Protein AF-0000000069109346 (afdb_homodimer)

pLDDT: mean 82.51, std 17.47, range [27.25, 97.81]

Sequence (608 aa):
CFLVITAVVGWEGGDDSLRLAKEALHRLGIDPNRPVQRETQINSFVQHVFNQIQEKQKDLRVSPDRDPRVQFYNSMSENSNGRVDFDLEQGSIVGNVTKVEVAFIGHLHRNFTIEITSPSQLDTVVTTARTPHGKVADITTLVADKLSGSTLSLSISVKGAGNWIRHLRPVLAIFLDLDASVLNRRQKRFIAQTGNSSVSADLAESRNYCRLIPWTVSLRDLEWYPQFINSPESYQANLCSGECPRAILESYFNVTNHGIFKAMSEKKLCCTPIEYNDQSLLFRNTILRIQTVKGMSVARCGCRCFLVITAVVGWEGGDDSLRLAKEALHRLGIDPNRPVQRETQINSFVQHVFNQIQEKQKDLRVSPDRDPRVQFYNSMSENSNGRVDFDLEQGSIVGNVTKVEVAFIGHLHRNFTIEITSPSQLDTVVTTARTPHGKVADITTLVADKLSGSTLSLSISVKGAGNWIRHLRPVLAIFLDLDASVLNRRQKRFIAQTGNSSVSADLAESRNYCRLIPWTVSLRDLEWYPQFINSPESYQANLCSGECPRAILESYFNVTNHGIFKAMSEKKLCCTPIEYNDQSLLFRNTILRIQTVKGMSVARCGCR

Foldseek 3Di:
DPPLPQPPLPPPDPPVSVVVVVVVCVQVVHDPRFRFPPDDDDALVNVVVLVLCQVQVQAWADDPVDWKKKFKWWWPDKCPPQKTKTFLQLDDDDAAWDWKKKFQQPPLPDDKKKWKAAPVGRPDIWIFDRDNRGGMTTCCVRCVPPNVDRMGMMGMAIPDDPRDDIRSGMMMMTIHRTDVVSSPDDDDDPDDPPDPWPCPPVNCVVQFAWWKDWDKDALLPDSCCVRWFDDDRIDTAIDTTGAQDLPNDDPQQVADPVRVVCSVVVHGWDKAAPDAGWGWTFTRGSTTMIITRPRRHGDTIHID/DPPLPQPPLPPPDPPVSVVVVVVVCVQVVHDPRFRFPPDDPDALVNVVVLVLCQVLVQAWADDPVDWKKKFKWWWPDFCPPQKTKTFLQLDDDDAAWDWKKKFQQPPLPDDKKKWKAAPVGRPDIWIFDRDSRGGMTTCCVRCVPPNVDRMGMMGMAIGDDPRDDTDSGMMMMTIHRTDPVSSPDDDDDPDDPPPPKPCPPVNCVVQFAWWKDWDKDALLPDSCCVRWFDDDRIDTAIDTTGAQDLPNPIPQQVADPVRVVCSVVVHGWDKAAPDAGWGWTFTRGSTTMIITRPRRHGDTIHID

Solvent-accessible surface area (backbone atoms only — not comparable to full-atom values): 33782 Å² total; per-residue (Å²): 135,83,76,76,76,76,74,70,76,76,68,78,51,58,76,43,53,40,46,38,50,53,46,52,32,52,74,70,69,44,60,88,84,54,73,53,59,69,92,71,78,79,48,62,42,59,51,50,51,49,53,51,46,56,74,43,51,90,65,25,61,74,44,94,88,46,58,22,33,36,42,47,33,58,50,76,44,73,54,80,80,34,40,38,35,30,57,40,68,65,45,86,88,76,77,49,77,63,42,29,37,38,30,26,54,28,66,64,87,55,74,58,40,42,36,36,28,25,86,88,41,73,84,51,74,45,62,36,43,87,46,100,46,11,38,34,28,79,41,34,85,70,41,67,88,48,69,84,47,56,56,43,62,34,36,45,46,68,40,82,42,72,91,76,74,71,68,45,58,50,37,38,38,41,30,24,38,36,44,64,70,58,75,75,50,76,83,69,81,74,75,77,77,74,74,86,40,81,67,43,75,62,56,34,62,75,69,45,31,50,35,74,38,91,36,73,47,59,42,65,77,39,86,60,23,84,56,37,44,74,35,63,54,53,46,77,23,37,39,46,41,47,44,47,60,66,54,49,69,64,79,59,38,54,58,43,56,33,33,52,54,36,32,72,68,71,42,87,45,43,35,30,68,74,36,61,34,64,43,60,34,32,32,35,40,75,39,42,29,37,38,38,39,67,38,40,19,53,69,38,41,21,30,69,133,85,76,78,75,76,73,69,77,78,68,78,51,59,78,42,53,41,50,39,50,51,50,52,34,51,75,70,68,46,64,88,84,54,72,52,58,68,93,72,78,80,48,61,44,60,49,48,51,49,53,52,45,56,72,43,50,90,66,25,61,75,47,96,87,46,58,24,31,36,41,47,35,57,49,78,46,63,38,89,78,36,38,37,35,31,55,41,69,63,45,85,87,79,79,49,78,62,43,30,36,39,31,26,52,28,65,64,87,56,75,57,40,41,38,36,27,26,86,87,39,73,84,51,74,43,62,36,42,87,44,100,46,13,38,34,30,78,42,36,86,70,40,66,87,47,68,83,48,56,55,43,63,34,35,46,46,67,41,83,43,70,91,75,76,66,62,41,55,50,36,37,37,41,31,25,39,38,43,64,71,58,74,76,50,76,83,70,80,73,77,77,78,72,74,84,41,82,67,43,74,64,56,34,62,73,69,46,30,48,36,75,39,91,36,72,46,59,42,64,76,38,87,59,22,85,55,37,43,74,33,64,54,54,48,78,24,37,41,48,41,48,44,49,62,65,55,57,65,60,79,59,38,52,58,44,56,34,34,50,55,35,31,73,67,72,41,87,45,42,35,31,67,74,36,60,32,62,42,60,35,32,32,36,38,75,39,44,28,36,38,37,40,68,37,40,19,51,70,38,42,20,30,67

Structure (mmCIF, N/CA/C/O backbone):
data_AF-0000000069109346-model_v1
#
loop_
_entity.id
_entity.type
_entity.pdbx_description
1 polymer 'TGF-beta family profile domain-containing protein'
#
loop_
_atom_site.group_PDB
_atom_site.id
_atom_site.type_symbol
_atom_site.label_atom_id
_atom_site.label_alt_id
_atom_site.label_comp_id
_atom_site.label_asym_id
_atom_site.label_entity_id
_atom_site.label_seq_id
_atom_site.pdbx_PDB_ins_code
_atom_site.Cartn_x
_atom_site.Cartn_y
_atom_site.Cartn_z
_atom_site.occupancy
_atom_site.B_iso_or_equiv
_atom_site.auth_seq_id
_atom_site.auth_comp_id
_atom_site.auth_asym_id
_atom_site.auth_atom_id
_atom_site.pdbx_PDB_model_num
ATOM 1 N N . CYS A 1 1 ? -4.109 53.938 5.008 1 27.66 1 CYS A N 1
ATOM 2 C CA . CYS A 1 1 ? -3.436 53.469 3.803 1 27.66 1 CYS A CA 1
ATOM 3 C C . CYS A 1 1 ? -2.699 52.156 4.066 1 27.66 1 CYS A C 1
ATOM 5 O O . CYS A 1 1 ? -1.643 52.156 4.703 1 27.66 1 CYS A O 1
ATOM 7 N N . PHE A 1 2 ? -3.42 51.125 4.363 1 30.36 2 PHE A N 1
ATOM 8 C CA . PHE A 1 2 ? -2.959 49.781 4.688 1 30.36 2 PHE A CA 1
ATOM 9 C C . PHE A 1 2 ? -2.137 49.219 3.541 1 30.36 2 PHE A C 1
ATOM 11 O O . PHE A 1 2 ? -2.662 48.969 2.451 1 30.36 2 PHE A O 1
ATOM 18 N N . LEU A 1 3 ? -0.849 49.469 3.535 1 27.42 3 LEU A N 1
ATOM 19 C CA . LEU A 1 3 ? 0.107 48.969 2.559 1 27.42 3 LEU A CA 1
ATOM 20 C C . LEU A 1 3 ? 0.07 47.438 2.51 1 27.42 3 LEU A C 1
ATOM 22 O O . LEU A 1 3 ? 0.414 46.781 3.49 1 27.42 3 LEU A O 1
ATOM 26 N N . VAL A 1 4 ? -0.719 46.844 1.74 1 32.97 4 VAL A N 1
ATOM 27 C CA . VAL A 1 4 ? -0.624 45.469 1.323 1 32.97 4 VAL A CA 1
ATOM 28 C C . VAL A 1 4 ? 0.742 45.219 0.692 1 32.97 4 VAL A C 1
ATOM 30 O O . VAL A 1 4 ? 1.058 45.75 -0.367 1 32.97 4 VAL A O 1
ATOM 33 N N . ILE A 1 5 ? 1.771 45.062 1.474 1 31.53 5 ILE A N 1
ATOM 34 C CA . ILE A 1 5 ? 3.047 44.656 0.906 1 31.53 5 ILE A CA 1
ATOM 35 C C . ILE A 1 5 ? 2.887 43.312 0.206 1 31.53 5 ILE A C 1
ATOM 37 O O . ILE A 1 5 ? 2.58 42.281 0.848 1 31.53 5 ILE A O 1
ATOM 41 N N . THR A 1 6 ? 2.666 43.312 -1.012 1 34.72 6 THR A N 1
ATOM 42 C CA . THR A 1 6 ? 2.826 42.156 -1.905 1 34.72 6 THR A CA 1
ATOM 43 C C . THR A 1 6 ? 4.266 41.656 -1.881 1 34.72 6 THR A C 1
ATOM 45 O O . THR A 1 6 ? 5.145 42.25 -2.518 1 34.72 6 THR A O 1
ATOM 48 N N . ALA A 1 7 ? 4.738 41.219 -0.772 1 34.34 7 ALA A N 1
ATOM 49 C CA . ALA A 1 7 ? 6.062 40.625 -0.863 1 34.34 7 ALA A CA 1
ATOM 50 C C . ALA A 1 7 ? 6.094 39.531 -1.938 1 34.34 7 ALA A C 1
ATOM 52 O O . ALA A 1 7 ? 5.5 38.469 -1.769 1 34.34 7 ALA A O 1
ATOM 53 N N . VAL A 1 8 ? 6.262 39.969 -3.143 1 35.94 8 VAL A N 1
ATOM 54 C CA . VAL A 1 8 ? 6.719 39 -4.16 1 35.94 8 VAL A CA 1
ATOM 55 C C . VAL A 1 8 ? 7.941 38.25 -3.645 1 35.94 8 VAL A C 1
ATOM 57 O O . VAL A 1 8 ? 8.945 38.875 -3.27 1 35.94 8 VAL A O 1
ATOM 60 N N . VAL A 1 9 ? 7.828 37.188 -3.031 1 40.56 9 VAL A N 1
ATOM 61 C CA . VAL A 1 9 ? 8.945 36.281 -2.717 1 40.56 9 VAL A CA 1
ATOM 62 C C . VAL A 1 9 ? 9.867 36.188 -3.926 1 40.56 9 VAL A C 1
ATOM 64 O O . VAL A 1 9 ? 9.484 35.625 -4.961 1 40.56 9 VAL A O 1
ATOM 67 N N . GLY A 1 10 ? 10.648 37.188 -4.172 1 38.03 10 GLY A N 1
ATOM 68 C CA . GLY A 1 10 ? 11.742 37.031 -5.121 1 38.03 10 GLY A CA 1
ATOM 69 C C . GLY A 1 10 ? 12.531 35.75 -4.926 1 38.03 10 GLY A C 1
ATOM 70 O O . GLY A 1 10 ? 13.242 35.594 -3.932 1 38.03 10 GLY A O 1
ATOM 71 N N . TRP A 1 11 ? 12.008 34.594 -5.465 1 45.47 11 TRP A N 1
ATOM 72 C CA . TRP A 1 11 ? 12.719 33.312 -5.527 1 45.47 11 TRP A CA 1
ATOM 73 C C . TRP A 1 11 ? 14.055 33.469 -6.25 1 45.47 11 TRP A C 1
ATOM 75 O O . TRP A 1 11 ? 14.094 33.781 -7.445 1 45.47 11 TRP A O 1
ATOM 85 N N . GLU A 1 12 ? 15.047 34 -5.609 1 46.19 12 GLU A N 1
ATOM 86 C CA . GLU A 1 12 ? 16.359 34.156 -6.227 1 46.19 12 GLU A CA 1
ATOM 87 C C . GLU A 1 12 ? 16.938 32.844 -6.703 1 46.19 12 GLU A C 1
ATOM 89 O O . GLU A 1 12 ? 18.062 32.781 -7.184 1 46.19 12 GLU A O 1
ATOM 94 N N . GLY A 1 13 ? 16.359 31.719 -6.426 1 50.75 13 GLY A N 1
ATOM 95 C CA . GLY A 1 13 ? 17.109 30.547 -6.863 1 50.75 13 GLY A CA 1
ATOM 96 C C . GLY A 1 13 ? 17.062 30.328 -8.359 1 50.75 13 GLY A C 1
ATOM 97 O O . GLY A 1 13 ? 16.266 30.969 -9.055 1 50.75 13 GLY A O 1
ATOM 98 N N . GLY A 1 14 ? 18.062 29.625 -8.891 1 62.47 14 GLY A N 1
ATOM 99 C CA . GLY A 1 14 ? 18.016 29.219 -10.289 1 62.47 14 GLY A CA 1
ATOM 100 C C . GLY A 1 14 ? 16.688 28.609 -10.688 1 62.47 14 GLY A C 1
ATOM 101 O O . GLY A 1 14 ? 15.805 28.422 -9.844 1 62.47 14 GLY A O 1
ATOM 102 N N . ASP A 1 15 ? 16.344 28.547 -11.945 1 76.69 15 ASP A N 1
ATOM 103 C CA . ASP A 1 15 ? 15.086 28.141 -12.555 1 76.69 15 ASP A CA 1
ATOM 104 C C . ASP A 1 15 ? 14.586 26.828 -11.961 1 76.69 15 ASP A C 1
ATOM 106 O O . ASP A 1 15 ? 13.414 26.719 -11.594 1 76.69 15 ASP A O 1
ATOM 110 N N . ASP A 1 16 ? 15.523 26.016 -11.469 1 79.5 16 ASP A N 1
ATOM 111 C CA . ASP A 1 16 ? 15.133 24.703 -10.938 1 79.5 16 ASP A CA 1
ATOM 112 C C . ASP A 1 16 ? 14.664 24.812 -9.492 1 79.5 16 ASP A C 1
ATOM 114 O O . ASP A 1 16 ? 13.695 24.156 -9.094 1 79.5 16 ASP A O 1
ATOM 118 N N . SER A 1 17 ? 15.336 25.641 -8.82 1 81.56 17 SER A N 1
ATOM 119 C CA . SER A 1 17 ? 14.992 25.812 -7.414 1 81.56 17 SER A CA 1
ATOM 120 C C . SER A 1 17 ? 13.602 26.422 -7.258 1 81.56 17 SER A C 1
ATOM 122 O O . SER A 1 17 ? 12.836 26.031 -6.375 1 81.56 17 SER A O 1
ATOM 124 N N . LEU A 1 18 ? 13.359 27.297 -8.102 1 84 18 LEU A N 1
ATOM 125 C CA . LEU A 1 18 ? 12.055 27.953 -8.055 1 84 18 LEU A CA 1
ATOM 126 C C . LEU A 1 18 ? 10.938 26.984 -8.406 1 84 18 LEU A C 1
ATOM 128 O O . LEU A 1 18 ? 9.875 26.984 -7.777 1 84 18 LEU A O 1
ATOM 132 N N . ARG A 1 19 ? 11.234 26.219 -9.328 1 84.38 19 ARG A N 1
ATOM 133 C CA . ARG A 1 19 ? 10.234 25.234 -9.75 1 84.38 19 ARG A CA 1
ATOM 134 C C . ARG A 1 19 ? 9.953 24.219 -8.641 1 84.38 19 ARG A C 1
ATOM 136 O O . ARG A 1 19 ? 8.805 23.859 -8.398 1 84.38 19 ARG A O 1
ATOM 143 N N . LEU A 1 20 ? 10.984 23.812 -7.953 1 86.56 20 LEU A N 1
ATOM 144 C CA . LEU A 1 20 ? 10.836 22.844 -6.859 1 86.56 20 LEU A CA 1
ATOM 145 C C . LEU A 1 20 ? 10.062 23.469 -5.699 1 86.56 20 LEU A C 1
ATOM 147 O O . LEU A 1 20 ? 9.227 22.797 -5.086 1 86.56 20 LEU A O 1
ATOM 151 N N . ALA A 1 21 ? 10.344 24.672 -5.512 1 86.69 21 ALA A N 1
ATOM 152 C CA . ALA A 1 21 ? 9.633 25.375 -4.441 1 86.69 21 ALA A CA 1
ATOM 153 C C . ALA A 1 21 ? 8.141 25.484 -4.754 1 86.69 21 ALA A C 1
ATOM 155 O O . ALA A 1 21 ? 7.305 25.234 -3.883 1 86.69 21 ALA A O 1
ATOM 156 N N . LYS A 1 22 ? 7.879 25.797 -5.977 1 85.44 22 LYS A N 1
ATOM 157 C CA . LYS A 1 22 ? 6.484 25.906 -6.395 1 85.44 22 LYS A CA 1
ATOM 158 C C . LYS A 1 22 ? 5.773 24.562 -6.27 1 85.44 22 LYS A C 1
ATOM 160 O O . LYS A 1 22 ? 4.621 24.5 -5.832 1 85.44 22 LYS A O 1
ATOM 165 N N . GLU A 1 23 ? 6.469 23.516 -6.629 1 86.75 23 GLU A N 1
ATOM 166 C CA . GLU A 1 23 ? 5.902 22.188 -6.516 1 86.75 23 GLU A CA 1
ATOM 167 C C . GLU A 1 23 ? 5.641 21.812 -5.059 1 86.75 23 GLU A C 1
ATOM 169 O O . GLU A 1 23 ? 4.59 21.25 -4.73 1 86.75 23 GLU A O 1
ATOM 174 N N . ALA A 1 24 ? 6.574 22.109 -4.234 1 88.75 24 ALA A N 1
ATOM 175 C CA . ALA A 1 24 ? 6.414 21.828 -2.809 1 88.75 24 ALA A CA 1
ATOM 176 C C . ALA A 1 24 ? 5.199 22.547 -2.24 1 88.75 24 ALA A C 1
ATOM 178 O O . ALA A 1 24 ? 4.383 21.953 -1.538 1 88.75 24 ALA A O 1
ATOM 179 N N . LEU A 1 25 ? 5.082 23.766 -2.613 1 88.75 25 LEU A N 1
ATOM 180 C CA . LEU A 1 25 ? 3.965 24.562 -2.121 1 88.75 25 LEU A CA 1
ATOM 181 C C . LEU A 1 25 ? 2.637 24.016 -2.641 1 88.75 25 LEU A C 1
ATOM 183 O O . LEU A 1 25 ? 1.658 23.938 -1.894 1 88.75 25 LEU A O 1
ATOM 187 N N . HIS A 1 26 ? 2.648 23.703 -3.832 1 87.06 26 HIS A N 1
ATOM 188 C CA . HIS A 1 26 ? 1.445 23.141 -4.43 1 87.06 26 HIS A CA 1
ATOM 189 C C . HIS A 1 26 ? 1.021 21.859 -3.713 1 87.06 26 HIS A C 1
ATOM 191 O O . HIS A 1 26 ? -0.158 21.688 -3.396 1 87.06 26 HIS A O 1
ATOM 197 N N . ARG A 1 27 ? 1.913 21.031 -3.387 1 87.56 27 ARG A N 1
ATOM 198 C CA . ARG A 1 27 ? 1.624 19.766 -2.74 1 87.56 27 ARG A CA 1
ATOM 199 C C . ARG A 1 27 ? 1.147 19.969 -1.307 1 87.56 27 ARG A C 1
ATOM 201 O O . ARG A 1 27 ? 0.349 19.188 -0.791 1 87.56 27 ARG A O 1
ATOM 208 N N . LEU A 1 28 ? 1.641 20.969 -0.774 1 87.31 28 LEU A N 1
ATOM 209 C CA . LEU A 1 28 ? 1.251 21.281 0.598 1 87.31 28 LEU A CA 1
ATOM 210 C C . LEU A 1 28 ? -0.063 22.047 0.63 1 87.31 28 LEU A C 1
ATOM 212 O O . LEU A 1 28 ? -0.583 22.359 1.707 1 87.31 28 LEU A O 1
ATOM 216 N N . GLY A 1 29 ? -0.562 22.375 -0.577 1 83.56 29 GLY A N 1
ATOM 217 C CA . GLY A 1 29 ? -1.823 23.094 -0.663 1 83.56 29 GLY A CA 1
ATOM 218 C C . GLY A 1 29 ? -1.689 24.562 -0.35 1 83.56 29 GLY A C 1
ATOM 219 O O . GLY A 1 29 ? -2.617 25.188 0.18 1 83.56 29 GLY A O 1
ATOM 220 N N . ILE A 1 30 ? -0.527 25.016 -0.56 1 84 30 ILE A N 1
ATOM 221 C CA . ILE A 1 30 ? -0.271 26.406 -0.253 1 84 30 ILE A CA 1
ATOM 222 C C . ILE A 1 30 ? -0.331 27.234 -1.536 1 84 30 ILE A C 1
ATOM 224 O O . ILE A 1 30 ? 0.295 26.891 -2.539 1 84 30 ILE A O 1
ATOM 228 N N . ASP A 1 31 ? -1.129 28.188 -1.48 1 78.12 31 ASP A N 1
ATOM 229 C CA . ASP A 1 31 ? -1.16 29.172 -2.562 1 78.12 31 ASP A CA 1
ATOM 230 C C . ASP A 1 31 ? -0.19 30.312 -2.293 1 78.12 31 ASP A C 1
ATOM 232 O O . ASP A 1 31 ? -0.41 31.125 -1.387 1 78.12 31 ASP A O 1
ATOM 236 N N . PRO A 1 32 ? 0.807 30.344 -3.141 1 77.81 32 PRO A N 1
ATOM 237 C CA . PRO A 1 32 ? 1.828 31.359 -2.879 1 77.81 32 PRO A CA 1
ATOM 238 C C . PRO A 1 32 ? 1.312 32.781 -3.086 1 77.81 32 PRO A C 1
ATOM 240 O O . PRO A 1 32 ? 1.924 33.75 -2.605 1 77.81 32 PRO A O 1
ATOM 243 N N . ASN A 1 33 ? 0.273 32.906 -3.754 1 76.38 33 ASN A N 1
ATOM 244 C CA . ASN A 1 33 ? -0.222 34.25 -4.082 1 76.38 33 ASN A CA 1
ATOM 245 C C . ASN A 1 33 ? -1.21 34.75 -3.031 1 76.38 33 ASN A C 1
ATOM 247 O O . ASN A 1 33 ? -1.665 35.906 -3.102 1 76.38 33 ASN A O 1
ATOM 251 N N . ARG A 1 34 ? -1.48 33.969 -2.148 1 71.06 34 ARG A N 1
ATOM 252 C CA . ARG A 1 34 ? -2.461 34.375 -1.152 1 71.06 34 ARG A CA 1
ATOM 253 C C . ARG A 1 34 ? -1.8 35.188 -0.046 1 71.06 34 ARG A C 1
ATOM 255 O O . ARG A 1 34 ? -0.71 34.844 0.42 1 71.06 34 ARG A O 1
ATOM 262 N N . PRO A 1 35 ? -2.492 36.344 0.208 1 62.12 35 PRO A N 1
ATOM 263 C CA . PRO A 1 35 ? -1.945 37.188 1.271 1 62.12 35 PRO A CA 1
ATOM 264 C C . PRO A 1 35 ? -1.869 36.469 2.615 1 62.12 35 PRO A C 1
ATOM 266 O O . PRO A 1 35 ? -2.74 35.656 2.938 1 62.12 35 PRO A O 1
ATOM 269 N N . VAL A 1 36 ? -0.642 36.375 3.152 1 62.91 36 VAL A N 1
ATOM 270 C CA . VAL A 1 36 ? -0.447 35.781 4.461 1 62.91 36 VAL A CA 1
ATOM 271 C C . VAL A 1 36 ? -0.892 36.75 5.559 1 62.91 36 VAL A C 1
ATOM 273 O O . VAL A 1 36 ? -0.649 37.938 5.469 1 62.91 36 VAL A O 1
ATOM 276 N N . GLN A 1 37 ? -1.952 36.281 6.258 1 56.94 37 GLN A N 1
ATOM 277 C CA . GLN A 1 37 ? -2.318 37.094 7.406 1 56.94 37 GLN A CA 1
ATOM 278 C C . GLN A 1 37 ? -1.117 37.344 8.32 1 56.94 37 GLN A C 1
ATOM 280 O O . GLN A 1 37 ? -0.209 36.5 8.391 1 56.94 37 GLN A O 1
ATOM 285 N N . ARG A 1 38 ? -0.961 38.531 8.703 1 55.78 38 ARG A N 1
ATOM 286 C CA . ARG A 1 38 ? 0.048 39.031 9.633 1 55.78 38 ARG A CA 1
ATOM 287 C C . ARG A 1 38 ? 0.346 38 10.719 1 55.78 38 ARG A C 1
ATOM 289 O O . ARG A 1 38 ? -0.413 37.062 10.898 1 55.78 38 ARG A O 1
ATOM 296 N N . GLU A 1 39 ? 1.454 38.219 11.5 1 56.06 39 GLU A N 1
ATOM 297 C CA . GLU A 1 39 ? 2.07 37.562 12.633 1 56.06 39 GLU A CA 1
ATOM 298 C C . GLU A 1 39 ? 1.019 37.094 13.633 1 56.06 39 GLU A C 1
ATOM 300 O O . GLU A 1 39 ? 0.469 37.875 14.383 1 56.06 39 GLU A O 1
ATOM 305 N N . THR A 1 40 ? 0.249 35.969 13.141 1 61.12 40 THR A N 1
ATOM 306 C CA . THR A 1 40 ? -0.653 35.469 14.18 1 61.12 40 THR A CA 1
ATOM 307 C C . THR A 1 40 ? 0.115 34.688 15.25 1 61.12 40 THR A C 1
ATOM 309 O O . THR A 1 40 ? 0.899 33.812 14.93 1 61.12 40 THR A O 1
ATOM 312 N N . GLN A 1 41 ? 0.23 35.312 16.438 1 72.31 41 GLN A N 1
ATOM 313 C CA . GLN A 1 41 ? 0.783 34.594 17.578 1 72.31 41 GLN A CA 1
ATOM 314 C C . GLN A 1 41 ? 0.017 33.312 17.859 1 72.31 41 GLN A C 1
ATOM 316 O O . GLN A 1 41 ? -1.214 33.281 17.781 1 72.31 41 GLN A O 1
ATOM 321 N N . ILE A 1 42 ? 0.725 32.188 17.859 1 89.06 42 ILE A N 1
ATOM 322 C CA . ILE A 1 42 ? 0.132 30.906 18.203 1 89.06 42 ILE A CA 1
ATOM 323 C C . ILE A 1 42 ? -0.224 30.859 19.688 1 89.06 42 ILE A C 1
ATOM 325 O O . ILE A 1 42 ? 0.649 31 20.547 1 89.06 42 ILE A O 1
ATOM 329 N N . ASN A 1 43 ? -1.473 30.781 19.922 1 90.5 43 ASN A N 1
ATOM 330 C CA . ASN A 1 43 ? -1.896 30.703 21.312 1 90.5 43 ASN A CA 1
ATOM 331 C C . ASN A 1 43 ? -1.684 29.312 21.891 1 90.5 43 ASN A C 1
ATOM 333 O O . ASN A 1 43 ? -1.303 28.391 21.172 1 90.5 43 ASN A O 1
ATOM 337 N N . SER A 1 44 ? -1.854 29.188 23.188 1 91.12 44 SER A N 1
ATOM 338 C CA . SER A 1 44 ? -1.535 27.969 23.922 1 91.12 44 SER A CA 1
ATOM 339 C C . SER A 1 44 ? -2.416 26.812 23.469 1 91.12 44 SER A C 1
ATOM 341 O O . SER A 1 44 ? -1.969 25.656 23.422 1 91.12 44 SER A O 1
ATOM 343 N N . PHE A 1 45 ? -3.592 27.109 23.125 1 95.25 45 PHE A N 1
ATOM 344 C CA . PHE A 1 45 ? -4.512 26.062 22.703 1 95.25 45 PHE A CA 1
ATOM 345 C C . PHE A 1 45 ? -4.066 25.453 21.375 1 95.25 45 PHE A C 1
ATOM 347 O O . PHE A 1 45 ? -3.998 24.234 21.234 1 95.25 45 PHE A O 1
ATOM 354 N N . VAL A 1 46 ? -3.781 26.281 20.422 1 95.5 46 VAL A N 1
ATOM 355 C CA . VAL A 1 46 ? -3.328 25.812 19.109 1 95.5 46 VAL A CA 1
ATOM 356 C C . VAL A 1 46 ? -2.045 25 19.266 1 95.5 46 VAL A C 1
ATOM 358 O O . VAL A 1 46 ? -1.914 23.922 18.688 1 95.5 46 VAL A O 1
ATOM 361 N N . GLN A 1 47 ? -1.172 25.484 20.109 1 94.81 47 GLN A N 1
ATOM 362 C CA . GLN A 1 47 ? 0.081 24.781 20.359 1 94.81 47 GLN A CA 1
ATOM 363 C C . GLN A 1 47 ? -0.174 23.406 20.969 1 94.81 47 GLN A C 1
ATOM 365 O O . GLN A 1 47 ? 0.472 22.422 20.594 1 94.81 47 GLN A O 1
ATOM 370 N N . HIS A 1 48 ? -1.09 23.438 21.875 1 94.75 48 HIS A N 1
ATOM 371 C CA . HIS A 1 48 ? -1.432 22.172 22.516 1 94.75 48 HIS A CA 1
ATOM 372 C C . HIS A 1 48 ? -1.991 21.172 21.516 1 94.75 48 HIS A C 1
ATOM 374 O O . HIS A 1 48 ? -1.588 20 21.5 1 94.75 48 HIS A O 1
ATOM 380 N N . VAL A 1 49 ? -2.881 21.641 20.688 1 96.06 49 VAL A N 1
ATOM 381 C CA . VAL A 1 49 ? -3.475 20.766 19.672 1 96.06 49 VAL A CA 1
ATOM 382 C C . VAL A 1 49 ? -2.391 20.266 18.719 1 96.06 49 VAL A C 1
ATOM 384 O O . VAL A 1 49 ? -2.354 19.078 18.391 1 96.06 49 VAL A O 1
ATOM 387 N N . PHE A 1 50 ? -1.512 21.078 18.344 1 96.94 50 PHE A N 1
ATOM 388 C CA . PHE A 1 50 ? -0.424 20.703 17.453 1 96.94 50 PHE A CA 1
ATOM 389 C C . PHE A 1 50 ? 0.441 19.625 18.078 1 96.94 50 PHE A C 1
ATOM 391 O O . PHE A 1 50 ? 0.782 18.625 17.438 1 96.94 50 PHE A O 1
ATOM 398 N N . ASN A 1 51 ? 0.771 19.828 19.344 1 95.12 51 ASN A N 1
ATOM 399 C CA . ASN A 1 51 ? 1.582 18.844 20.047 1 95.12 51 ASN A CA 1
ATOM 400 C C . ASN A 1 51 ? 0.885 17.484 20.109 1 95.12 51 ASN A C 1
ATOM 402 O O . ASN A 1 51 ? 1.521 16.453 19.922 1 95.12 51 ASN A O 1
ATOM 406 N N . GLN A 1 52 ? -0.381 17.531 20.312 1 94.38 52 GLN A N 1
ATOM 407 C CA . GLN A 1 52 ? -1.154 16.297 20.359 1 94.38 52 GLN A CA 1
ATOM 408 C C . GLN A 1 52 ? -1.147 15.594 19 1 94.38 52 GLN A C 1
ATOM 410 O O . GLN A 1 52 ? -0.944 14.383 18.938 1 94.38 52 GLN A O 1
ATOM 415 N N . ILE A 1 53 ? -1.325 16.375 17.984 1 96.31 53 ILE A N 1
ATOM 416 C CA . ILE A 1 53 ? -1.38 15.836 16.625 1 96.31 53 ILE A CA 1
ATOM 417 C C . ILE A 1 53 ? -0.022 15.25 16.25 1 96.31 53 ILE A C 1
ATOM 419 O O . ILE A 1 53 ? 0.053 14.156 15.672 1 96.31 53 ILE A O 1
ATOM 423 N N . GLN A 1 54 ? 0.985 15.961 16.609 1 94.69 54 GLN A N 1
ATOM 424 C CA . GLN A 1 54 ? 2.34 15.508 16.297 1 94.69 54 GLN A CA 1
ATOM 425 C C . GLN A 1 54 ? 2.648 14.188 17 1 94.69 54 GLN A C 1
ATOM 427 O O . GLN A 1 54 ? 3.26 13.297 16.406 1 94.69 54 GLN A O 1
ATOM 432 N N . GLU A 1 55 ? 2.207 14.086 18.156 1 92.75 55 GLU A N 1
ATOM 433 C CA . GLU A 1 55 ? 2.471 12.891 18.953 1 92.75 55 GLU A CA 1
ATOM 434 C C . GLU A 1 55 ? 1.734 11.68 18.375 1 92.75 55 GLU A C 1
ATOM 436 O O . GLU A 1 55 ? 2.252 10.562 18.406 1 92.75 55 GLU A O 1
ATOM 441 N N . LYS A 1 56 ? 0.568 11.891 17.828 1 94.06 56 LYS A N 1
ATOM 442 C CA . LYS A 1 56 ? -0.289 10.789 17.406 1 94.06 56 LYS A CA 1
ATOM 443 C C . LYS A 1 56 ? -0.38 10.703 15.883 1 94.06 56 LYS A C 1
ATOM 445 O O . LYS A 1 56 ? -1.28 10.055 15.344 1 94.06 56 LYS A O 1
ATOM 450 N N . GLN A 1 57 ? 0.474 11.328 15.203 1 92.75 57 GLN A N 1
ATOM 451 C CA . GLN A 1 57 ? 0.336 11.516 13.758 1 92.75 57 GLN A CA 1
ATOM 452 C C . GLN A 1 57 ? 0.372 10.18 13.023 1 92.75 57 GLN A C 1
ATOM 454 O O . GLN A 1 57 ? -0.183 10.062 11.93 1 92.75 57 GLN A O 1
ATOM 459 N N . LYS A 1 58 ? 0.896 9.102 13.602 1 89.94 58 LYS A N 1
ATOM 460 C CA . LYS A 1 58 ? 0.985 7.801 12.945 1 89.94 58 LYS A CA 1
ATOM 461 C C . LYS A 1 58 ? -0.376 7.113 12.906 1 89.94 58 LYS A C 1
ATOM 463 O O . LYS A 1 58 ? -0.628 6.281 12.031 1 89.94 58 LYS A O 1
ATOM 468 N N . ASP A 1 59 ? -1.246 7.539 13.719 1 91.12 59 ASP A N 1
ATOM 469 C CA . ASP A 1 59 ? -2.504 6.816 13.891 1 91.12 59 ASP A CA 1
ATOM 470 C C . ASP A 1 59 ? -3.691 7.676 13.461 1 91.12 59 ASP A C 1
ATOM 472 O O . ASP A 1 59 ? -4.84 7.23 13.523 1 91.12 59 ASP A O 1
ATOM 476 N N . LEU A 1 60 ? -3.416 8.844 12.961 1 93.31 60 LEU A N 1
ATOM 477 C CA . LEU A 1 60 ? -4.5 9.797 12.75 1 93.31 60 LEU A CA 1
ATOM 478 C C . LEU A 1 60 ? -5.188 9.539 11.406 1 93.31 60 LEU A C 1
ATOM 480 O O . LEU A 1 60 ? -6.383 9.805 11.258 1 93.31 60 LEU A O 1
ATOM 484 N N . ARG A 1 61 ? -4.48 9.102 10.469 1 93.38 61 ARG A N 1
ATOM 485 C CA . ARG A 1 61 ? -4.98 9.031 9.102 1 93.38 61 ARG A CA 1
ATOM 486 C C . ARG A 1 61 ? -6.008 7.918 8.953 1 93.38 61 ARG A C 1
ATOM 488 O O . ARG A 1 61 ? -5.746 6.77 9.312 1 93.38 61 ARG A O 1
ATOM 495 N N . VAL A 1 62 ? -7.148 8.367 8.367 1 91.06 62 VAL A N 1
ATOM 496 C CA . VAL A 1 62 ? -8.242 7.418 8.18 1 91.06 62 VAL A CA 1
ATOM 497 C C . VAL A 1 62 ? -8.344 7.023 6.707 1 91.06 62 VAL A C 1
ATOM 499 O O . VAL A 1 62 ? -8.82 5.934 6.379 1 91.06 62 VAL A O 1
ATOM 502 N N . SER A 1 63 ? -7.898 7.898 5.84 1 90.19 63 SER A N 1
ATOM 503 C CA . SER A 1 63 ? -7.918 7.68 4.398 1 90.19 63 SER A CA 1
ATOM 504 C C . SER A 1 63 ? -6.582 8.047 3.764 1 90.19 63 SER A C 1
ATOM 506 O O . SER A 1 63 ? -5.973 9.055 4.129 1 90.19 63 SER A O 1
ATOM 508 N N . PRO A 1 64 ? -6.199 7.227 2.801 1 87.81 64 PRO A N 1
ATOM 509 C CA . PRO A 1 64 ? -4.926 7.535 2.15 1 87.81 64 PRO A CA 1
ATOM 510 C C . PRO A 1 64 ? -5 8.773 1.261 1 87.81 64 PRO A C 1
ATOM 512 O O . PRO A 1 64 ? -3.98 9.414 1.003 1 87.81 64 PRO A O 1
ATOM 515 N N . ASP A 1 65 ? -6.137 9.18 0.911 1 87.44 65 ASP A N 1
ATOM 516 C CA . ASP A 1 65 ? -6.273 10.219 -0.112 1 87.44 65 ASP A CA 1
ATOM 517 C C . ASP A 1 65 ? -6.496 11.586 0.521 1 87.44 65 ASP A C 1
ATOM 519 O O . ASP A 1 65 ? -6.477 12.609 -0.172 1 87.44 65 ASP A O 1
ATOM 523 N N . ARG A 1 66 ? -6.715 11.594 1.778 1 91.94 66 ARG A N 1
ATOM 524 C CA . ARG A 1 66 ? -6.977 12.867 2.443 1 91.94 66 ARG A CA 1
ATOM 525 C C . ARG A 1 66 ? -6.047 13.062 3.639 1 91.94 66 ARG A C 1
ATOM 527 O O . ARG A 1 66 ? -5.863 12.148 4.441 1 91.94 66 ARG A O 1
ATOM 534 N N . ASP A 1 67 ? -5.59 14.203 3.748 1 93.56 67 ASP A N 1
ATOM 535 C CA . ASP A 1 67 ? -4.723 14.516 4.879 1 93.56 67 ASP A CA 1
ATOM 536 C C . ASP A 1 67 ? -5.539 14.945 6.098 1 93.56 67 ASP A C 1
ATOM 538 O O . ASP A 1 67 ? -6.445 15.773 5.984 1 93.56 67 ASP A O 1
ATOM 542 N N . PRO A 1 68 ? -5.219 14.305 7.223 1 95.19 68 PRO A N 1
ATOM 543 C CA . PRO A 1 68 ? -5.797 14.859 8.453 1 95.19 68 PRO A CA 1
ATOM 544 C C . PRO A 1 68 ? -5.488 16.344 8.625 1 95.19 68 PRO A C 1
ATOM 546 O O . PRO A 1 68 ? -4.363 16.781 8.375 1 95.19 68 PRO A O 1
ATOM 549 N N . ARG A 1 69 ? -6.523 17.047 9.125 1 95 69 ARG A N 1
ATOM 550 C CA . ARG A 1 69 ? -6.348 18.5 9.25 1 95 69 ARG A CA 1
ATOM 551 C C . ARG A 1 69 ? -7.133 19.031 10.445 1 95 69 ARG A C 1
ATOM 553 O O . ARG A 1 69 ? -8.164 18.484 10.812 1 95 69 ARG A O 1
ATOM 560 N N . VAL A 1 70 ? -6.574 20.062 10.992 1 96.38 70 VAL A N 1
ATOM 561 C CA . VAL A 1 70 ? -7.277 20.859 11.977 1 96.38 70 VAL A CA 1
ATOM 562 C C . VAL A 1 70 ? -7.246 22.328 11.57 1 96.38 70 VAL A C 1
ATOM 564 O O . VAL A 1 70 ? -6.172 22.891 11.328 1 96.38 70 VAL A O 1
ATOM 567 N N . GLN A 1 71 ? -8.375 22.891 11.453 1 94.56 71 GLN A N 1
ATOM 568 C CA . GLN A 1 71 ? -8.477 24.312 11.094 1 94.56 71 GLN A CA 1
ATOM 569 C C . GLN A 1 71 ? -8.922 25.141 12.289 1 94.56 71 GLN A C 1
ATOM 571 O O . GLN A 1 71 ? -9.805 24.75 13.047 1 94.56 71 GLN A O 1
ATOM 576 N N . PHE A 1 72 ? -8.273 26.281 12.398 1 94.5 72 PHE A N 1
ATOM 577 C CA . PHE A 1 72 ? -8.578 27.156 13.531 1 94.5 72 PHE A CA 1
ATOM 578 C C . PHE A 1 72 ? -9.203 28.453 13.047 1 94.5 72 PHE A C 1
ATOM 580 O O . PHE A 1 72 ? -8.773 29.031 12.047 1 94.5 72 PHE A O 1
ATOM 587 N N . TYR A 1 73 ? -10.203 28.859 13.852 1 91.69 73 TYR A N 1
ATOM 588 C CA . TYR A 1 73 ? -10.922 30.094 13.531 1 91.69 73 TYR A CA 1
ATOM 589 C C . TYR A 1 73 ? -10.977 31.031 14.734 1 91.69 73 TYR A C 1
ATOM 591 O O . TYR A 1 73 ? -11.32 30.609 15.836 1 91.69 73 TYR A O 1
ATOM 599 N N . ASN A 1 74 ? -10.578 32.156 14.422 1 85.19 74 ASN A N 1
ATOM 600 C CA . ASN A 1 74 ? -10.727 33.156 15.469 1 85.19 74 ASN A CA 1
ATOM 601 C C . ASN A 1 74 ? -12.125 33.781 15.469 1 85.19 74 ASN A C 1
ATOM 603 O O . ASN A 1 74 ? -12.82 33.75 14.453 1 85.19 74 ASN A O 1
ATOM 607 N N . SER A 1 75 ? -12.453 34.281 16.594 1 88.19 75 SER A N 1
ATOM 608 C CA . SER A 1 75 ? -13.758 34.906 16.734 1 88.19 75 SER A CA 1
ATOM 609 C C . SER A 1 75 ? -13.781 36.312 16.094 1 88.19 75 SER A C 1
ATOM 611 O O . SER A 1 75 ? -12.766 37 16.109 1 88.19 75 SER A O 1
ATOM 613 N N . MET A 1 76 ? -14.914 36.656 15.469 1 82 76 MET A N 1
ATOM 614 C CA . MET A 1 76 ? -15.148 37.969 14.914 1 82 76 MET A CA 1
ATOM 615 C C . MET A 1 76 ? -15.633 38.938 15.992 1 82 76 MET A C 1
ATOM 617 O O . MET A 1 76 ? -15.562 40.156 15.812 1 82 76 MET A O 1
ATOM 621 N N . SER A 1 77 ? -16.203 38.469 16.969 1 74.62 77 SER A N 1
ATOM 622 C CA . SER A 1 77 ? -16.75 39.281 18.047 1 74.62 77 SER A CA 1
ATOM 623 C C . SER A 1 77 ? -16.375 38.75 19.422 1 74.62 77 SER A C 1
ATOM 625 O O . SER A 1 77 ? -16.016 37.562 19.547 1 74.62 77 SER A O 1
ATOM 627 N N . GLU A 1 78 ? -16.031 39.906 20.266 1 64.12 78 GLU A N 1
ATOM 628 C CA . GLU A 1 78 ? -15.836 39.531 21.672 1 64.12 78 GLU A CA 1
ATOM 629 C C . GLU A 1 78 ? -17.156 39.531 22.438 1 64.12 78 GLU A C 1
ATOM 631 O O . GLU A 1 78 ? -18.078 40.281 22.094 1 64.12 78 GLU A O 1
ATOM 636 N N . ASN A 1 79 ? -17.531 38.375 23.281 1 63.06 79 ASN A N 1
ATOM 637 C CA . ASN A 1 79 ? -18.656 37.969 24.125 1 63.06 79 ASN A CA 1
ATOM 638 C C . ASN A 1 79 ? -19.453 39.156 24.625 1 63.06 79 ASN A C 1
ATOM 640 O O . ASN A 1 79 ? -20.078 39.094 25.688 1 63.06 79 ASN A O 1
ATOM 644 N N . SER A 1 80 ? -19.531 40.312 24 1 60.47 80 SER A N 1
ATOM 645 C CA . SER A 1 80 ? -20.203 41.375 24.719 1 60.47 80 SER A CA 1
ATOM 646 C C . SER A 1 80 ? -21.672 41.031 25 1 60.47 80 SER A C 1
ATOM 648 O O . SER A 1 80 ? -22.203 41.375 26.047 1 60.47 80 SER A O 1
ATOM 650 N N . ASN A 1 81 ? -22.328 40.281 24.234 1 67.94 81 ASN A N 1
ATOM 651 C CA . ASN A 1 81 ? -23.75 40 24.375 1 67.94 81 ASN A CA 1
ATOM 652 C C . ASN A 1 81 ? -24.016 38.5 24.516 1 67.94 81 ASN A C 1
ATOM 654 O O . ASN A 1 81 ? -25.109 38.031 24.234 1 67.94 81 ASN A O 1
ATOM 658 N N . GLY A 1 82 ? -23.047 37.812 25.016 1 80 82 GLY A N 1
ATOM 659 C CA . GLY A 1 82 ? -23.219 36.375 25.203 1 80 82 GLY A CA 1
ATOM 660 C C . GLY A 1 82 ? -23.156 35.594 23.906 1 80 82 GLY A C 1
ATOM 661 O O . GLY A 1 82 ? -23.656 34.469 23.828 1 80 82 GLY A O 1
ATOM 662 N N . ARG A 1 83 ? -22.781 36.312 22.906 1 87.56 83 ARG A N 1
ATOM 663 C CA . ARG A 1 83 ? -22.719 35.656 21.609 1 87.56 83 ARG A CA 1
ATOM 664 C C . ARG A 1 83 ? -21.297 35.688 21.062 1 87.56 83 ARG A C 1
ATOM 666 O O . ARG A 1 83 ? -20.562 36.656 21.219 1 87.56 83 ARG A O 1
ATOM 673 N N . VAL A 1 84 ? -20.906 34.531 20.484 1 90.81 84 VAL A N 1
ATOM 674 C CA . VAL A 1 84 ? -19.609 34.438 19.812 1 90.81 84 VAL A CA 1
ATOM 675 C C . VAL A 1 84 ? -19.797 34 18.375 1 90.81 84 VAL A C 1
ATOM 677 O O . VAL A 1 84 ? -20.438 32.969 18.109 1 90.81 84 VAL A O 1
ATOM 680 N N . ASP A 1 85 ? -19.234 34.812 17.469 1 91.06 85 ASP A N 1
ATOM 681 C CA . ASP A 1 85 ? -19.344 34.5 16.047 1 91.06 85 ASP A CA 1
ATOM 682 C C . ASP A 1 85 ? -17.984 34.125 15.453 1 91.06 85 ASP A C 1
ATOM 684 O O . ASP A 1 85 ? -16.984 34.781 15.734 1 91.06 85 ASP A O 1
ATOM 688 N N . PHE A 1 86 ? -18 33.062 14.711 1 91.81 86 PHE A N 1
ATOM 689 C CA . PHE A 1 86 ? -16.812 32.656 13.977 1 91.81 86 PHE A CA 1
ATOM 690 C C . PHE A 1 86 ? -17.031 32.781 12.469 1 91.81 86 PHE A C 1
ATOM 692 O O . PHE A 1 86 ? -18.078 32.375 11.961 1 91.81 86 PHE A O 1
ATOM 699 N N . ASP A 1 87 ? -16.047 33.344 11.812 1 89 87 ASP A N 1
ATOM 700 C CA . ASP A 1 87 ? -16.094 33.438 10.352 1 89 87 ASP A CA 1
ATOM 701 C C . ASP A 1 87 ? -15.555 32.188 9.688 1 89 87 ASP A C 1
ATOM 703 O O . ASP A 1 87 ? -14.336 32 9.594 1 89 87 ASP A O 1
ATOM 707 N N . LEU A 1 88 ? -16.469 31.422 9.117 1 90.31 88 LEU A N 1
ATOM 708 C CA . LEU A 1 88 ? -16.062 30.156 8.516 1 90.31 88 LEU A CA 1
ATOM 709 C C . LEU A 1 88 ? -15.664 30.359 7.055 1 90.31 88 LEU A C 1
ATOM 711 O O . LEU A 1 88 ? -15.148 29.438 6.418 1 90.31 88 LEU A O 1
ATOM 715 N N . GLU A 1 89 ? -15.781 31.5 6.535 1 83.56 89 GLU A N 1
ATOM 716 C CA . GLU A 1 89 ? -15.461 31.766 5.137 1 83.56 89 GLU A CA 1
ATOM 717 C C . GLU A 1 89 ? -13.953 31.875 4.922 1 83.56 89 GLU A C 1
ATOM 719 O O . GLU A 1 89 ? -13.477 31.781 3.793 1 83.56 89 GLU A O 1
ATOM 724 N N . GLN A 1 90 ? -13.273 32.094 6.055 1 78 90 GLN A N 1
ATOM 725 C CA . GLN A 1 90 ? -11.828 32.25 5.973 1 78 90 GLN A CA 1
ATOM 726 C C . GLN A 1 90 ? -11.172 30.953 5.48 1 78 90 GLN A C 1
ATOM 728 O O . GLN A 1 90 ? -10.117 30.984 4.852 1 78 90 GLN A O 1
ATOM 733 N N . GLY A 1 91 ? -11.797 29.875 5.746 1 79.94 91 GLY A N 1
ATOM 734 C CA . GLY A 1 91 ? -11.258 28.578 5.344 1 79.94 91 GLY A CA 1
ATOM 735 C C . GLY A 1 91 ? -12.32 27.609 4.859 1 79.94 91 GLY A C 1
ATOM 736 O O . GLY A 1 91 ? -13.375 27.484 5.48 1 79.94 91 GLY A O 1
ATOM 737 N N . SER A 1 92 ? -12.102 27.125 3.656 1 80.62 92 SER A N 1
ATOM 738 C CA . SER A 1 92 ? -13.047 26.156 3.129 1 80.62 92 SER A CA 1
ATOM 739 C C . SER A 1 92 ? -13.023 24.859 3.943 1 80.62 92 SER A C 1
ATOM 741 O O . SER A 1 92 ? -11.953 24.344 4.25 1 80.62 92 SER A O 1
ATOM 743 N N . ILE A 1 93 ? -14.227 24.547 4.492 1 88 93 ILE A N 1
ATOM 744 C CA . ILE A 1 93 ? -14.367 23.297 5.227 1 88 93 ILE A CA 1
ATOM 745 C C . ILE A 1 93 ? -14.695 22.172 4.258 1 88 93 ILE A C 1
ATOM 747 O O . ILE A 1 93 ? -15.867 21.938 3.934 1 88 93 ILE A O 1
ATOM 751 N N . VAL A 1 94 ? -13.672 21.578 3.758 1 86.31 94 VAL A N 1
ATOM 752 C CA . VAL A 1 94 ? -13.844 20.469 2.824 1 86.31 94 VAL A CA 1
ATOM 753 C C . VAL A 1 94 ? -13.367 19.172 3.471 1 86.31 94 VAL A C 1
ATOM 755 O O . VAL A 1 94 ? -12.273 19.109 4.039 1 86.31 94 VAL A O 1
ATOM 758 N N . GLY A 1 95 ? -14.242 18.109 3.398 1 90.62 95 GLY A N 1
ATOM 759 C CA . GLY A 1 95 ? -13.891 16.828 3.984 1 90.62 95 GLY A CA 1
ATOM 760 C C . GLY A 1 95 ? -14.852 16.391 5.074 1 90.62 95 GLY A C 1
ATOM 761 O O . GLY A 1 95 ? -15.938 16.969 5.223 1 90.62 95 GLY A O 1
ATOM 762 N N . ASN A 1 96 ? -14.43 15.375 5.781 1 92.5 96 ASN A N 1
ATOM 763 C CA . ASN A 1 96 ? -15.258 14.82 6.852 1 92.5 96 ASN A CA 1
ATOM 764 C C . ASN A 1 96 ? -14.938 15.469 8.195 1 92.5 96 ASN A C 1
ATOM 766 O O . ASN A 1 96 ? -13.82 15.328 8.703 1 92.5 96 ASN A O 1
ATOM 770 N N . VAL A 1 97 ? -15.93 16.141 8.781 1 94.06 97 VAL A N 1
ATOM 771 C CA . VAL A 1 97 ? -15.758 16.734 10.102 1 94.06 97 VAL A CA 1
ATOM 772 C C . VAL A 1 97 ? -15.883 15.648 11.172 1 94.06 97 VAL A C 1
ATOM 774 O O . VAL A 1 97 ? -16.922 14.984 11.273 1 94.06 97 VAL A O 1
ATOM 777 N N . THR A 1 98 ? -14.836 15.484 11.953 1 94.56 98 THR A N 1
ATOM 778 C CA . THR A 1 98 ? -14.844 14.422 12.953 1 94.56 98 THR A CA 1
ATOM 779 C C . THR A 1 98 ? -15.031 15 14.352 1 94.56 98 THR A C 1
ATOM 781 O O . THR A 1 98 ? -15.516 14.312 15.25 1 94.56 98 THR A O 1
ATOM 784 N N . LYS A 1 99 ? -14.602 16.156 14.539 1 95.31 99 LYS A N 1
ATOM 785 C CA . LYS A 1 99 ? -14.68 16.797 15.852 1 95.31 99 LYS A CA 1
ATOM 786 C C . LYS A 1 99 ? -14.641 18.312 15.719 1 95.31 99 LYS A C 1
ATOM 788 O O . LYS A 1 99 ? -14.016 18.859 14.805 1 95.31 99 LYS A O 1
ATOM 793 N N . VAL A 1 100 ? -15.414 19 16.562 1 96.25 100 VAL A N 1
ATOM 794 C CA . VAL A 1 100 ? -15.375 20.453 16.672 1 96.25 100 VAL A CA 1
ATOM 795 C C . VAL A 1 100 ? -15.195 20.859 18.141 1 96.25 100 VAL A C 1
ATOM 797 O O . VAL A 1 100 ? -15.93 20.391 19 1 96.25 100 VAL A O 1
ATOM 800 N N . GLU A 1 101 ? -14.18 21.688 18.328 1 96.5 101 GLU A N 1
ATOM 801 C CA . GLU A 1 101 ? -13.891 22.156 19.688 1 96.5 101 GLU A CA 1
ATOM 802 C C . GLU A 1 101 ? -13.797 23.672 19.75 1 96.5 101 GLU A C 1
ATOM 804 O O . GLU A 1 101 ? -13.344 24.312 18.797 1 96.5 101 GLU A O 1
ATOM 809 N N . VAL A 1 102 ? -14.281 24.172 20.859 1 95.62 102 VAL A N 1
ATOM 810 C CA . VAL A 1 102 ? -14.094 25.594 21.141 1 95.62 102 VAL A CA 1
ATOM 811 C C . VAL A 1 102 ? -13.289 25.766 22.422 1 95.62 102 VAL A C 1
ATOM 813 O O . VAL A 1 102 ? -13.492 25.047 23.391 1 95.62 102 VAL A O 1
ATOM 816 N N . ALA A 1 103 ? -12.344 26.672 22.328 1 95.81 103 ALA A N 1
ATOM 817 C CA . ALA A 1 103 ? -11.516 26.984 23.484 1 95.81 103 ALA A CA 1
ATOM 818 C C . ALA A 1 103 ? -11.562 28.469 23.828 1 95.81 103 ALA A C 1
ATOM 820 O O . ALA A 1 103 ? -11.547 29.312 22.922 1 95.81 103 ALA A O 1
ATOM 821 N N . PHE A 1 104 ? -11.734 28.734 25.062 1 93.12 104 PHE A N 1
ATOM 822 C CA . PHE A 1 104 ? -11.617 30.094 25.578 1 93.12 104 PHE A CA 1
ATOM 823 C C . PHE A 1 104 ? -10.297 30.266 26.312 1 93.12 104 PHE A C 1
ATOM 825 O O . PHE A 1 104 ? -10.133 29.766 27.438 1 93.12 104 PHE A O 1
ATOM 832 N N . ILE A 1 105 ? -9.422 31.031 25.719 1 93 105 ILE A N 1
ATOM 833 C CA . ILE A 1 105 ? -8.039 31.031 26.188 1 93 105 ILE A CA 1
ATOM 834 C C . ILE A 1 105 ? -7.797 32.281 27.047 1 93 105 ILE A C 1
ATOM 836 O O . ILE A 1 105 ? -6.676 32.5 27.516 1 93 105 ILE A O 1
ATOM 840 N N . GLY A 1 106 ? -8.828 33 27.219 1 89.31 106 GLY A N 1
ATOM 841 C CA . GLY A 1 106 ? -8.734 34.125 28.141 1 89.31 106 GLY A CA 1
ATOM 842 C C . GLY A 1 106 ? -8.914 33.719 29.594 1 89.31 106 GLY A C 1
ATOM 843 O O . GLY A 1 106 ? -9.547 32.688 29.875 1 89.31 106 GLY A O 1
ATOM 844 N N . HIS A 1 107 ? -8.312 34.406 30.438 1 88.06 107 HIS A N 1
ATOM 845 C CA . HIS A 1 107 ? -8.484 34.25 31.891 1 88.06 107 HIS A CA 1
ATOM 846 C C . HIS A 1 107 ? -8.219 32.812 32.312 1 88.06 107 HIS A C 1
ATOM 848 O O . HIS A 1 107 ? -9.039 32.219 33 1 88.06 107 HIS A O 1
ATOM 854 N N . LEU A 1 108 ? -7.137 32.344 31.938 1 86.94 108 LEU A N 1
ATOM 855 C CA . LEU A 1 108 ? -6.773 30.969 32.156 1 86.94 108 LEU A CA 1
ATOM 856 C C . LEU A 1 108 ? -6.738 30.656 33.656 1 86.94 108 LEU A C 1
ATOM 858 O O . LEU A 1 108 ? -7.027 29.516 34.062 1 86.94 108 LEU A O 1
ATOM 862 N N . HIS A 1 109 ? -6.5 31.625 34.5 1 85.75 109 HIS A N 1
ATOM 863 C CA . HIS A 1 109 ? -6.273 31.391 35.938 1 85.75 109 HIS A CA 1
ATOM 864 C C . HIS A 1 109 ? -7.555 31.594 36.719 1 85.75 109 HIS A C 1
ATOM 866 O O . HIS A 1 109 ? -7.598 31.297 37.938 1 85.75 109 HIS A O 1
ATOM 872 N N . ARG A 1 110 ? -8.562 32 36.062 1 86.69 110 ARG A N 1
ATOM 873 C CA . ARG A 1 110 ? -9.805 32.25 36.781 1 86.69 110 ARG A CA 1
ATOM 874 C C . ARG A 1 110 ? -10.703 31.031 36.781 1 86.69 110 ARG A C 1
ATOM 876 O O . ARG A 1 110 ? -10.727 30.266 35.812 1 86.69 110 ARG A O 1
ATOM 883 N N . ASN A 1 111 ? -11.406 30.969 37.844 1 84.69 111 ASN A N 1
ATOM 884 C CA . ASN A 1 111 ? -12.273 29.797 38.031 1 84.69 111 ASN A CA 1
ATOM 885 C C . ASN A 1 111 ? -13.711 30.109 37.594 1 84.69 111 ASN A C 1
ATOM 887 O O . ASN A 1 111 ? -14.461 30.734 38.344 1 84.69 111 ASN A O 1
ATOM 891 N N . PHE A 1 112 ? -14.07 29.828 36.406 1 87.25 112 PHE A N 1
ATOM 892 C CA . PHE A 1 112 ? -15.438 29.891 35.906 1 87.25 112 PHE A CA 1
ATOM 893 C C . PHE A 1 112 ? -15.656 28.875 34.781 1 87.25 112 PHE A C 1
ATOM 895 O O . PHE A 1 112 ? -14.695 28.281 34.281 1 87.25 112 PHE A O 1
ATOM 902 N N . THR A 1 113 ? -16.875 28.594 34.562 1 89.62 113 THR A N 1
ATOM 903 C CA . THR A 1 113 ? -17.234 27.703 33.469 1 89.62 113 THR A CA 1
ATOM 904 C C . THR A 1 113 ? -18.094 28.453 32.438 1 89.62 113 THR A C 1
ATOM 906 O O . THR A 1 113 ? -18.719 29.469 32.75 1 89.62 113 THR A O 1
ATOM 909 N N . ILE A 1 114 ? -18 28 31.266 1 91.06 114 ILE A N 1
ATOM 910 C CA . ILE A 1 114 ? -18.781 28.594 30.203 1 91.06 114 ILE A CA 1
ATOM 911 C C . ILE A 1 114 ? -19.766 27.578 29.641 1 91.06 114 ILE A C 1
ATOM 913 O O . ILE A 1 114 ? -19.375 26.453 29.281 1 91.06 114 ILE A O 1
ATOM 917 N N . GLU A 1 115 ? -20.984 27.969 29.656 1 92.31 115 GLU A N 1
ATOM 918 C CA . GLU A 1 115 ? -22.016 27.156 29.016 1 92.31 115 GLU A CA 1
ATOM 919 C C . GLU A 1 115 ? -22.281 27.625 27.578 1 92.31 115 GLU A C 1
ATOM 921 O O . GLU A 1 115 ? -22.422 28.828 27.344 1 92.31 115 GLU A O 1
ATOM 926 N N . ILE A 1 116 ? -22.281 26.641 26.672 1 92.94 116 ILE A N 1
ATOM 927 C CA . ILE A 1 116 ? -22.406 26.938 25.25 1 92.94 116 ILE A CA 1
ATOM 928 C C . ILE A 1 116 ? -23.688 26.328 24.688 1 92.94 116 ILE A C 1
ATOM 930 O O . ILE A 1 116 ? -23.984 25.156 24.953 1 92.94 116 ILE A O 1
ATOM 934 N N . THR A 1 117 ? -24.406 27.125 24.016 1 91.69 117 THR A N 1
ATOM 935 C CA . THR A 1 117 ? -25.594 26.656 23.297 1 91.69 117 THR A CA 1
ATOM 936 C C . THR A 1 117 ? -25.594 27.141 21.859 1 91.69 117 THR A C 1
ATOM 938 O O . THR A 1 117 ? -24.812 28.031 21.5 1 91.69 117 THR A O 1
ATOM 941 N N . SER A 1 118 ? -26.281 26.391 21.078 1 87.62 118 SER A N 1
ATOM 942 C CA . SER A 1 118 ? -26.484 26.828 19.688 1 87.62 118 SER A CA 1
ATOM 943 C C . SER A 1 118 ? -27.859 27.469 19.516 1 87.62 118 SER A C 1
ATOM 945 O O . SER A 1 118 ? -28.844 27.016 20.109 1 87.62 118 SER A O 1
ATOM 947 N N . PRO A 1 119 ? -27.891 28.547 18.75 1 79.19 119 PRO A N 1
ATOM 948 C CA . PRO A 1 119 ? -29.172 29.203 18.531 1 79.19 119 PRO A CA 1
ATOM 949 C C . PRO A 1 119 ? -30.234 28.25 17.984 1 79.19 119 PRO A C 1
ATOM 951 O O . PRO A 1 119 ? -31.438 28.469 18.188 1 79.19 119 PRO A O 1
ATOM 954 N N . SER A 1 120 ? -29.75 27.219 17.328 1 76.75 120 SER A N 1
ATOM 955 C CA . SER A 1 120 ? -30.703 26.297 16.719 1 76.75 120 SER A CA 1
ATOM 956 C C . SER A 1 120 ? -31.047 25.156 17.672 1 76.75 120 SER A C 1
ATOM 958 O O . SER A 1 120 ? -32.031 24.438 17.469 1 76.75 120 SER A O 1
ATOM 960 N N . GLN A 1 121 ? -30.25 24.891 18.609 1 75.88 121 GLN A N 1
ATOM 961 C CA . GLN A 1 121 ? -30.469 23.828 19.594 1 75.88 121 GLN A CA 1
ATOM 962 C C . GLN A 1 121 ? -30.375 24.375 21.016 1 75.88 121 GLN A C 1
ATOM 964 O O . GLN A 1 121 ? -29.453 24.016 21.766 1 75.88 121 GLN A O 1
ATOM 969 N N . LEU A 1 122 ? -31.391 25 21.375 1 72.75 122 LEU A N 1
ATOM 970 C CA . LEU A 1 122 ? -31.328 25.734 22.625 1 72.75 122 LEU A CA 1
ATOM 971 C C . LEU A 1 122 ? -31.438 24.781 23.812 1 72.75 122 LEU A C 1
ATOM 973 O O . LEU A 1 122 ? -31.016 25.109 24.922 1 72.75 122 LEU A O 1
ATOM 977 N N . ASP A 1 123 ? -31.812 23.609 23.469 1 79.69 123 ASP A N 1
ATOM 978 C CA . ASP A 1 123 ? -32.031 22.688 24.562 1 79.69 123 ASP A CA 1
ATOM 979 C C . ASP A 1 123 ? -30.75 21.938 24.922 1 79.69 123 ASP A C 1
ATOM 981 O O . ASP A 1 123 ? -30.656 21.344 26 1 79.69 123 ASP A O 1
ATOM 985 N N . THR A 1 124 ? -29.797 21.984 24.078 1 86.75 124 THR A N 1
ATOM 986 C CA . THR A 1 124 ? -28.562 21.281 24.344 1 86.75 124 THR A CA 1
ATOM 987 C C . THR A 1 124 ? -27.469 22.234 24.828 1 86.75 124 THR A C 1
ATOM 989 O O . THR A 1 124 ? -27.172 23.219 24.156 1 86.75 124 THR A O 1
ATOM 992 N N . VAL A 1 125 ? -27.062 22.047 26.062 1 91.69 125 VAL A N 1
ATOM 993 C CA . VAL A 1 125 ? -26.031 22.891 26.656 1 91.69 125 VAL A CA 1
ATOM 994 C C . VAL A 1 125 ? -24.75 22.094 26.859 1 91.69 125 VAL A C 1
ATOM 996 O O . VAL A 1 125 ? -24.781 20.953 27.344 1 91.69 125 VAL A O 1
ATOM 999 N N . VAL A 1 126 ? -23.641 22.641 26.375 1 94.94 126 VAL A N 1
ATOM 1000 C CA . VAL A 1 126 ? -22.328 22.047 26.578 1 94.94 126 VAL A CA 1
ATOM 1001 C C . VAL A 1 126 ? -21.5 22.922 27.5 1 94.94 126 VAL A C 1
ATOM 1003 O O . VAL A 1 126 ? -21.438 24.141 27.328 1 94.94 126 VAL A O 1
ATOM 1006 N N . THR A 1 127 ? -20.891 22.328 28.5 1 94.38 127 THR A N 1
ATOM 1007 C CA . THR A 1 127 ? -20.062 23.062 29.438 1 94.38 127 THR A CA 1
ATOM 1008 C C . THR A 1 127 ? -18.578 22.844 29.156 1 94.38 127 THR A C 1
ATOM 1010 O O . THR A 1 127 ? -18.172 21.75 28.812 1 94.38 127 THR A O 1
ATOM 1013 N N . THR A 1 128 ? -17.891 23.891 29.328 1 95.12 128 THR A N 1
ATOM 1014 C CA . THR A 1 128 ? -16.453 23.797 29.078 1 95.12 128 THR A CA 1
ATOM 1015 C C . THR A 1 128 ? -15.75 23.078 30.234 1 95.12 128 THR A C 1
ATOM 1017 O O . THR A 1 128 ? -16.219 23.109 31.375 1 95.12 128 THR A O 1
ATOM 1020 N N . ALA A 1 129 ? -14.664 22.453 29.875 1 94.25 129 ALA A N 1
ATOM 1021 C CA . ALA A 1 129 ? -13.742 21.891 30.859 1 94.25 129 ALA A CA 1
ATOM 1022 C C . ALA A 1 129 ? -12.508 22.781 31.016 1 94.25 129 ALA A C 1
ATOM 1024 O O . ALA A 1 129 ? -11.992 23.328 30.031 1 94.25 129 ALA A O 1
ATOM 1025 N N . ARG A 1 130 ? -12.102 22.891 32.219 1 91.44 130 ARG A N 1
ATOM 1026 C CA . ARG A 1 130 ? -10.898 23.672 32.469 1 91.44 130 ARG A CA 1
ATOM 1027 C C . ARG A 1 130 ? -9.641 22.875 32.156 1 91.44 130 ARG A C 1
ATOM 1029 O O . ARG A 1 130 ? -9.453 21.766 32.656 1 91.44 130 ARG A O 1
ATOM 1036 N N . THR A 1 131 ? -8.805 23.438 31.266 1 91.56 131 THR A N 1
ATOM 1037 C CA . THR A 1 131 ? -7.512 22.859 30.906 1 91.56 131 THR A CA 1
ATOM 1038 C C . THR A 1 131 ? -6.406 23.906 31.016 1 91.56 131 THR A C 1
ATOM 1040 O O . THR A 1 131 ? -6.688 25.109 31.125 1 91.56 131 THR A O 1
ATOM 1043 N N . PRO A 1 132 ? -5.16 23.453 31.031 1 91.69 132 PRO A N 1
ATOM 1044 C CA . PRO A 1 132 ? -4.051 24.406 31.078 1 91.69 132 PRO A CA 1
ATOM 1045 C C . PRO A 1 132 ? -4.012 25.328 29.859 1 91.69 132 PRO A C 1
ATOM 1047 O O . PRO A 1 132 ? -3.34 26.359 29.891 1 91.69 132 PRO A O 1
ATOM 1050 N N . HIS A 1 133 ? -4.73 25 28.891 1 93 133 HIS A N 1
ATOM 1051 C CA . HIS A 1 133 ? -4.645 25.781 27.656 1 93 133 HIS A CA 1
ATOM 1052 C C . HIS A 1 133 ? -5.953 26.516 27.375 1 93 133 HIS A C 1
ATOM 1054 O O . HIS A 1 133 ? -6.141 27.062 26.297 1 93 133 HIS A O 1
ATOM 1060 N N . GLY A 1 134 ? -6.844 26.438 28.375 1 93 134 GLY A N 1
ATOM 1061 C CA . GLY A 1 134 ? -8.102 27.156 28.234 1 93 134 GLY A CA 1
ATOM 1062 C C . GLY A 1 134 ? -9.305 26.344 28.688 1 93 134 GLY A C 1
ATOM 1063 O O . GLY A 1 134 ? -9.156 25.219 29.156 1 93 134 GLY A O 1
ATOM 1064 N N . LYS A 1 135 ? -10.406 27.047 28.688 1 94.56 135 LYS A N 1
ATOM 1065 C CA . LYS A 1 135 ? -11.68 26.375 28.875 1 94.56 135 LYS A CA 1
ATOM 1066 C C . LYS A 1 13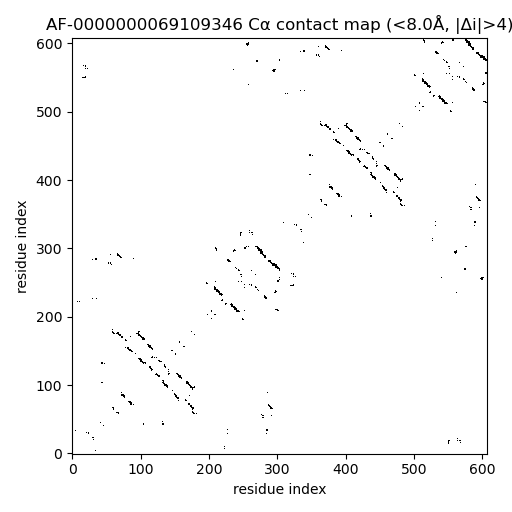5 ? -12.203 25.797 27.562 1 94.56 135 LYS A C 1
ATOM 1068 O O . LYS A 1 135 ? -12.633 26.547 26.688 1 94.56 135 LYS A O 1
ATOM 1073 N N . VAL A 1 136 ? -12.18 24.484 27.484 1 96.25 136 VAL A N 1
ATOM 1074 C CA . VAL A 1 136 ? -12.391 23.828 26.203 1 96.25 136 VAL A CA 1
ATOM 1075 C C . VAL A 1 136 ? -13.672 23 26.25 1 96.25 136 VAL A C 1
ATOM 1077 O O . VAL A 1 136 ? -14.008 22.422 27.281 1 96.25 136 VAL A O 1
ATOM 1080 N N . ALA A 1 137 ? -14.422 22.984 25.188 1 96.19 137 ALA A N 1
ATOM 1081 C CA . ALA A 1 137 ? -15.625 22.156 25.062 1 96.19 137 ALA A CA 1
ATOM 1082 C C . ALA A 1 137 ? -15.711 21.516 23.688 1 96.19 137 ALA A C 1
ATOM 1084 O O . ALA A 1 137 ? -15.391 22.141 22.672 1 96.19 137 ALA A O 1
ATOM 1085 N N . ASP A 1 138 ? -16.016 20.219 23.719 1 95.5 138 ASP A N 1
ATOM 1086 C CA . ASP A 1 138 ? -16.391 19.547 22.484 1 95.5 138 ASP A CA 1
ATOM 1087 C C . ASP A 1 138 ? -17.812 19.875 22.078 1 95.5 138 ASP A C 1
ATOM 1089 O O . ASP A 1 138 ? -18.766 19.469 22.734 1 95.5 138 ASP A O 1
ATOM 1093 N N . ILE A 1 139 ? -17.969 20.625 20.969 1 95.38 139 ILE A N 1
ATOM 1094 C CA . ILE A 1 139 ? -19.297 21.078 20.594 1 95.38 139 ILE A CA 1
ATOM 1095 C C . ILE A 1 139 ? -19.734 20.406 19.281 1 95.38 139 ILE A C 1
ATOM 1097 O O . ILE A 1 139 ? -20.531 20.953 18.531 1 95.38 139 ILE A O 1
ATOM 1101 N N . THR A 1 140 ? -19.156 19.281 18.953 1 93.62 140 THR A N 1
ATOM 1102 C CA . THR A 1 140 ? -19.406 18.562 17.703 1 93.62 140 THR A CA 1
ATOM 1103 C C . THR A 1 140 ? -20.906 18.344 17.516 1 93.62 140 THR A C 1
ATOM 1105 O O . THR A 1 140 ? -21.453 18.656 16.453 1 93.62 140 THR A O 1
ATOM 1108 N N . THR A 1 141 ? -21.562 17.859 18.453 1 90.06 141 THR A N 1
ATOM 1109 C CA . THR A 1 141 ? -22.969 17.531 18.344 1 90.06 141 THR A CA 1
ATOM 1110 C C . THR A 1 141 ? -23.828 18.797 18.266 1 90.06 141 THR A C 1
ATOM 1112 O O . THR A 1 141 ? -24.906 18.797 17.672 1 90.06 141 THR A O 1
ATOM 1115 N N . LEU A 1 142 ? -23.297 19.859 18.844 1 91.75 142 LEU A N 1
ATOM 1116 C CA . LEU A 1 142 ? -24.047 21.109 18.891 1 91.75 142 LEU A CA 1
ATOM 1117 C C . LEU A 1 142 ? -24.062 21.781 17.531 1 91.75 142 LEU A C 1
ATOM 1119 O O . LEU A 1 142 ? -25.016 22.484 17.188 1 91.75 142 LEU A O 1
ATOM 1123 N N . VAL A 1 143 ? -22.969 21.531 16.734 1 91.5 143 VAL A N 1
ATOM 1124 C CA . VAL A 1 143 ? -22.812 22.375 15.562 1 91.5 143 VAL A CA 1
ATOM 1125 C C . VAL A 1 143 ? -22.734 21.516 14.305 1 91.5 143 VAL A C 1
ATOM 1127 O O . VAL A 1 143 ? -22.5 22.031 13.203 1 91.5 143 VAL A O 1
ATOM 1130 N N . ALA A 1 144 ? -22.828 20.312 14.32 1 77.19 144 ALA A N 1
ATOM 1131 C CA . ALA A 1 144 ? -22.594 19.391 13.203 1 77.19 144 ALA A CA 1
ATOM 1132 C C . ALA A 1 144 ? -23.359 19.844 11.961 1 77.19 144 ALA A C 1
ATOM 1134 O O . ALA A 1 144 ? -22.844 19.766 10.844 1 77.19 144 ALA A O 1
ATOM 1135 N N . ASP A 1 145 ? -24.469 20.375 12.062 1 78.75 145 ASP A N 1
ATOM 1136 C CA . ASP A 1 145 ? -25.312 20.734 10.922 1 78.75 145 ASP A CA 1
ATOM 1137 C C . ASP A 1 145 ? -25.156 22.203 10.555 1 78.75 145 ASP A C 1
ATOM 1139 O O . ASP A 1 145 ? -25.766 22.688 9.602 1 78.75 145 ASP A O 1
ATOM 1143 N N . LYS A 1 146 ? -24.25 22.891 11.18 1 83 146 LYS A N 1
ATOM 1144 C CA . LYS A 1 146 ? -24.188 24.344 10.992 1 83 146 LYS A CA 1
ATOM 1145 C C . LYS A 1 146 ? -22.859 24.75 10.367 1 83 146 LYS A C 1
ATOM 1147 O O . LYS A 1 146 ? -22.578 25.938 10.234 1 83 146 LYS A O 1
ATOM 1152 N N . LEU A 1 147 ? -22.094 23.797 9.977 1 88.69 147 LEU A N 1
ATOM 1153 C CA . LEU A 1 147 ? -20.75 24.125 9.523 1 88.69 147 LEU A CA 1
ATOM 1154 C C . LEU A 1 147 ? -20.734 24.453 8.031 1 88.69 147 LEU A C 1
ATOM 1156 O O . LEU A 1 147 ? -19.703 24.859 7.488 1 88.69 147 LEU A O 1
ATOM 1160 N N . SER A 1 148 ? -21.766 24.375 7.434 1 81.25 148 SER A N 1
ATOM 1161 C CA . SER A 1 148 ? -21.859 24.656 6.008 1 81.25 148 SER A CA 1
ATOM 1162 C C . SER A 1 148 ? -22.062 26.141 5.754 1 81.25 148 SER A C 1
ATOM 1164 O O . SER A 1 148 ? -21.875 26.625 4.637 1 81.25 148 SER A O 1
ATOM 1166 N N . GLY A 1 149 ? -22.344 26.891 6.766 1 78.44 149 GLY A N 1
ATOM 1167 C CA . GLY A 1 149 ? -22.594 28.312 6.598 1 78.44 149 GLY A CA 1
ATOM 1168 C C . GLY A 1 149 ? -21.328 29.156 6.641 1 78.44 149 GLY A C 1
ATOM 1169 O O . GLY A 1 149 ? -20.219 28.609 6.793 1 78.44 149 GLY A O 1
ATOM 1170 N N . SER A 1 150 ? -21.609 30.438 6.457 1 84.38 150 SER A N 1
ATOM 1171 C CA . SER A 1 150 ? -20.484 31.391 6.434 1 84.38 150 SER A CA 1
ATOM 1172 C C . SER A 1 150 ? -20.078 31.781 7.844 1 84.38 150 SER A C 1
ATOM 1174 O O . SER A 1 150 ? -18.938 32.188 8.07 1 84.38 150 SER A O 1
ATOM 1176 N N . THR A 1 151 ? -21.078 31.672 8.711 1 89.19 151 THR A N 1
ATOM 1177 C CA . THR A 1 151 ? -20.812 32.094 10.078 1 89.19 151 THR A CA 1
ATOM 1178 C C . THR A 1 151 ? -21.375 31.078 11.078 1 89.19 151 THR A C 1
ATOM 1180 O O . THR A 1 151 ? -22.453 30.531 10.875 1 89.19 151 THR A O 1
ATOM 1183 N N . LEU A 1 152 ? -20.562 30.766 12.023 1 92 152 LEU A N 1
ATOM 1184 C CA . LEU A 1 152 ? -21.016 29.953 13.148 1 92 152 LEU A CA 1
ATOM 1185 C C . LEU A 1 152 ? -21.234 30.812 14.391 1 92 152 LEU A C 1
ATOM 1187 O O . LEU A 1 152 ? -20.312 31.484 14.852 1 92 152 LEU A O 1
ATOM 1191 N N . SER A 1 153 ? -22.453 30.781 14.852 1 90.56 153 SER A N 1
ATOM 1192 C CA . SER A 1 153 ? -22.781 31.578 16.031 1 90.56 153 SER A CA 1
ATOM 1193 C C . SER A 1 153 ? -23.062 30.688 17.234 1 90.56 153 SER A C 1
ATOM 1195 O O . SER A 1 153 ? -23.828 29.719 17.125 1 90.56 153 SER A O 1
ATOM 1197 N N . LEU A 1 154 ? -22.469 31.031 18.281 1 91.25 154 LEU A N 1
ATOM 1198 C CA . LEU A 1 154 ? -22.688 30.328 19.547 1 91.25 154 LEU A CA 1
ATOM 1199 C C . LEU A 1 154 ? -23.172 31.281 20.625 1 91.25 154 LEU A C 1
ATOM 1201 O O . LEU A 1 154 ? -22.781 32.438 20.656 1 91.25 154 LEU A O 1
ATOM 1205 N N . SER A 1 155 ? -24.078 30.781 21.438 1 90.56 155 SER A N 1
ATOM 1206 C CA . SER A 1 155 ? -24.469 31.5 22.641 1 90.56 155 SER A CA 1
ATOM 1207 C C . SER A 1 155 ? -23.719 30.984 23.859 1 90.56 155 SER A C 1
ATOM 1209 O O . SER A 1 155 ? -23.625 29.781 24.078 1 90.56 155 SER A O 1
ATOM 1211 N N . ILE A 1 156 ? -23.156 31.969 24.641 1 90.31 156 ILE A N 1
ATOM 1212 C CA . ILE A 1 156 ? -22.359 31.547 25.781 1 90.31 156 ILE A CA 1
ATOM 1213 C C . ILE A 1 156 ? -22.875 32.188 27.047 1 90.31 156 ILE A C 1
ATOM 1215 O O . ILE A 1 156 ? -23.406 33.312 27.016 1 90.31 156 ILE A O 1
ATOM 1219 N N . SER A 1 157 ? -22.781 31.5 28.141 1 87.88 157 SER A N 1
ATOM 1220 C CA . SER A 1 157 ? -23.078 32 29.484 1 87.88 157 SER A CA 1
ATOM 1221 C C . SER A 1 157 ? -21.984 31.625 30.469 1 87.88 157 SER A C 1
ATOM 1223 O O . SER A 1 157 ? -21.609 30.453 30.578 1 87.88 157 SER A O 1
ATOM 1225 N N . VAL A 1 158 ? -21.438 32.656 31.156 1 89.12 158 VAL A N 1
ATOM 1226 C CA . VAL A 1 158 ? -20.359 32.406 32.125 1 89.12 158 VAL A CA 1
ATOM 1227 C C . VAL A 1 158 ? -20.953 32.156 33.5 1 89.12 158 VAL A C 1
ATOM 1229 O O . VAL A 1 158 ? -21.797 32.938 33.969 1 89.12 158 VAL A O 1
ATOM 1232 N N . LYS A 1 159 ? -20.531 31.078 34.031 1 85.31 159 LYS A N 1
ATOM 1233 C CA . LYS A 1 159 ? -20.984 30.75 35.375 1 85.31 159 LYS A CA 1
ATOM 1234 C C . LYS A 1 159 ? -19.844 30.812 36.375 1 85.31 159 LYS A C 1
ATOM 1236 O O . LYS A 1 159 ? -18.766 30.266 36.125 1 85.31 159 LYS A O 1
ATOM 1241 N N . GLY A 1 160 ? -20.078 31.375 37.562 1 75.62 160 GLY A N 1
ATOM 1242 C CA . GLY A 1 160 ? -19.125 31.375 38.656 1 75.62 160 GLY A CA 1
ATOM 1243 C C . GLY A 1 160 ? -18.312 32.656 38.781 1 75.62 160 GLY A C 1
ATOM 1244 O O . GLY A 1 160 ? -17.641 32.906 39.781 1 75.62 160 GLY A O 1
ATOM 1245 N N . ALA A 1 161 ? -17.969 33.188 37.625 1 63.41 161 ALA A N 1
ATOM 1246 C CA . ALA A 1 161 ? -17.203 34.406 37.75 1 63.41 161 ALA A CA 1
ATOM 1247 C C . ALA A 1 161 ? -18.031 35.625 37.344 1 63.41 161 ALA A C 1
ATOM 1249 O O . ALA A 1 161 ? -18.953 35.5 36.531 1 63.41 161 ALA A O 1
ATOM 1250 N N . GLY A 1 162 ? -18.531 36.469 38.156 1 59.03 162 GLY A N 1
ATOM 1251 C CA . GLY A 1 162 ? -19.312 37.656 37.875 1 59.03 162 GLY A CA 1
ATOM 1252 C C . GLY A 1 162 ? -19.578 37.844 36.375 1 59.03 162 GLY A C 1
ATOM 1253 O O . GLY A 1 162 ? -18.906 37.25 35.531 1 59.03 162 GLY A O 1
ATOM 1254 N N . ASN A 1 163 ? -20.797 38.312 35.875 1 58.5 163 ASN A N 1
ATOM 1255 C CA . ASN A 1 163 ? -21.453 38.469 34.594 1 58.5 163 ASN A CA 1
ATOM 1256 C C . ASN A 1 163 ? -20.578 39.219 33.594 1 58.5 163 ASN A C 1
ATOM 1258 O O . ASN A 1 163 ? -20.859 39.281 32.406 1 58.5 163 ASN A O 1
ATOM 1262 N N . TRP A 1 164 ? -19.406 39.781 34.062 1 61.69 164 TRP A N 1
ATOM 1263 C CA . TRP A 1 164 ? -18.812 40.812 33.219 1 61.69 164 TRP A CA 1
ATOM 1264 C C . TRP A 1 164 ? -17.469 40.344 32.625 1 61.69 164 TRP A C 1
ATOM 1266 O O . TRP A 1 164 ? -16.562 41.125 32.406 1 61.69 164 TRP A O 1
ATOM 1276 N N . ILE A 1 165 ? -17.438 38.969 32.375 1 67.88 165 ILE A N 1
ATOM 1277 C CA . ILE A 1 165 ? -16.094 38.594 31.906 1 67.88 165 ILE A CA 1
ATOM 1278 C C . ILE A 1 165 ? -15.961 38.938 30.422 1 67.88 165 ILE A C 1
ATOM 1280 O O . ILE A 1 165 ? -16.719 38.438 29.594 1 67.88 165 ILE A O 1
ATOM 1284 N N . ARG A 1 166 ? -15.031 39.938 30.203 1 77 166 ARG A N 1
ATOM 1285 C CA . ARG A 1 166 ? -14.656 40.344 28.844 1 77 166 ARG A CA 1
ATOM 1286 C C . ARG A 1 166 ? -13.336 39.688 28.438 1 77 166 ARG A C 1
ATOM 1288 O O . ARG A 1 166 ? -12.68 39.031 29.25 1 77 166 ARG A O 1
ATOM 1295 N N . HIS A 1 167 ? -13.086 39.625 27.141 1 84.75 167 HIS A N 1
ATOM 1296 C CA . HIS A 1 167 ? -11.812 39.156 26.578 1 84.75 167 HIS A CA 1
ATOM 1297 C C . HIS A 1 167 ? -11.617 37.656 26.797 1 84.75 167 HIS A C 1
ATOM 1299 O O . HIS A 1 167 ? -10.562 37.219 27.266 1 84.75 167 HIS A O 1
ATOM 1305 N N . LEU A 1 168 ? -12.688 36.844 26.516 1 89.62 168 LEU A N 1
ATOM 1306 C CA . LEU A 1 168 ? -12.609 35.375 26.641 1 89.62 168 LEU A CA 1
ATOM 1307 C C . LEU A 1 168 ? -11.742 34.812 25.531 1 89.62 168 LEU A C 1
ATOM 1309 O O . LEU A 1 168 ? -11.297 33.656 25.625 1 89.62 168 LEU A O 1
ATOM 1313 N N . ARG A 1 169 ? -11.492 35.5 24.484 1 90.19 169 ARG A N 1
ATOM 1314 C CA . ARG A 1 169 ? -10.625 35.125 23.375 1 90.19 169 ARG A CA 1
ATOM 1315 C C . ARG A 1 169 ? -10.969 33.719 22.859 1 90.19 169 ARG A C 1
ATOM 1317 O O . ARG A 1 169 ? -10.133 32.844 22.891 1 90.19 169 ARG A O 1
ATOM 1324 N N . PRO A 1 170 ? -12.141 33.531 22.297 1 93.38 170 PRO A N 1
ATOM 1325 C CA . PRO A 1 170 ? -12.57 32.219 21.781 1 93.38 170 PRO A CA 1
ATOM 1326 C C . PRO A 1 170 ? -11.82 31.812 20.516 1 93.38 170 PRO A C 1
ATOM 1328 O O . PRO A 1 170 ? -11.523 32.656 19.672 1 93.38 170 PRO A O 1
ATOM 1331 N N . VAL A 1 171 ? -11.477 30.516 20.453 1 93.75 171 VAL A N 1
ATOM 1332 C CA . VAL A 1 171 ? -10.859 29.906 19.281 1 93.75 171 VAL A CA 1
ATOM 1333 C C . VAL A 1 171 ? -11.633 28.641 18.891 1 93.75 171 VAL A C 1
ATOM 1335 O O . VAL A 1 171 ? -11.93 27.812 19.75 1 93.75 171 VAL A O 1
ATOM 1338 N N . LEU A 1 172 ? -12.008 28.594 17.656 1 95.06 172 LEU A N 1
ATOM 1339 C CA . LEU A 1 172 ? -12.719 27.422 17.141 1 95.06 172 LEU A CA 1
ATOM 1340 C C . LEU A 1 172 ? -11.766 26.5 16.391 1 95.06 172 LEU A C 1
ATOM 1342 O O . LEU A 1 172 ? -10.969 26.953 15.562 1 95.06 172 LEU A O 1
ATOM 1346 N N . ALA A 1 173 ? -11.812 25.203 16.734 1 96.31 173 ALA A N 1
ATOM 1347 C CA . ALA A 1 173 ? -11.023 24.188 16.047 1 96.31 173 ALA A CA 1
ATOM 1348 C C . ALA A 1 173 ? -11.922 23.172 15.359 1 96.31 173 ALA A C 1
ATOM 1350 O O . ALA A 1 173 ? -12.789 22.562 16 1 96.31 173 ALA A O 1
ATOM 1351 N N . ILE A 1 174 ? -11.734 22.984 14.109 1 96.31 174 ILE A N 1
ATOM 1352 C CA . ILE A 1 174 ? -12.484 21.984 13.352 1 96.31 174 ILE A CA 1
ATOM 1353 C C . ILE A 1 174 ? -11.531 20.891 12.875 1 96.31 174 ILE A C 1
ATOM 1355 O O . ILE A 1 174 ? -10.578 21.156 12.141 1 96.31 174 ILE A O 1
ATOM 1359 N N . PHE A 1 175 ? -11.805 19.672 13.336 1 96.44 175 PHE A N 1
ATOM 1360 C CA . PHE A 1 175 ? -11.008 18.516 12.984 1 96.44 175 PHE A CA 1
ATOM 1361 C C . PHE A 1 175 ? -11.594 17.797 11.766 1 96.44 175 PHE A C 1
ATOM 1363 O O . PHE A 1 175 ? -12.766 17.438 11.758 1 96.44 175 PHE A O 1
ATOM 1370 N N . LEU A 1 176 ? -10.727 17.641 10.758 1 95.56 176 LEU A N 1
ATOM 1371 C CA . LEU A 1 176 ? -11.203 17.109 9.477 1 95.56 176 LEU A CA 1
ATOM 1372 C C . LEU A 1 176 ? -10.383 15.898 9.055 1 95.56 176 LEU A C 1
ATOM 1374 O O . LEU A 1 176 ? -9.156 15.922 9.094 1 95.56 176 LEU A O 1
ATOM 1378 N N . ASP A 1 177 ? -11.031 14.82 8.695 1 96.06 177 ASP A N 1
ATOM 1379 C CA . ASP A 1 177 ? -10.461 13.648 8.039 1 96.06 177 ASP A CA 1
ATOM 1380 C C . ASP A 1 177 ? -9.438 12.961 8.938 1 96.06 177 ASP A C 1
ATOM 1382 O O . ASP A 1 177 ? -8.383 12.523 8.469 1 96.06 177 ASP A O 1
ATOM 1386 N N . LEU A 1 178 ? -9.633 12.969 10.219 1 94.75 178 LEU A N 1
ATOM 1387 C CA . LEU A 1 178 ? -8.75 12.273 11.148 1 94.75 178 LEU A CA 1
ATOM 1388 C C . LEU A 1 178 ? -9.555 11.438 12.141 1 94.75 178 LEU A C 1
ATOM 1390 O O . LEU A 1 178 ? -10.758 11.648 12.305 1 94.75 178 LEU A O 1
ATOM 1394 N N . ASP A 1 179 ? -8.906 10.492 12.688 1 93.69 179 ASP A N 1
ATOM 1395 C CA . ASP A 1 179 ? -9.492 9.711 13.773 1 93.69 179 ASP A CA 1
ATOM 1396 C C . ASP A 1 179 ? -9.352 10.445 15.109 1 93.69 179 ASP A C 1
ATOM 1398 O O . ASP A 1 179 ? -8.336 10.312 15.789 1 93.69 179 ASP A O 1
ATOM 1402 N N . ALA A 1 180 ? -10.352 11.086 15.461 1 90.19 180 ALA A N 1
ATOM 1403 C CA . ALA A 1 180 ? -10.312 11.922 16.656 1 90.19 180 ALA A CA 1
ATOM 1404 C C . ALA A 1 180 ? -10.234 11.055 17.922 1 90.19 180 ALA A C 1
ATOM 1406 O O . ALA A 1 180 ? -9.844 11.539 18.984 1 90.19 180 ALA A O 1
ATOM 1407 N N . SER A 1 181 ? -10.57 9.82 17.781 1 88.5 181 SER A N 1
ATOM 1408 C CA . SER A 1 181 ? -10.555 8.938 18.938 1 88.5 181 SER A CA 1
ATOM 1409 C C . SER A 1 181 ? -9.133 8.695 19.438 1 88.5 181 SER A C 1
ATOM 1411 O O . SER A 1 181 ? -8.922 8.383 20.609 1 88.5 181 SER A O 1
ATOM 1413 N N . VAL A 1 182 ? -8.211 8.789 18.547 1 88.62 182 VAL A N 1
ATOM 1414 C CA . VAL A 1 182 ? -6.816 8.508 18.875 1 88.62 182 VAL A CA 1
ATOM 1415 C C . VAL A 1 182 ? -6.254 9.625 19.75 1 88.62 182 VAL A C 1
ATOM 1417 O O . VAL A 1 182 ? -5.312 9.406 20.516 1 88.62 182 VAL A O 1
ATOM 1420 N N . LEU A 1 183 ? -6.805 10.812 19.656 1 85.38 183 LEU A N 1
ATOM 1421 C CA . LEU A 1 183 ? -6.262 11.969 20.344 1 85.38 183 LEU A CA 1
ATOM 1422 C C . LEU A 1 183 ? -6.465 11.852 21.859 1 85.38 183 LEU A C 1
ATOM 1424 O O . LEU A 1 183 ? -5.691 12.406 22.641 1 85.38 183 LEU A O 1
ATOM 1428 N N . ASN A 1 184 ? -7.418 11.156 22.25 1 75.31 184 ASN A N 1
ATOM 1429 C CA . ASN A 1 184 ? -7.715 11 23.672 1 75.31 184 ASN A CA 1
ATOM 1430 C C . ASN A 1 184 ? -7.07 9.742 24.25 1 75.31 184 ASN A C 1
ATOM 1432 O O . ASN A 1 184 ? -7.102 9.523 25.453 1 75.31 184 ASN A O 1
ATOM 1436 N N . ARG A 1 185 ? -6.531 8.945 23.328 1 64.69 185 ARG A N 1
ATOM 1437 C CA . ARG A 1 185 ? -5.941 7.703 23.797 1 64.69 185 ARG A CA 1
ATOM 1438 C C . ARG A 1 185 ? -4.551 7.941 24.391 1 64.69 185 ARG A C 1
ATOM 1440 O O . ARG A 1 185 ? -3.791 8.766 23.875 1 64.69 185 ARG A O 1
ATOM 1447 N N . ARG A 1 186 ? -4.297 7.418 25.719 1 52.34 186 ARG A N 1
ATOM 1448 C CA . ARG A 1 186 ? -2.963 7.43 26.312 1 52.34 186 ARG A CA 1
ATOM 1449 C C . ARG A 1 186 ? -1.983 6.617 25.469 1 52.34 186 ARG A C 1
ATOM 1451 O O . ARG A 1 186 ? -2.361 5.609 24.875 1 52.34 186 ARG A O 1
ATOM 1458 N N . GLN A 1 187 ? -0.845 7.176 25.109 1 51.12 187 GLN A N 1
ATOM 1459 C CA . GLN A 1 187 ? 0.166 6.594 24.234 1 51.12 187 GLN A CA 1
ATOM 1460 C C . GLN A 1 187 ? 0.523 5.176 24.672 1 51.12 187 GLN A C 1
ATOM 1462 O O . GLN A 1 187 ? 0.916 4.953 25.812 1 51.12 187 GLN A O 1
ATOM 1467 N N . LYS A 1 188 ? -0.229 4.262 24.281 1 40.72 188 LYS A N 1
ATOM 1468 C CA . LYS A 1 188 ? 0.438 2.986 24.531 1 40.72 188 LYS A CA 1
ATOM 1469 C C . LYS A 1 188 ? 1.735 2.877 23.734 1 40.72 188 LYS A C 1
ATOM 1471 O O . LYS A 1 188 ? 1.78 3.248 22.547 1 40.72 188 LYS A O 1
ATOM 1476 N N . ARG A 1 189 ? 2.809 2.668 24.281 1 35.94 189 ARG A N 1
ATOM 1477 C CA . ARG A 1 189 ? 4.168 2.463 23.797 1 35.94 189 ARG A CA 1
ATOM 1478 C C . ARG A 1 189 ? 4.23 1.29 22.828 1 35.94 189 ARG A C 1
ATOM 1480 O O . ARG A 1 189 ? 3.955 0.149 23.203 1 35.94 189 ARG A O 1
ATOM 1487 N N . PHE A 1 190 ? 3.898 1.42 21.703 1 31.33 190 PHE A N 1
ATOM 1488 C CA . PHE A 1 190 ? 4.051 0.333 20.75 1 31.33 190 PHE A CA 1
ATOM 1489 C C . PHE A 1 190 ? 5.512 -0.081 20.625 1 31.33 190 PHE A C 1
ATOM 1491 O O . PHE A 1 190 ? 6.395 0.771 20.5 1 31.33 190 PHE A O 1
ATOM 1498 N N . ILE A 1 191 ? 5.711 -1.206 21.141 1 29.97 191 ILE A N 1
ATOM 1499 C CA . ILE A 1 191 ? 6.992 -1.885 20.969 1 29.97 191 ILE A CA 1
ATOM 1500 C C . ILE A 1 191 ? 7.211 -2.217 19.5 1 29.97 191 ILE A C 1
ATOM 1502 O O . ILE A 1 191 ? 6.406 -2.922 18.875 1 29.97 191 ILE A O 1
ATOM 1506 N N . ALA A 1 192 ? 7.922 -1.37 18.875 1 33.19 192 ALA A N 1
ATOM 1507 C CA . ALA A 1 192 ? 8.406 -1.634 17.531 1 33.19 192 ALA A CA 1
ATOM 1508 C C . ALA A 1 192 ? 8.914 -3.068 17.391 1 33.19 192 ALA A C 1
ATOM 1510 O O . ALA A 1 192 ? 9.781 -3.498 18.156 1 33.19 192 ALA A O 1
ATOM 1511 N N . GLN A 1 193 ? 8.273 -3.965 16.875 1 32.81 193 GLN A N 1
ATOM 1512 C CA . GLN A 1 193 ? 8.742 -5.316 16.609 1 32.81 193 GLN A CA 1
ATOM 1513 C C . GLN A 1 193 ? 9.914 -5.305 15.625 1 32.81 193 GLN A C 1
ATOM 1515 O O . GLN A 1 193 ? 9.773 -4.84 14.492 1 32.81 193 GLN A O 1
ATOM 1520 N N . THR A 1 194 ? 11.078 -5.242 16.062 1 32.81 194 THR A N 1
ATOM 1521 C CA . THR A 1 194 ? 12.328 -5.387 15.328 1 32.81 194 THR A CA 1
ATOM 1522 C C . THR A 1 194 ? 12.391 -6.742 14.633 1 32.81 194 THR A C 1
ATOM 1524 O O . THR A 1 194 ? 12.32 -7.785 15.281 1 32.81 194 THR A O 1
ATOM 1527 N N . GLY A 1 195 ? 11.984 -6.793 13.555 1 34.56 195 GLY A N 1
ATOM 1528 C CA . GLY A 1 195 ? 12.219 -8.039 12.836 1 34.56 195 GLY A CA 1
ATOM 1529 C C . GLY A 1 195 ? 13.68 -8.453 12.828 1 34.56 195 GLY A C 1
ATOM 1530 O O . GLY A 1 195 ? 14.57 -7.621 13.008 1 34.56 195 GLY A O 1
ATOM 1531 N N . ASN A 1 196 ? 13.984 -9.719 13.148 1 34.81 196 ASN A N 1
ATOM 1532 C CA . ASN A 1 196 ? 15.242 -10.445 13.32 1 34.81 196 ASN A CA 1
ATOM 1533 C C . ASN A 1 196 ? 16.078 -10.445 12.039 1 34.81 196 ASN A C 1
ATOM 1535 O O . ASN A 1 196 ? 15.82 -11.234 11.133 1 34.81 196 ASN A O 1
ATOM 1539 N N . SER A 1 197 ? 16.359 -9.438 11.406 1 43.12 197 SER A N 1
ATOM 1540 C CA . SER A 1 197 ? 17.266 -9.539 10.266 1 43.12 197 SER A CA 1
ATOM 1541 C C . SER A 1 197 ? 18.641 -10 10.703 1 43.12 197 SER A C 1
ATOM 1543 O O . SER A 1 197 ? 19.109 -9.641 11.789 1 43.12 197 SER A O 1
ATOM 1545 N N . SER A 1 198 ? 19.109 -10.977 10.164 1 47.5 198 SER A N 1
ATOM 1546 C CA . SER A 1 198 ? 20.438 -11.508 10.43 1 47.5 198 SER A CA 1
ATOM 1547 C C . SER A 1 198 ? 21.5 -10.43 10.297 1 47.5 198 SER A C 1
ATOM 1549 O O . SER A 1 198 ? 22.562 -10.516 10.906 1 47.5 198 SER A O 1
ATOM 1551 N N . VAL A 1 199 ? 21.469 -9.719 9.273 1 48.69 199 VAL A N 1
ATOM 1552 C CA . VAL A 1 199 ? 22.516 -8.719 9.242 1 48.69 199 VAL A CA 1
ATOM 1553 C C . VAL A 1 199 ? 22.188 -7.59 10.219 1 48.69 199 VAL A C 1
ATOM 1555 O O . VAL A 1 199 ? 21.156 -6.938 10.094 1 48.69 199 VAL A O 1
ATOM 1558 N N . SER A 1 200 ? 22.797 -7.531 11.242 1 52.94 200 SER A N 1
ATOM 1559 C CA . SER A 1 200 ? 22.609 -6.52 12.281 1 52.94 200 SER A CA 1
ATOM 1560 C C . SER A 1 200 ? 22.812 -5.113 11.727 1 52.94 200 SER A C 1
ATOM 1562 O O . SER A 1 200 ? 23.562 -4.922 10.773 1 52.94 200 SER A O 1
ATOM 1564 N N . ALA A 1 201 ? 22.078 -4.184 12.008 1 59.69 201 ALA A N 1
ATOM 1565 C CA . ALA A 1 201 ? 22.203 -2.768 11.664 1 59.69 201 ALA A CA 1
ATOM 1566 C C . ALA A 1 201 ? 23.656 -2.32 11.711 1 59.69 201 ALA A C 1
ATOM 1568 O O . ALA A 1 201 ? 24.094 -1.521 10.883 1 59.69 201 ALA A O 1
ATOM 1569 N N . ASP A 1 202 ? 24.359 -2.994 12.5 1 57.38 202 ASP A N 1
ATOM 1570 C CA . ASP A 1 202 ? 25.766 -2.646 12.68 1 57.38 202 ASP A CA 1
ATOM 1571 C C . ASP A 1 202 ? 26.609 -3.129 11.5 1 57.38 202 ASP A C 1
ATOM 1573 O O . ASP A 1 202 ? 27.484 -2.408 11.023 1 57.38 202 ASP A O 1
ATOM 1577 N N . LEU A 1 203 ? 26.406 -4.316 11.117 1 57.12 203 LEU A N 1
ATOM 1578 C CA . LEU A 1 203 ? 27.156 -4.863 9.992 1 57.12 203 LEU A CA 1
ATOM 1579 C C . LEU A 1 203 ? 26.844 -4.102 8.711 1 57.12 203 LEU A C 1
ATOM 1581 O O . LEU A 1 203 ? 27.75 -3.844 7.906 1 57.12 203 LEU A O 1
ATOM 1585 N N . ALA A 1 204 ? 25.688 -3.744 8.555 1 60.91 204 ALA A N 1
ATOM 1586 C CA . ALA A 1 204 ? 25.312 -2.977 7.363 1 60.91 204 ALA A CA 1
ATOM 1587 C C . ALA A 1 204 ? 26.062 -1.643 7.32 1 60.91 204 ALA A C 1
ATOM 1589 O O . ALA A 1 204 ? 26.469 -1.189 6.254 1 60.91 204 ALA A O 1
ATOM 1590 N N . GLU A 1 205 ? 26.125 -1.053 8.461 1 65.62 205 GLU A N 1
ATOM 1591 C CA . GLU A 1 205 ? 26.828 0.224 8.547 1 65.62 205 GLU A CA 1
ATOM 1592 C C . GLU A 1 205 ? 28.297 0.07 8.18 1 65.62 205 GLU A C 1
ATOM 1594 O O . GLU A 1 205 ? 28.844 0.91 7.469 1 65.62 205 GLU A O 1
ATOM 1599 N N . SER A 1 206 ? 28.844 -1.005 8.562 1 69.44 206 SER A N 1
ATOM 1600 C CA . SER A 1 206 ? 30.266 -1.193 8.328 1 69.44 206 SER A CA 1
ATOM 1601 C C . SER A 1 206 ? 30.547 -1.463 6.852 1 69.44 206 SER A C 1
ATOM 1603 O O . SER A 1 206 ? 31.562 -1.011 6.316 1 69.44 206 SER A O 1
ATOM 1605 N N . ARG A 1 207 ? 29.656 -2.039 6.152 1 76.69 207 ARG A N 1
ATOM 1606 C CA . ARG A 1 207 ? 29.891 -2.402 4.762 1 76.69 207 ARG A CA 1
ATOM 1607 C C . ARG A 1 207 ? 29.203 -1.43 3.814 1 76.69 207 ARG A C 1
ATOM 1609 O O . ARG A 1 207 ? 29.188 -1.639 2.6 1 76.69 207 ARG A O 1
ATOM 1616 N N . ASN A 1 208 ? 28.625 -0.357 4.195 1 86.81 208 ASN A N 1
ATOM 1617 C CA . ASN A 1 208 ? 27.906 0.673 3.455 1 86.81 208 ASN A CA 1
ATOM 1618 C C . ASN A 1 208 ? 26.781 0.078 2.619 1 86.81 208 ASN A C 1
ATOM 1620 O O . ASN A 1 208 ? 26.625 0.419 1.446 1 86.81 208 ASN A O 1
ATOM 1624 N N . TYR A 1 209 ? 26.094 -0.838 3.25 1 88.81 209 TYR A N 1
ATOM 1625 C CA . TYR A 1 209 ? 24.938 -1.423 2.592 1 88.81 209 TYR A CA 1
ATOM 1626 C C . TYR A 1 209 ? 23.703 -0.544 2.777 1 88.81 209 TYR A C 1
ATOM 1628 O O . TYR A 1 209 ? 23.688 0.327 3.65 1 88.81 209 TYR A O 1
ATOM 1636 N N . CYS A 1 210 ? 22.781 -0.782 1.892 1 92 210 CYS A N 1
ATOM 1637 C CA . CYS A 1 210 ? 21.516 -0.062 1.909 1 92 210 CYS A CA 1
ATOM 1638 C C . CYS A 1 210 ? 20.906 -0.048 3.311 1 92 210 CYS A C 1
ATOM 1640 O O . CYS A 1 210 ? 20.703 -1.103 3.908 1 92 210 CYS A O 1
ATOM 1642 N N . ARG A 1 211 ? 20.688 1.131 3.83 1 92.31 211 ARG A N 1
ATOM 1643 C CA . ARG A 1 211 ? 20.125 1.288 5.168 1 92.31 211 ARG A CA 1
ATOM 1644 C C . ARG A 1 211 ? 19.484 2.664 5.332 1 92.31 211 ARG A C 1
ATOM 1646 O O . ARG A 1 211 ? 19.703 3.557 4.512 1 92.31 211 ARG A O 1
ATOM 1653 N N . LEU A 1 212 ? 18.703 2.73 6.414 1 94.94 212 LEU A N 1
ATOM 1654 C CA . LEU A 1 212 ? 18.125 4.008 6.812 1 94.94 212 LEU A CA 1
ATOM 1655 C C . LEU A 1 212 ? 19.156 4.863 7.551 1 94.94 212 LEU A C 1
ATOM 1657 O O . LEU A 1 212 ? 19.797 4.398 8.492 1 94.94 212 LEU A O 1
ATOM 1661 N N . ILE A 1 213 ? 19.375 6.102 7.102 1 95.56 213 ILE A N 1
ATOM 1662 C CA . ILE A 1 213 ? 20.281 6.996 7.797 1 95.56 213 ILE A CA 1
ATOM 1663 C C . ILE A 1 213 ? 19.547 8.266 8.211 1 95.56 213 ILE A C 1
ATOM 1665 O O . ILE A 1 213 ? 18.609 8.695 7.531 1 95.56 213 ILE A O 1
ATOM 1669 N N . PRO A 1 214 ? 19.969 8.844 9.297 1 96.44 214 PRO A N 1
ATOM 1670 C CA . PRO A 1 214 ? 19.328 10.078 9.727 1 96.44 214 PRO A CA 1
ATOM 1671 C C . PRO A 1 214 ? 19.594 11.25 8.781 1 96.44 214 PRO A C 1
ATOM 1673 O O . PRO A 1 214 ? 20.703 11.383 8.258 1 96.44 214 PRO A O 1
ATOM 1676 N N . TRP A 1 215 ? 18.594 11.969 8.492 1 97.19 215 TRP A N 1
ATOM 1677 C CA . TRP A 1 215 ? 18.625 13.211 7.723 1 97.19 215 TRP A CA 1
ATOM 1678 C C . TRP A 1 215 ? 17.562 14.188 8.211 1 97.19 215 TRP A C 1
ATOM 1680 O O . TRP A 1 215 ? 16.375 13.867 8.211 1 97.19 215 TRP A O 1
ATOM 1690 N N . THR A 1 216 ? 18 15.312 8.648 1 97.69 216 THR A N 1
ATOM 1691 C CA . THR A 1 216 ? 17.078 16.344 9.148 1 97.69 216 THR A CA 1
ATOM 1692 C C . THR A 1 216 ? 16.859 17.422 8.102 1 97.69 216 THR A C 1
ATOM 1694 O O . THR A 1 216 ? 17.828 17.984 7.559 1 97.69 216 THR A O 1
ATOM 1697 N N . VAL A 1 217 ? 15.633 17.672 7.797 1 96.38 217 VAL A N 1
ATOM 1698 C CA . VAL A 1 217 ? 15.266 18.781 6.914 1 96.38 217 VAL A CA 1
ATOM 1699 C C . VAL A 1 217 ? 14.969 20.031 7.742 1 96.38 217 VAL A C 1
ATOM 1701 O O . VAL A 1 217 ? 14.125 20 8.641 1 96.38 217 VAL A O 1
ATOM 1704 N N . SER A 1 218 ? 15.656 21.062 7.422 1 95.5 218 SER A N 1
ATOM 1705 C CA . SER A 1 218 ? 15.398 22.344 8.07 1 95.5 218 SER A CA 1
ATOM 1706 C C . SER A 1 218 ? 14.359 23.156 7.305 1 95.5 218 SER A C 1
ATOM 1708 O O . SER A 1 218 ? 14.672 23.766 6.281 1 95.5 218 SER A O 1
ATOM 1710 N N . LEU A 1 219 ? 13.219 23.203 7.84 1 94.12 219 LEU A N 1
ATOM 1711 C CA . LEU A 1 219 ? 12.172 24 7.203 1 94.12 219 LEU A CA 1
ATOM 1712 C C . LEU A 1 219 ? 12.438 25.484 7.355 1 94.12 219 LEU A C 1
ATOM 1714 O O . LEU A 1 219 ? 12.094 26.281 6.477 1 94.12 219 LEU A O 1
ATOM 1718 N N . ARG A 1 220 ? 13.086 25.844 8.406 1 92.94 220 ARG A N 1
ATOM 1719 C CA . ARG A 1 220 ? 13.352 27.25 8.711 1 92.94 220 ARG A CA 1
ATOM 1720 C C . ARG A 1 220 ? 14.258 27.875 7.656 1 92.94 220 ARG A C 1
ATOM 1722 O O . ARG A 1 220 ? 14.227 29.094 7.457 1 92.94 220 ARG A O 1
ATOM 1729 N N . ASP A 1 221 ? 14.977 27.016 6.992 1 91.06 221 ASP A N 1
ATOM 1730 C CA . ASP A 1 221 ? 15.93 27.516 6.004 1 91.06 221 ASP A CA 1
ATOM 1731 C C . ASP A 1 221 ? 15.25 27.766 4.66 1 91.06 221 ASP A C 1
ATOM 1733 O O . ASP A 1 221 ? 15.859 28.312 3.74 1 91.06 221 ASP A O 1
ATOM 1737 N N . LEU A 1 222 ? 14.016 27.344 4.578 1 89.06 222 LEU A N 1
ATOM 1738 C CA . LEU A 1 222 ? 13.258 27.594 3.357 1 89.06 222 LEU A CA 1
ATOM 1739 C C . LEU A 1 222 ? 12.797 29.047 3.291 1 89.06 222 LEU A C 1
ATOM 1741 O O . LEU A 1 222 ? 12.359 29.609 4.297 1 89.06 222 LEU A O 1
ATOM 1745 N N . GLU A 1 223 ? 12.859 29.609 2.172 1 84.81 223 GLU A N 1
ATOM 1746 C CA . GLU A 1 223 ? 12.516 31.016 1.988 1 84.81 223 GLU A CA 1
ATOM 1747 C C . GLU A 1 223 ? 11.047 31.281 2.312 1 84.81 223 GLU A C 1
ATOM 1749 O O . GLU A 1 223 ? 10.695 32.344 2.826 1 84.81 223 GLU A O 1
ATOM 1754 N N . TRP A 1 224 ? 10.289 30.328 2.031 1 85.19 224 TRP A N 1
ATOM 1755 C CA . TRP A 1 224 ? 8.852 30.531 2.191 1 85.19 224 TRP A CA 1
ATOM 1756 C C . TRP A 1 224 ? 8.398 30.094 3.578 1 85.19 224 TRP A C 1
ATOM 1758 O O . TRP A 1 224 ? 7.215 30.219 3.916 1 85.19 224 TRP A O 1
ATOM 1768 N N . TYR A 1 225 ? 9.211 29.625 4.406 1 85.5 225 TYR A N 1
ATOM 1769 C CA . TYR A 1 225 ? 8.891 29.125 5.734 1 85.5 225 TYR A CA 1
ATOM 1770 C C . TYR A 1 225 ? 8.234 30.203 6.586 1 85.5 225 TYR A C 1
ATOM 1772 O O . TYR A 1 225 ? 7.129 30.016 7.098 1 85.5 225 TYR A O 1
ATOM 1780 N N . PRO A 1 226 ? 8.836 31.375 6.688 1 83.94 226 PRO A N 1
ATOM 1781 C CA . PRO A 1 226 ? 8.242 32.375 7.59 1 83.94 226 PRO A CA 1
ATOM 1782 C C . PRO A 1 226 ? 6.855 32.812 7.137 1 83.94 226 PRO A C 1
ATOM 1784 O O . PRO A 1 226 ? 6.062 33.281 7.953 1 83.94 226 PRO A O 1
ATOM 1787 N N . GLN A 1 227 ? 6.66 32.531 5.926 1 84.44 227 GLN A N 1
ATOM 1788 C CA . GLN A 1 227 ? 5.395 33.031 5.379 1 84.44 227 GLN A CA 1
ATOM 1789 C C . GLN A 1 227 ? 4.281 32 5.598 1 84.44 227 GLN A C 1
ATOM 1791 O O . GLN A 1 227 ? 3.135 32.375 5.852 1 84.44 227 GLN A O 1
ATOM 1796 N N . PHE A 1 228 ? 4.688 30.781 5.555 1 89.25 228 PHE A N 1
ATOM 1797 C CA . PHE A 1 228 ? 3.592 29.828 5.414 1 89.25 228 PHE A CA 1
ATOM 1798 C C . PHE A 1 228 ? 3.607 28.812 6.551 1 89.25 228 PHE A C 1
ATOM 1800 O O . PHE A 1 228 ? 2.594 28.156 6.828 1 89.25 228 PHE A O 1
ATOM 1807 N N . ILE A 1 229 ? 4.711 28.531 7.168 1 90.5 229 ILE A N 1
ATOM 1808 C CA . ILE A 1 229 ? 4.816 27.484 8.164 1 90.5 229 ILE A CA 1
ATOM 1809 C C . ILE A 1 229 ? 5.207 28.078 9.516 1 90.5 229 ILE A C 1
ATOM 1811 O O . ILE A 1 229 ? 6.09 28.938 9.586 1 90.5 229 ILE A O 1
ATOM 1815 N N . ASN A 1 230 ? 4.504 27.734 10.516 1 91.44 230 ASN A N 1
ATOM 1816 C CA . ASN A 1 230 ? 4.832 28.156 11.875 1 91.44 230 ASN A CA 1
ATOM 1817 C C . ASN A 1 230 ? 5.684 27.125 12.602 1 91.44 230 ASN A C 1
ATOM 1819 O O . ASN A 1 230 ? 6.637 27.469 13.297 1 91.44 230 ASN A O 1
ATOM 1823 N N . SER A 1 231 ? 5.215 25.891 12.477 1 93.06 231 SER A N 1
ATOM 1824 C CA . SER A 1 231 ? 5.887 24.781 13.156 1 93.06 231 SER A CA 1
ATOM 1825 C C . SER A 1 231 ? 5.758 23.484 12.367 1 93.06 231 SER A C 1
ATOM 1827 O O . SER A 1 231 ? 4.789 23.297 11.625 1 93.06 231 SER A O 1
ATOM 1829 N N . PRO A 1 232 ? 6.77 22.547 12.477 1 95.44 232 PRO A N 1
ATOM 1830 C CA . PRO A 1 232 ? 8.031 22.688 13.203 1 95.44 232 PRO A CA 1
ATOM 1831 C C . PRO A 1 232 ? 9.109 23.406 12.398 1 95.44 232 PRO A C 1
ATOM 1833 O O . PRO A 1 232 ? 8.898 23.719 11.219 1 95.44 232 PRO A O 1
ATOM 1836 N N . GLU A 1 233 ? 10.227 23.719 13.078 1 95.44 233 GLU A N 1
ATOM 1837 C CA . GLU A 1 233 ? 11.352 24.359 12.398 1 95.44 233 GLU A CA 1
ATOM 1838 C C . GLU A 1 233 ? 12.148 23.344 11.578 1 95.44 233 GLU A C 1
ATOM 1840 O O . GLU A 1 233 ? 12.828 23.719 10.617 1 95.44 233 GLU A O 1
ATOM 1845 N N . SER A 1 234 ? 12.148 22.156 12.078 1 97 234 SER A N 1
ATOM 1846 C CA . SER A 1 234 ? 12.828 21.062 11.398 1 97 234 SER A CA 1
ATOM 1847 C C . SER A 1 234 ? 12.164 19.719 11.719 1 97 234 SER A C 1
ATOM 1849 O O . SER A 1 234 ? 11.359 19.625 12.641 1 97 234 SER A O 1
ATOM 1851 N N . TYR A 1 235 ? 12.391 18.797 10.906 1 96.31 235 TYR A N 1
ATOM 1852 C CA . TYR A 1 235 ? 11.898 17.453 11.188 1 96.31 235 TYR A CA 1
ATOM 1853 C C . TYR A 1 235 ? 12.859 16.406 10.641 1 96.31 235 TYR A C 1
ATOM 1855 O O . TYR A 1 235 ? 13.695 16.703 9.789 1 96.31 235 TYR A O 1
ATOM 1863 N N . GLN A 1 236 ? 12.758 15.219 11.234 1 97.31 236 GLN A N 1
ATOM 1864 C CA . GLN A 1 236 ? 13.609 14.109 10.812 1 97.31 236 GLN A CA 1
ATOM 1865 C C . GLN A 1 236 ? 13.031 13.406 9.586 1 97.31 236 GLN A C 1
ATOM 1867 O O . GLN A 1 236 ? 12.141 12.562 9.703 1 97.31 236 GLN A O 1
ATOM 1872 N N . ALA A 1 237 ? 13.594 13.656 8.438 1 97.81 237 ALA A N 1
ATOM 1873 C CA . ALA A 1 237 ? 13.102 13.117 7.176 1 97.81 237 ALA A CA 1
ATOM 1874 C C . ALA A 1 237 ? 13.719 11.75 6.887 1 97.81 237 ALA A C 1
ATOM 1876 O O . ALA A 1 237 ? 13.117 10.922 6.191 1 97.81 237 ALA A O 1
ATOM 1877 N N . ASN A 1 238 ? 14.883 11.453 7.379 1 97.81 238 ASN A N 1
ATOM 1878 C CA . ASN A 1 238 ? 15.641 10.227 7.141 1 97.81 238 ASN A CA 1
ATOM 1879 C C . ASN A 1 238 ? 15.93 10.031 5.652 1 97.81 238 ASN A C 1
ATOM 1881 O O . ASN A 1 238 ? 15.445 10.789 4.816 1 97.81 238 ASN A O 1
ATOM 1885 N N . LEU A 1 239 ? 16.812 9.133 5.406 1 96.19 239 LEU A N 1
ATOM 1886 C CA . LEU A 1 239 ? 17.281 8.875 4.047 1 96.19 239 LEU A CA 1
ATOM 1887 C C . LEU A 1 239 ? 17.703 7.426 3.877 1 96.19 239 LEU A C 1
ATOM 1889 O O . LEU A 1 239 ? 18.188 6.801 4.824 1 96.19 239 LEU A O 1
ATOM 1893 N N . CYS A 1 240 ? 17.375 6.852 2.713 1 95.25 240 CYS A N 1
ATOM 1894 C CA . CYS A 1 240 ? 17.938 5.551 2.354 1 95.25 240 CYS A CA 1
ATOM 1895 C C . CYS A 1 240 ? 19.25 5.715 1.59 1 95.25 240 CYS A C 1
ATOM 1897 O O . CYS A 1 240 ? 19.312 6.461 0.611 1 95.25 240 CYS A O 1
ATOM 1899 N N . SER A 1 241 ? 20.25 5.043 2.072 1 93.06 241 SER A N 1
ATOM 1900 C CA . SER A 1 241 ? 21.562 5.164 1.44 1 93.06 241 SER A CA 1
ATOM 1901 C C . SER A 1 241 ? 22.344 3.863 1.552 1 93.06 241 SER A C 1
ATOM 1903 O O . SER A 1 241 ? 22.094 3.053 2.445 1 93.06 241 SER A O 1
ATOM 1905 N N . GLY A 1 242 ? 23.328 3.729 0.617 1 91.62 242 GLY A N 1
ATOM 1906 C CA . GLY A 1 242 ? 24.188 2.553 0.627 1 91.62 242 GLY A CA 1
ATOM 1907 C C . GLY A 1 242 ? 24 1.67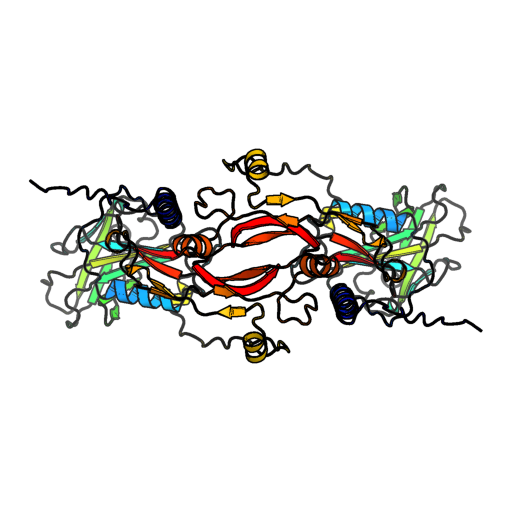4 -0.596 1 91.62 242 GLY A C 1
ATOM 1908 O O . GLY A 1 242 ? 23.125 1.92 -1.421 1 91.62 242 GLY A O 1
ATOM 1909 N N . GLU A 1 243 ? 24.812 0.634 -0.681 1 89.56 243 GLU A N 1
ATOM 1910 C CA . GLU A 1 243 ? 24.812 -0.26 -1.836 1 89.56 243 GLU A CA 1
ATOM 1911 C C . GLU A 1 243 ? 23.906 -1.466 -1.604 1 89.56 243 GLU A C 1
ATOM 1913 O O . GLU A 1 243 ? 23.719 -1.892 -0.463 1 89.56 243 GLU A O 1
ATOM 1918 N N . CYS A 1 244 ? 23.375 -1.914 -2.672 1 88.94 244 CYS A N 1
ATOM 1919 C CA . CYS A 1 244 ? 22.641 -3.176 -2.678 1 88.94 244 CYS A CA 1
ATOM 1920 C C . CYS A 1 244 ? 23.484 -4.297 -3.258 1 88.94 244 CYS A C 1
ATOM 1922 O O . CYS A 1 244 ? 23.609 -4.43 -4.477 1 88.94 244 CYS A O 1
ATOM 1924 N N . PRO A 1 245 ? 24.016 -5.012 -2.373 1 82.56 245 PRO A N 1
ATOM 1925 C CA . PRO A 1 245 ? 24.906 -6.051 -2.883 1 82.56 245 PRO A CA 1
ATOM 1926 C C . PRO A 1 245 ? 24.172 -7.129 -3.678 1 82.56 245 PRO A C 1
ATOM 1928 O O . PRO A 1 245 ? 23 -7.402 -3.41 1 82.56 245 PRO A O 1
ATOM 1931 N N . ARG A 1 246 ? 24.859 -7.656 -4.719 1 75.25 246 ARG A N 1
ATOM 1932 C CA . ARG A 1 246 ? 24.266 -8.703 -5.555 1 75.25 246 ARG A CA 1
ATOM 1933 C C . ARG A 1 246 ? 23.906 -9.93 -4.727 1 75.25 246 ARG A C 1
ATOM 1935 O O . ARG A 1 246 ? 22.891 -10.578 -4.984 1 75.25 246 ARG A O 1
ATOM 1942 N N . ALA A 1 247 ? 24.969 -10.336 -3.947 1 62.62 247 ALA A N 1
ATOM 1943 C CA . ALA A 1 247 ? 24.672 -11.516 -3.143 1 62.62 247 ALA A CA 1
ATOM 1944 C C . ALA A 1 247 ? 23.656 -11.203 -2.057 1 62.62 247 ALA A C 1
ATOM 1946 O O . ALA A 1 247 ? 23.422 -12.016 -1.156 1 62.62 247 ALA A O 1
ATOM 1947 N N . ILE A 1 248 ? 22.703 -10.438 -2.621 1 58.09 248 ILE A N 1
ATOM 1948 C CA . ILE A 1 248 ? 21.672 -9.914 -1.723 1 58.09 248 ILE A CA 1
ATOM 1949 C C . ILE A 1 248 ? 21.141 -11.031 -0.832 1 58.09 248 ILE A C 1
ATOM 1951 O O . ILE A 1 248 ? 20.641 -12.039 -1.328 1 58.09 248 ILE A O 1
ATOM 1955 N N . LEU A 1 249 ? 21.828 -11.242 0.209 1 52.94 249 LEU A N 1
ATOM 1956 C CA . LEU A 1 249 ? 21.312 -12.273 1.095 1 52.94 249 LEU A CA 1
ATOM 1957 C C . LEU A 1 249 ? 19.844 -12 1.447 1 52.94 249 LEU A C 1
ATOM 1959 O O . LEU A 1 249 ? 19.297 -10.969 1.05 1 52.94 249 LEU A O 1
ATOM 1963 N N . GLU A 1 250 ? 19.672 -11.969 2.807 1 55.81 250 GLU A N 1
ATOM 1964 C CA . GLU A 1 250 ? 18.562 -12.203 3.744 1 55.81 250 GLU A CA 1
ATOM 1965 C C . GLU A 1 250 ? 17.516 -11.102 3.643 1 55.81 250 GLU A C 1
ATOM 1967 O O . GLU A 1 250 ? 17.719 -10.102 2.953 1 55.81 250 GLU A O 1
ATOM 1972 N N . SER A 1 251 ? 16.516 -11.352 4.27 1 59.56 251 SER A N 1
ATOM 1973 C CA . SER A 1 251 ? 15.344 -10.602 4.707 1 59.56 251 SER A CA 1
ATOM 1974 C C . SER A 1 251 ? 15.695 -9.156 5.027 1 59.56 251 SER A C 1
ATOM 1976 O O . SER A 1 251 ? 14.836 -8.273 4.98 1 59.56 251 SER A O 1
ATOM 1978 N N . TYR A 1 252 ? 17.078 -8.836 4.902 1 62.66 252 TYR A N 1
ATOM 1979 C CA . TYR A 1 252 ? 17.453 -7.52 5.41 1 62.66 252 TYR A CA 1
ATOM 1980 C C . TYR A 1 252 ? 17.188 -6.434 4.379 1 62.66 252 TYR A C 1
ATOM 1982 O O . TYR A 1 252 ? 16.859 -5.297 4.73 1 62.66 252 TYR A O 1
ATOM 1990 N N . PHE A 1 253 ? 17.25 -6.715 3.139 1 82.19 253 PHE A N 1
ATOM 1991 C CA . PHE A 1 253 ? 17.188 -5.645 2.148 1 82.19 253 PHE A CA 1
ATOM 1992 C C . PHE A 1 253 ? 15.789 -5.508 1.575 1 82.19 253 PHE A C 1
ATOM 1994 O O . PHE A 1 253 ? 15.555 -4.688 0.683 1 82.19 253 PHE A O 1
ATOM 2001 N N . ASN A 1 254 ? 14.922 -6.16 2.131 1 87.06 254 ASN A N 1
ATOM 2002 C CA . ASN A 1 254 ? 13.531 -6.078 1.705 1 87.06 254 ASN A CA 1
ATOM 2003 C C . ASN A 1 254 ? 13.406 -6.141 0.185 1 87.06 254 ASN A C 1
ATOM 2005 O O . ASN A 1 254 ? 12.688 -5.34 -0.416 1 87.06 254 ASN A O 1
ATOM 2009 N N . VAL A 1 255 ? 14.164 -7.039 -0.365 1 90.69 255 VAL A N 1
ATOM 2010 C CA . VAL A 1 255 ? 14.172 -7.141 -1.82 1 90.69 255 VAL A CA 1
ATOM 2011 C C . VAL A 1 255 ? 12.891 -7.828 -2.295 1 90.69 255 VAL A C 1
ATOM 2013 O O . VAL A 1 255 ? 12.406 -8.758 -1.65 1 90.69 255 VAL A O 1
ATOM 2016 N N . THR A 1 256 ? 12.32 -7.332 -3.41 1 92.06 256 THR A N 1
ATOM 2017 C CA . THR A 1 256 ? 11.141 -7.941 -4.012 1 92.06 256 THR A CA 1
ATOM 2018 C C . THR A 1 256 ? 11.531 -9.133 -4.879 1 92.06 256 THR A C 1
ATOM 2020 O O . THR A 1 256 ? 12.711 -9.352 -5.148 1 92.06 256 THR A O 1
ATOM 2023 N N . ASN A 1 257 ? 10.508 -9.922 -5.281 1 92.94 257 ASN A N 1
ATOM 2024 C CA . ASN A 1 257 ? 10.773 -10.992 -6.238 1 92.94 257 ASN A CA 1
ATOM 2025 C C . ASN A 1 257 ? 11.375 -10.445 -7.531 1 92.94 257 ASN A C 1
ATOM 2027 O O . ASN A 1 257 ? 12.328 -11.016 -8.07 1 92.94 257 ASN A O 1
ATOM 2031 N N . HIS A 1 258 ? 10.844 -9.352 -7.98 1 95.25 258 HIS A N 1
ATOM 2032 C CA . HIS A 1 258 ? 11.422 -8.68 -9.141 1 95.25 258 HIS A CA 1
ATOM 2033 C C . HIS A 1 258 ? 12.891 -8.352 -8.914 1 95.25 258 HIS A C 1
ATOM 2035 O O . HIS A 1 258 ? 13.727 -8.555 -9.797 1 95.25 258 HIS A O 1
ATOM 2041 N N . GLY A 1 259 ? 13.148 -7.875 -7.695 1 93.31 259 GLY A N 1
ATOM 2042 C CA . GLY A 1 259 ? 14.508 -7.516 -7.348 1 93.31 259 GLY A CA 1
ATOM 2043 C C . GLY A 1 259 ? 15.461 -8.695 -7.371 1 93.31 259 GLY A C 1
ATOM 2044 O O . GLY A 1 259 ? 16.625 -8.555 -7.754 1 93.31 259 GLY A O 1
ATOM 2045 N N . ILE A 1 260 ? 15.047 -9.805 -6.957 1 91.56 260 ILE A N 1
ATOM 2046 C CA . ILE A 1 260 ? 15.867 -11.016 -6.961 1 91.56 260 ILE A CA 1
ATOM 2047 C C . ILE A 1 260 ? 16.25 -11.367 -8.398 1 91.56 260 ILE A C 1
ATOM 2049 O O . ILE A 1 260 ? 17.422 -11.656 -8.68 1 91.56 260 ILE A O 1
ATOM 2053 N N . PHE A 1 261 ? 15.305 -11.312 -9.281 1 92.19 261 PHE A N 1
ATOM 2054 C CA . PHE A 1 261 ? 15.578 -11.641 -10.672 1 92.19 261 PHE A CA 1
ATOM 2055 C C . PHE A 1 261 ? 16.469 -10.578 -11.312 1 92.19 261 PHE A C 1
ATOM 2057 O O . PHE A 1 261 ? 17.297 -10.898 -12.164 1 92.19 261 PHE A O 1
ATOM 2064 N N . LYS A 1 262 ? 16.266 -9.352 -10.938 1 92.38 262 LYS A N 1
ATOM 2065 C CA . LYS A 1 262 ? 17.172 -8.289 -11.375 1 92.38 262 LYS A CA 1
ATOM 2066 C C . LYS A 1 262 ? 18.609 -8.578 -10.953 1 92.38 262 LYS A C 1
ATOM 2068 O O . LYS A 1 262 ? 19.531 -8.484 -11.766 1 92.38 262 LYS A O 1
ATOM 2073 N N . ALA A 1 263 ? 18.734 -8.938 -9.719 1 90.38 263 ALA A N 1
ATOM 2074 C CA . ALA A 1 263 ? 20.062 -9.242 -9.188 1 90.38 263 ALA A CA 1
ATOM 2075 C C . ALA A 1 263 ? 20.672 -10.438 -9.914 1 90.38 263 ALA A C 1
ATOM 2077 O O . ALA A 1 263 ? 21.859 -10.43 -10.234 1 90.38 263 ALA A O 1
ATOM 2078 N N . MET A 1 264 ? 19.922 -11.422 -10.133 1 89.12 264 MET A N 1
ATOM 2079 C CA . MET A 1 264 ? 20.391 -12.617 -10.828 1 89.12 264 MET A CA 1
ATOM 2080 C C . MET A 1 264 ? 20.844 -12.281 -12.242 1 89.12 264 MET A C 1
ATOM 2082 O O . MET A 1 264 ? 21.719 -12.945 -12.797 1 89.12 264 MET A O 1
ATOM 2086 N N . SER A 1 265 ? 20.266 -11.289 -12.812 1 89.62 265 SER A N 1
ATOM 2087 C CA . SER A 1 265 ? 20.609 -10.859 -14.156 1 89.62 265 SER A CA 1
ATOM 2088 C C . SER A 1 265 ? 21.703 -9.797 -14.133 1 89.62 265 SER A C 1
ATOM 2090 O O . SER A 1 265 ? 21.953 -9.125 -15.133 1 89.62 265 SER A O 1
ATOM 2092 N N . GLU A 1 266 ? 22.234 -9.516 -12.938 1 88.44 266 GLU A N 1
ATOM 2093 C CA . GLU A 1 266 ? 23.359 -8.609 -12.727 1 88.44 266 GLU A CA 1
ATOM 2094 C C . GLU A 1 266 ? 22.969 -7.172 -13.047 1 88.44 266 GLU A C 1
ATOM 2096 O O . GLU A 1 266 ? 23.781 -6.41 -13.578 1 88.44 266 GLU A O 1
ATOM 2101 N N . LYS A 1 267 ? 21.781 -6.945 -12.859 1 90.12 267 LYS A N 1
ATOM 2102 C CA . LYS A 1 267 ? 21.312 -5.562 -12.961 1 90.12 267 LYS A CA 1
ATOM 2103 C C . LYS A 1 267 ? 21.391 -4.863 -11.602 1 90.12 267 LYS A C 1
ATOM 2105 O O . LYS A 1 267 ? 21.141 -5.484 -10.562 1 90.12 267 LYS A O 1
ATOM 2110 N N . LYS A 1 268 ? 21.656 -3.68 -11.625 1 88.25 268 LYS A N 1
ATOM 2111 C CA . LYS A 1 268 ? 21.891 -2.926 -10.398 1 88.25 268 LYS A CA 1
ATOM 2112 C C . LYS A 1 268 ? 20.578 -2.621 -9.68 1 88.25 268 LYS A C 1
ATOM 2114 O O . LYS A 1 268 ? 19.578 -2.289 -10.312 1 88.25 268 LYS A O 1
ATOM 2119 N N . LEU A 1 269 ? 20.641 -2.744 -8.383 1 91.94 269 LEU A N 1
ATOM 2120 C CA . LEU A 1 269 ? 19.531 -2.365 -7.508 1 91.94 269 LEU A CA 1
ATOM 2121 C C . LEU A 1 269 ? 19.812 -1.03 -6.824 1 91.94 269 LEU A C 1
ATOM 2123 O O . LEU A 1 269 ? 20.969 -0.669 -6.609 1 91.94 269 LEU A O 1
ATOM 2127 N N . CYS A 1 270 ? 18.781 -0.313 -6.559 1 92.12 270 CYS A N 1
ATOM 2128 C CA . CYS A 1 270 ? 18.906 0.966 -5.867 1 92.12 270 CYS A CA 1
ATOM 2129 C C . CYS A 1 270 ? 18.359 0.873 -4.449 1 92.12 270 CYS A C 1
ATOM 2131 O O . CYS A 1 270 ? 17.328 0.242 -4.219 1 92.12 270 CYS A O 1
ATOM 2133 N N . CYS A 1 271 ? 19.094 1.439 -3.557 1 94 271 CYS A N 1
ATOM 2134 C CA . CYS A 1 271 ? 18.578 1.602 -2.203 1 94 271 CYS A CA 1
ATOM 2135 C C . CYS A 1 271 ? 17.516 2.689 -2.154 1 94 271 CYS A C 1
ATOM 2137 O O . CYS A 1 271 ? 17.797 3.859 -2.41 1 94 271 CYS A O 1
ATOM 2139 N N . THR A 1 272 ? 16.266 2.293 -1.814 1 95.44 272 THR A N 1
ATOM 2140 C CA . THR A 1 272 ? 15.164 3.244 -1.938 1 95.44 272 THR A CA 1
ATOM 2141 C C . THR A 1 272 ? 14.195 3.105 -0.769 1 95.44 272 THR A C 1
ATOM 2143 O O . THR A 1 272 ? 14.133 2.055 -0.125 1 95.44 272 THR A O 1
ATOM 2146 N N . PRO A 1 273 ? 13.461 4.219 -0.483 1 96.44 273 PRO A N 1
ATOM 2147 C CA . PRO A 1 273 ? 12.414 4.102 0.533 1 96.44 273 PRO A CA 1
ATOM 2148 C C . PRO A 1 273 ? 11.305 3.129 0.13 1 96.44 273 PRO A C 1
ATOM 2150 O O . PRO A 1 273 ? 10.875 3.125 -1.025 1 96.44 273 PRO A O 1
ATOM 2153 N N . ILE A 1 274 ? 10.867 2.307 1.101 1 94.88 274 ILE A N 1
ATOM 2154 C CA . ILE A 1 274 ? 9.773 1.392 0.795 1 94.88 274 ILE A CA 1
ATOM 2155 C C . ILE A 1 274 ? 8.586 1.685 1.709 1 94.88 274 ILE A C 1
ATOM 2157 O O . ILE A 1 274 ? 7.48 1.188 1.479 1 94.88 274 ILE A O 1
ATOM 2161 N N . GLU A 1 275 ? 8.82 2.443 2.721 1 95.5 275 GLU A N 1
ATOM 2162 C CA . GLU A 1 275 ? 7.789 2.895 3.646 1 95.5 275 GLU A CA 1
ATOM 2163 C C . GLU A 1 275 ? 8.055 4.32 4.121 1 95.5 275 GLU A C 1
ATOM 2165 O O . GLU A 1 275 ? 9.203 4.699 4.348 1 95.5 275 GLU A O 1
ATOM 2170 N N . TYR A 1 276 ? 6.938 5.035 4.289 1 96.44 276 TYR A N 1
ATOM 2171 C CA . TYR A 1 276 ? 7.066 6.43 4.691 1 96.44 276 TYR A CA 1
ATOM 2172 C C . TYR A 1 276 ? 6.246 6.715 5.945 1 96.44 276 TYR A C 1
ATOM 2174 O O . TYR A 1 276 ? 5.344 5.949 6.293 1 96.44 276 TYR A O 1
ATOM 2182 N N . ASN A 1 277 ? 6.656 7.719 6.59 1 96.44 277 ASN A N 1
ATOM 2183 C CA . ASN A 1 277 ? 5.859 8.312 7.656 1 96.44 277 ASN A CA 1
ATOM 2184 C C . ASN A 1 277 ? 5.328 9.688 7.266 1 96.44 277 ASN A C 1
ATOM 2186 O O . ASN A 1 277 ? 5.906 10.359 6.406 1 96.44 277 ASN A O 1
ATOM 2190 N N . ASP A 1 278 ? 4.258 10.023 7.902 1 96.5 278 ASP A N 1
ATOM 2191 C CA . ASP A 1 278 ? 3.678 11.352 7.711 1 96.5 278 ASP A CA 1
ATOM 2192 C C . ASP A 1 278 ? 4.328 12.375 8.641 1 96.5 278 ASP A C 1
ATOM 2194 O O . ASP A 1 278 ? 5.074 12.008 9.555 1 96.5 278 ASP A O 1
ATOM 2198 N N . GLN A 1 279 ? 4.121 13.609 8.344 1 96.75 279 GLN A N 1
ATOM 2199 C CA . GLN A 1 279 ? 4.586 14.719 9.18 1 96.75 279 GLN A CA 1
ATOM 2200 C C . GLN A 1 279 ? 3.523 15.805 9.289 1 96.75 279 GLN A C 1
ATOM 2202 O O . GLN A 1 279 ? 2.975 16.25 8.281 1 96.75 279 GLN A O 1
ATOM 2207 N N . SER A 1 280 ? 3.25 16.203 10.516 1 96.88 280 SER A N 1
ATOM 2208 C CA . SER A 1 280 ? 2.297 17.281 10.727 1 96.88 280 SER A CA 1
ATOM 2209 C C . SER A 1 280 ? 2.99 18.641 10.703 1 96.88 280 SER A C 1
ATOM 2211 O O . SER A 1 280 ? 4.074 18.797 11.266 1 96.88 280 SER A O 1
ATOM 2213 N N . LEU A 1 281 ? 2.303 19.562 10.016 1 96.06 281 LEU A N 1
ATOM 2214 C CA . LEU A 1 281 ? 2.783 20.938 9.922 1 96.06 281 LEU A CA 1
ATOM 2215 C C . LEU A 1 281 ? 1.705 21.922 10.359 1 96.06 281 LEU A C 1
ATOM 2217 O O . LEU A 1 281 ? 0.516 21.688 10.133 1 96.06 281 LEU A O 1
ATOM 2221 N N . LEU A 1 282 ? 2.154 22.938 11.039 1 95.56 282 LEU A N 1
ATOM 2222 C CA . LEU A 1 282 ? 1.282 24.062 11.391 1 95.56 282 LEU A CA 1
ATOM 2223 C C . LEU A 1 282 ? 1.449 25.203 10.406 1 95.56 282 LEU A C 1
ATOM 2225 O O . LEU A 1 282 ? 2.5 25.859 10.367 1 95.56 282 LEU A O 1
ATOM 2229 N N . PHE A 1 283 ? 0.416 25.469 9.688 1 91.62 283 PHE A N 1
ATOM 2230 C CA . PHE A 1 283 ? 0.458 26.469 8.633 1 91.62 283 PHE A CA 1
ATOM 2231 C C . PHE A 1 283 ? -0.179 27.766 9.094 1 91.62 283 PHE A C 1
ATOM 2233 O O . PHE A 1 283 ? -1.095 27.766 9.914 1 91.62 283 PHE A O 1
ATOM 2240 N N . ARG A 1 284 ? 0.395 28.938 8.555 1 84.62 284 ARG A N 1
ATOM 2241 C CA . ARG A 1 284 ? -0.205 30.25 8.797 1 84.62 284 ARG A CA 1
ATOM 2242 C C . ARG A 1 284 ? -0.676 30.891 7.496 1 84.62 284 ARG A C 1
ATOM 2244 O O . ARG A 1 284 ? 0.03 31.719 6.91 1 84.62 284 ARG A O 1
ATOM 2251 N N . ASN A 1 285 ? -1.336 30.188 6.715 1 72.62 285 ASN A N 1
ATOM 2252 C CA . ASN A 1 285 ? -1.839 30.719 5.453 1 72.62 285 ASN A CA 1
ATOM 2253 C C . ASN A 1 285 ? -3.074 31.594 5.66 1 72.62 285 ASN A C 1
ATOM 2255 O O . ASN A 1 285 ? -3.088 32.469 6.539 1 72.62 285 ASN A O 1
ATOM 2259 N N . THR A 1 286 ? -4.09 31.453 4.887 1 70.06 286 THR A N 1
ATOM 2260 C CA . THR A 1 286 ? -5.336 32.188 5.062 1 70.06 286 THR A CA 1
ATOM 2261 C C . THR A 1 286 ? -5.934 31.922 6.438 1 70.06 286 THR A C 1
ATOM 2263 O O . THR A 1 286 ? -6.391 32.844 7.113 1 70.06 286 THR A O 1
ATOM 2266 N N . ILE A 1 287 ? -5.758 30.703 6.84 1 82.06 287 ILE A N 1
ATOM 2267 C CA . ILE A 1 287 ? -6.191 30.312 8.18 1 82.06 287 ILE A CA 1
ATOM 2268 C C . ILE A 1 287 ? -5.125 29.453 8.836 1 82.06 287 ILE A C 1
ATOM 2270 O O . ILE A 1 287 ? -4.355 28.766 8.156 1 82.06 287 ILE A O 1
ATOM 2274 N N . LEU A 1 288 ? -5.09 29.609 10.133 1 90.44 288 LEU A N 1
ATOM 2275 C CA . LEU A 1 288 ? -4.219 28.719 10.883 1 90.44 288 LEU A CA 1
ATOM 2276 C C . LEU A 1 288 ? -4.699 27.266 10.781 1 90.44 288 LEU A C 1
ATOM 2278 O O . LEU A 1 288 ? -5.871 26.984 11.031 1 90.44 288 LEU A O 1
ATOM 2282 N N . ARG A 1 289 ? -3.805 26.391 10.359 1 93.62 289 ARG A N 1
ATOM 2283 C CA . ARG A 1 289 ? -4.242 25 10.211 1 93.62 289 ARG A CA 1
ATOM 2284 C C . ARG A 1 289 ? -3.086 24.031 10.43 1 93.62 289 ARG A C 1
ATOM 2286 O O . ARG A 1 289 ? -1.939 24.344 10.102 1 93.62 289 ARG A O 1
ATOM 2293 N N . ILE A 1 290 ? -3.438 22.938 11 1 95.94 290 ILE A N 1
ATOM 2294 C CA . ILE A 1 290 ? -2.535 21.797 11.094 1 95.94 290 ILE A CA 1
ATOM 2295 C C . ILE A 1 290 ? -2.859 20.797 9.992 1 95.94 290 ILE A C 1
ATOM 2297 O O . ILE A 1 290 ? -4.027 20.484 9.758 1 95.94 290 ILE A O 1
ATOM 2301 N N . GLN A 1 291 ? -1.836 20.391 9.328 1 95.38 291 GLN A N 1
ATOM 2302 C CA . GLN A 1 291 ? -2.021 19.391 8.289 1 95.38 291 GLN A CA 1
ATOM 2303 C C . GLN A 1 291 ? -0.966 18.297 8.391 1 95.38 291 GLN A C 1
ATOM 2305 O O . GLN A 1 291 ? 0.222 18.578 8.547 1 95.38 291 GLN A O 1
ATOM 2310 N N . THR A 1 292 ? -1.472 17.062 8.391 1 96.38 292 THR A N 1
ATOM 2311 C CA . THR A 1 292 ? -0.551 15.922 8.391 1 96.38 292 THR A CA 1
ATOM 2312 C C . THR A 1 292 ? -0.28 15.445 6.965 1 96.38 292 THR A C 1
ATOM 2314 O O . THR A 1 292 ? -1.104 14.75 6.371 1 96.38 292 THR A O 1
ATOM 2317 N N . VAL A 1 293 ? 0.89 15.742 6.551 1 96.06 293 VAL A N 1
ATOM 2318 C CA . VAL A 1 293 ? 1.256 15.531 5.152 1 96.06 293 VAL A CA 1
ATOM 2319 C C . VAL A 1 293 ? 1.849 14.133 4.98 1 96.06 293 VAL A C 1
ATOM 2321 O O . VAL A 1 293 ? 2.699 13.711 5.766 1 96.06 293 VAL A O 1
ATOM 2324 N N . LYS A 1 294 ? 1.397 13.492 3.959 1 95.19 294 LYS A N 1
ATOM 2325 C CA . LYS A 1 294 ? 1.791 12.109 3.713 1 95.19 294 LYS A CA 1
ATOM 2326 C C . LYS A 1 294 ? 3.205 12.031 3.145 1 95.19 294 LYS A C 1
ATOM 2328 O O . LYS A 1 294 ? 3.596 12.867 2.324 1 95.19 294 LYS A O 1
ATOM 2333 N N . GLY A 1 295 ? 3.947 10.984 3.584 1 95.25 295 GLY A N 1
ATOM 2334 C CA . GLY A 1 295 ? 5.191 10.609 2.932 1 95.25 295 GLY A CA 1
ATOM 2335 C C . GLY A 1 295 ? 6.293 11.641 3.107 1 95.25 295 GLY A C 1
ATOM 2336 O O . GLY A 1 295 ? 7.023 11.938 2.162 1 95.25 295 GLY A O 1
ATOM 2337 N N . MET A 1 296 ? 6.41 12.195 4.273 1 96.31 296 MET A N 1
ATOM 2338 C CA . MET A 1 296 ? 7.363 13.273 4.52 1 96.31 296 MET A CA 1
ATOM 2339 C C . MET A 1 296 ? 8.695 12.719 5.008 1 96.31 296 MET A C 1
ATOM 2341 O O . MET A 1 296 ? 9.734 13.383 4.883 1 96.31 296 MET A O 1
ATOM 2345 N N . SER A 1 297 ? 8.695 11.531 5.551 1 97.38 297 SER A N 1
ATOM 2346 C CA . SER A 1 297 ? 9.922 10.922 6.055 1 97.38 297 SER A CA 1
ATOM 2347 C C . SER A 1 297 ? 9.977 9.43 5.727 1 97.38 297 SER A C 1
ATOM 2349 O O . SER A 1 297 ? 8.938 8.805 5.508 1 97.38 297 SER A O 1
ATOM 2351 N N . VAL A 1 298 ? 11.211 8.953 5.695 1 97.62 298 VAL A N 1
ATOM 2352 C CA . VAL A 1 298 ? 11.391 7.547 5.355 1 97.62 298 VAL A CA 1
ATOM 2353 C C . VAL A 1 298 ? 11.359 6.699 6.629 1 97.62 298 VAL A C 1
ATOM 2355 O O . VAL A 1 298 ? 12.016 7.035 7.621 1 97.62 298 VAL A O 1
ATOM 2358 N N . ALA A 1 299 ? 10.57 5.613 6.535 1 96.56 299 ALA A N 1
ATOM 2359 C CA . ALA A 1 299 ? 10.484 4.699 7.672 1 96.56 299 ALA A CA 1
ATOM 2360 C C . ALA A 1 299 ? 11.344 3.461 7.449 1 96.56 299 ALA A C 1
ATOM 2362 O O . ALA A 1 299 ? 11.93 2.926 8.391 1 96.56 299 ALA A O 1
ATOM 2363 N N . ARG A 1 300 ? 11.344 2.984 6.238 1 95.56 300 ARG A N 1
ATOM 2364 C CA . ARG A 1 300 ? 12.078 1.765 5.914 1 95.56 300 ARG A CA 1
ATOM 2365 C C . ARG A 1 300 ? 12.672 1.84 4.508 1 95.56 300 ARG A C 1
ATOM 2367 O O . ARG A 1 300 ? 12.125 2.516 3.635 1 95.56 300 ARG A O 1
ATOM 2374 N N . CYS A 1 301 ? 13.773 1.164 4.367 1 94.69 301 CYS A N 1
ATOM 2375 C CA . CYS A 1 301 ? 14.461 1.131 3.08 1 94.69 301 CYS A CA 1
ATOM 2376 C C . CYS A 1 301 ? 14.492 -0.283 2.512 1 94.69 301 CYS A C 1
ATOM 2378 O O . CYS A 1 301 ? 14.258 -1.253 3.238 1 94.69 301 CYS A O 1
ATOM 2380 N N . GLY A 1 302 ? 14.688 -0.379 1.313 1 93.5 302 GLY A N 1
ATOM 2381 C CA . GLY A 1 302 ? 14.844 -1.648 0.622 1 93.5 302 GLY A CA 1
ATOM 2382 C C . GLY A 1 302 ? 15.539 -1.517 -0.719 1 93.5 302 GLY A C 1
ATOM 2383 O O . GLY A 1 302 ? 15.695 -0.409 -1.237 1 93.5 302 GLY A O 1
ATOM 2384 N N . CYS A 1 303 ? 15.984 -2.627 -1.182 1 93 303 CYS A N 1
ATOM 2385 C CA . CYS A 1 303 ? 16.641 -2.66 -2.482 1 93 303 CYS A CA 1
ATOM 2386 C C . CYS A 1 303 ? 15.656 -2.994 -3.59 1 93 303 CYS A C 1
ATOM 2388 O O . CYS A 1 303 ? 14.875 -3.943 -3.467 1 93 303 CYS A O 1
ATOM 2390 N N . ARG A 1 304 ? 15.688 -2.133 -4.652 1 93.31 304 ARG A N 1
ATOM 2391 C CA . ARG A 1 304 ? 14.773 -2.305 -5.777 1 93.31 304 ARG A CA 1
ATOM 2392 C C . ARG A 1 304 ? 15.523 -2.227 -7.105 1 93.31 304 ARG A C 1
ATOM 2394 O O . ARG A 1 304 ? 16.562 -1.584 -7.195 1 93.31 304 ARG A O 1
ATOM 2401 N N . CYS B 1 1 ? 15.109 -51.594 -9.406 1 27.25 1 CYS B N 1
ATOM 2402 C CA . CYS B 1 1 ? 16.156 -50.75 -8.883 1 27.25 1 CYS B CA 1
ATOM 2403 C C . CYS B 1 1 ? 15.953 -49.312 -9.344 1 27.25 1 CYS B C 1
ATOM 2405 O O . CYS B 1 1 ? 16.188 -48.969 -10.508 1 27.25 1 CYS B O 1
ATOM 2407 N N . PHE B 1 2 ? 14.898 -48.656 -8.898 1 30.36 2 PHE B N 1
ATOM 2408 C CA . PHE B 1 2 ? 14.461 -47.312 -9.188 1 30.36 2 PHE B CA 1
ATOM 2409 C C . PHE B 1 2 ? 15.539 -46.312 -8.797 1 30.36 2 PHE B C 1
ATOM 2411 O O . PHE B 1 2 ? 15.859 -46.156 -7.613 1 30.36 2 PHE B O 1
ATOM 2418 N N . LEU B 1 3 ? 16.469 -46.031 -9.695 1 27.38 3 LEU B N 1
ATOM 2419 C CA . LEU B 1 3 ? 17.547 -45.062 -9.516 1 27.38 3 LEU B CA 1
ATOM 2420 C C . LEU B 1 3 ? 16.984 -43.688 -9.195 1 27.38 3 LEU B C 1
ATOM 2422 O O . LEU B 1 3 ? 16.312 -43.094 -10.031 1 27.38 3 LEU B O 1
ATOM 2426 N N . VAL B 1 4 ? 16.75 -43.375 -8.016 1 32.94 4 VAL B N 1
ATOM 2427 C CA . VAL B 1 4 ? 16.578 -42 -7.535 1 32.94 4 VAL B CA 1
ATOM 2428 C C . VAL B 1 4 ? 17.797 -41.156 -7.906 1 32.94 4 VAL B C 1
ATOM 2430 O O . VAL B 1 4 ? 18.891 -41.406 -7.41 1 32.94 4 VAL B O 1
ATOM 2433 N N . ILE B 1 5 ? 17.922 -40.75 -9.141 1 31.42 5 ILE B N 1
ATOM 2434 C CA . ILE B 1 5 ? 18.969 -39.812 -9.469 1 31.42 5 ILE B CA 1
ATOM 2435 C C . ILE B 1 5 ? 18.812 -38.531 -8.625 1 31.42 5 ILE B C 1
ATOM 2437 O O . ILE B 1 5 ? 17.812 -37.844 -8.742 1 31.42 5 ILE B O 1
ATOM 2441 N N . THR B 1 6 ? 19.469 -38.5 -7.559 1 34.34 6 THR B N 1
ATOM 2442 C CA . THR B 1 6 ? 19.703 -37.25 -6.809 1 34.34 6 THR B CA 1
ATOM 2443 C C . THR B 1 6 ? 20.453 -36.25 -7.668 1 34.34 6 THR B C 1
ATOM 2445 O O . THR B 1 6 ? 21.656 -36.344 -7.852 1 34.34 6 THR B O 1
ATOM 2448 N N . ALA B 1 7 ? 19.875 -35.844 -8.742 1 33.97 7 ALA B N 1
ATOM 2449 C CA . ALA B 1 7 ? 20.578 -34.75 -9.43 1 33.97 7 ALA B CA 1
ATOM 2450 C C . ALA B 1 7 ? 20.875 -33.594 -8.484 1 33.97 7 ALA B C 1
ATOM 2452 O O . ALA B 1 7 ? 19.953 -32.875 -8.062 1 33.97 7 ALA B O 1
ATOM 2453 N N . VAL B 1 8 ? 21.922 -33.719 -7.742 1 35.62 8 VAL B N 1
ATOM 2454 C CA . VAL B 1 8 ? 22.5 -32.531 -7.129 1 35.62 8 VAL B CA 1
ATOM 2455 C C . VAL B 1 8 ? 22.688 -31.453 -8.18 1 35.62 8 VAL B C 1
ATOM 2457 O O . VAL B 1 8 ? 23.344 -31.656 -9.203 1 35.62 8 VAL B O 1
ATOM 2460 N N . VAL B 1 9 ? 21.797 -30.609 -8.414 1 40.16 9 VAL B N 1
ATOM 2461 C CA . VAL B 1 9 ? 21.984 -29.422 -9.227 1 40.16 9 VAL B CA 1
ATOM 2462 C C . VAL B 1 9 ? 23.328 -28.781 -8.898 1 40.16 9 VAL B C 1
ATOM 2464 O O . VAL B 1 9 ? 23.531 -28.281 -7.789 1 40.16 9 VAL B O 1
ATOM 2467 N N . GLY B 1 10 ? 24.391 -29.359 -9.367 1 38.22 10 GLY B N 1
ATOM 2468 C CA . GLY B 1 10 ? 25.672 -28.656 -9.328 1 38.22 10 GLY B CA 1
ATOM 2469 C C . GLY B 1 10 ? 25.562 -27.219 -9.781 1 38.22 10 GLY B C 1
ATOM 2470 O O . GLY B 1 10 ? 25.344 -26.938 -10.961 1 38.22 10 GLY B O 1
ATOM 2471 N N . TRP B 1 11 ? 25.094 -26.266 -8.867 1 45.5 11 TRP B N 1
ATOM 2472 C CA . TRP B 1 11 ? 25.109 -24.828 -9.07 1 45.5 11 TRP B CA 1
ATOM 2473 C C . TRP B 1 11 ? 26.516 -24.328 -9.391 1 45.5 11 TRP B C 1
ATOM 2475 O O . TRP B 1 11 ? 27.406 -24.406 -8.539 1 45.5 11 TRP B O 1
ATOM 2485 N N . GLU B 1 12 ? 27 -24.516 -10.57 1 46.34 12 GLU B N 1
ATOM 2486 C CA . GLU B 1 12 ? 28.328 -24.062 -10.953 1 46.34 12 GLU B CA 1
ATOM 2487 C C . GLU B 1 12 ? 28.484 -22.547 -10.766 1 46.34 12 GLU B C 1
ATOM 2489 O O . GLU B 1 12 ? 29.516 -21.984 -11.102 1 46.34 12 GLU B O 1
ATOM 2494 N N . GLY B 1 13 ? 27.453 -21.812 -10.461 1 50.66 13 GLY B N 1
ATOM 2495 C CA . GLY B 1 13 ? 27.766 -20.391 -10.445 1 50.66 13 GLY B CA 1
ATOM 2496 C C . GLY B 1 13 ? 28.594 -19.984 -9.234 1 50.66 13 GLY B C 1
ATOM 2497 O O . GLY B 1 13 ? 28.766 -20.75 -8.297 1 50.66 13 GLY B O 1
ATOM 2498 N N . GLY B 1 14 ? 29.344 -18.859 -9.367 1 62.28 14 GLY B N 1
ATOM 2499 C CA . GLY B 1 14 ? 30.031 -18.297 -8.219 1 62.28 14 GLY B CA 1
ATOM 2500 C C . GLY B 1 14 ? 29.156 -18.203 -6.977 1 62.28 14 GLY B C 1
ATOM 2501 O O . GLY B 1 14 ? 27.953 -18.5 -7.035 1 62.28 14 GLY B O 1
ATOM 2502 N N . ASP B 1 15 ? 29.703 -18.094 -5.797 1 76.38 15 ASP B N 1
ATOM 2503 C CA . ASP B 1 15 ? 29.094 -18.125 -4.473 1 76.38 15 ASP B CA 1
ATOM 2504 C C . ASP B 1 15 ? 27.859 -17.219 -4.418 1 76.38 15 ASP B C 1
ATOM 2506 O O . ASP B 1 15 ? 26.797 -17.625 -3.93 1 76.38 15 ASP B O 1
ATOM 2510 N N . ASP B 1 16 ? 27.844 -16.172 -5.258 1 79.25 16 ASP B N 1
ATOM 2511 C CA . ASP B 1 16 ? 26.734 -15.227 -5.223 1 79.25 16 ASP B CA 1
ATOM 2512 C C . ASP B 1 16 ? 25.547 -15.734 -6.035 1 79.25 16 ASP B C 1
ATOM 2514 O O . ASP B 1 16 ? 24.391 -15.578 -5.625 1 79.25 16 ASP B O 1
ATOM 2518 N N . SER B 1 17 ? 25.891 -16.328 -7.094 1 81.62 17 SER B N 1
ATOM 2519 C CA . SER B 1 17 ? 24.844 -16.844 -7.965 1 81.62 17 SER B CA 1
ATOM 2520 C C . SER B 1 17 ? 24.062 -17.969 -7.293 1 81.62 17 SER B C 1
ATOM 2522 O O . SER B 1 17 ? 22.828 -18.047 -7.414 1 81.62 17 SER B O 1
ATOM 2524 N N . LEU B 1 18 ? 24.781 -18.719 -6.617 1 83.94 18 LEU B N 1
ATOM 2525 C CA . LEU B 1 18 ? 24.141 -19.828 -5.922 1 83.94 18 LEU B CA 1
ATOM 2526 C C . LEU B 1 18 ? 23.234 -19.328 -4.801 1 83.94 18 LEU B C 1
ATOM 2528 O O . LEU B 1 18 ? 22.141 -19.844 -4.598 1 83.94 18 LEU B O 1
ATOM 2532 N N . ARG B 1 19 ? 23.703 -18.375 -4.172 1 84.25 19 ARG B N 1
ATOM 2533 C CA . ARG B 1 19 ? 22.922 -17.812 -3.078 1 84.25 19 ARG B CA 1
ATOM 2534 C C . ARG B 1 19 ? 21.641 -17.172 -3.596 1 84.25 19 ARG B C 1
ATOM 2536 O O . ARG B 1 19 ? 20.578 -17.328 -2.994 1 84.25 19 ARG B O 1
ATOM 2543 N N . LEU B 1 20 ? 21.719 -16.5 -4.707 1 86.56 20 LEU B N 1
ATOM 2544 C CA . LEU B 1 20 ? 20.562 -15.852 -5.297 1 86.56 20 LEU B CA 1
ATOM 2545 C C . LEU B 1 20 ? 19.547 -16.891 -5.77 1 86.56 20 LEU B C 1
ATOM 2547 O O . LEU B 1 20 ? 18.344 -16.703 -5.609 1 86.56 20 LEU B O 1
ATOM 2551 N N . ALA B 1 21 ? 20.094 -17.922 -6.277 1 86.75 21 ALA B N 1
ATOM 2552 C CA . ALA B 1 21 ? 19.219 -18.984 -6.734 1 86.75 21 ALA B CA 1
ATOM 2553 C C . ALA B 1 21 ? 18.469 -19.625 -5.566 1 86.75 21 ALA B C 1
ATOM 2555 O O . ALA B 1 21 ? 17.25 -19.859 -5.652 1 86.75 21 ALA B O 1
ATOM 2556 N N . LYS B 1 22 ? 19.188 -19.828 -4.523 1 85.38 22 LYS B N 1
ATOM 2557 C CA . LYS B 1 22 ? 18.562 -20.406 -3.332 1 85.38 22 LYS B CA 1
ATOM 2558 C C . LYS B 1 22 ? 17.484 -19.469 -2.779 1 85.38 22 LYS B C 1
ATOM 2560 O O . LYS B 1 22 ? 16.422 -19.938 -2.363 1 85.38 22 LYS B O 1
ATOM 2565 N N . GLU B 1 23 ? 17.781 -18.203 -2.797 1 86.56 23 GLU B N 1
ATOM 2566 C CA . GLU B 1 23 ? 16.812 -17.234 -2.324 1 86.56 23 GLU B CA 1
ATOM 2567 C C . GLU B 1 23 ? 15.562 -17.219 -3.209 1 86.56 23 GLU B C 1
ATOM 2569 O O . GLU B 1 23 ? 14.438 -17.172 -2.707 1 86.56 23 GLU B O 1
ATOM 2574 N N . ALA B 1 24 ? 15.766 -17.234 -4.469 1 88.56 24 ALA B N 1
ATOM 2575 C CA . ALA B 1 24 ? 14.648 -17.266 -5.402 1 88.56 24 ALA B CA 1
ATOM 2576 C C . ALA B 1 24 ? 13.766 -18.484 -5.164 1 88.56 24 ALA B C 1
ATOM 2578 O O . ALA B 1 24 ? 12.539 -18.359 -5.086 1 88.56 24 ALA B O 1
ATOM 2579 N N . LEU B 1 25 ? 14.398 -19.578 -4.996 1 88.69 25 LEU B N 1
ATOM 2580 C CA . LEU B 1 25 ? 13.656 -20.812 -4.777 1 88.69 25 LEU B CA 1
ATOM 2581 C C . LEU B 1 25 ? 12.891 -20.766 -3.459 1 88.69 25 LEU B C 1
ATOM 2583 O O . LEU B 1 25 ? 11.734 -21.188 -3.391 1 88.69 25 LEU B O 1
ATOM 2587 N N . HIS B 1 26 ? 13.523 -20.281 -2.521 1 87 26 HIS B N 1
ATOM 2588 C CA . HIS B 1 26 ? 12.883 -20.156 -1.22 1 87 26 HIS B CA 1
ATOM 2589 C C . HIS B 1 26 ? 11.641 -19.266 -1.306 1 87 26 HIS B C 1
ATOM 2591 O O . HIS B 1 26 ? 10.586 -19.609 -0.772 1 87 26 HIS B O 1
ATOM 2597 N N . ARG B 1 27 ? 11.711 -18.219 -1.988 1 87.5 27 ARG B N 1
ATOM 2598 C CA . ARG B 1 27 ? 10.609 -17.266 -2.107 1 87.5 27 ARG B CA 1
ATOM 2599 C C . ARG B 1 27 ? 9.461 -17.859 -2.92 1 87.5 27 ARG B C 1
ATOM 2601 O O . ARG B 1 27 ? 8.297 -17.531 -2.688 1 87.5 27 ARG B O 1
ATOM 2608 N N . LEU B 1 28 ? 9.836 -18.656 -3.779 1 87.12 28 LEU B N 1
ATOM 2609 C CA . LEU B 1 28 ? 8.82 -19.297 -4.613 1 87.12 28 LEU B CA 1
ATOM 2610 C C . LEU B 1 28 ? 8.227 -20.516 -3.918 1 87.12 28 LEU B C 1
ATOM 2612 O O . LEU B 1 28 ? 7.316 -21.141 -4.445 1 87.12 28 LEU B O 1
ATOM 2616 N N . GLY B 1 29 ? 8.789 -20.812 -2.746 1 83.38 29 GLY B N 1
ATOM 2617 C CA . GLY B 1 29 ? 8.289 -21.953 -1.984 1 83.38 29 GLY B CA 1
ATOM 2618 C C . GLY B 1 29 ? 8.758 -23.281 -2.527 1 83.38 29 GLY B C 1
ATOM 2619 O O . GLY B 1 29 ? 8.047 -24.281 -2.432 1 83.38 29 GLY B O 1
ATOM 2620 N N . ILE B 1 30 ? 9.828 -23.203 -3.178 1 83.81 30 ILE B N 1
ATOM 2621 C CA . ILE B 1 30 ? 10.352 -24.422 -3.781 1 83.81 30 ILE B CA 1
ATOM 2622 C C . ILE B 1 30 ? 11.445 -25.016 -2.895 1 83.81 30 ILE B C 1
ATOM 2624 O O . ILE B 1 30 ? 12.367 -24.297 -2.48 1 83.81 30 ILE B O 1
ATOM 2628 N N . ASP B 1 31 ? 11.242 -26.203 -2.562 1 78.12 31 ASP B N 1
ATOM 2629 C CA . ASP B 1 31 ? 12.289 -26.938 -1.866 1 78.12 31 ASP B CA 1
ATOM 2630 C C . ASP B 1 31 ? 13.219 -27.641 -2.855 1 78.12 31 ASP B C 1
ATOM 2632 O O . ASP B 1 31 ? 12.812 -28.594 -3.523 1 78.12 31 ASP B O 1
ATOM 2636 N N . PRO B 1 32 ? 14.445 -27.156 -2.846 1 77.75 32 PRO B N 1
ATOM 2637 C CA . PRO B 1 32 ? 15.359 -27.719 -3.842 1 77.75 32 PRO B CA 1
ATOM 2638 C C . PRO B 1 32 ? 15.711 -29.188 -3.566 1 77.75 32 PRO B C 1
ATOM 2640 O O . PRO B 1 32 ? 16.188 -29.891 -4.457 1 77.75 32 PRO B O 1
ATOM 2643 N N . ASN B 1 33 ? 15.484 -29.594 -2.422 1 76.25 33 ASN B N 1
ATOM 2644 C CA . ASN B 1 33 ? 15.891 -30.953 -2.057 1 76.25 33 ASN B CA 1
ATOM 2645 C C . ASN B 1 33 ? 14.766 -31.953 -2.299 1 76.25 33 ASN B C 1
ATOM 2647 O O . ASN B 1 33 ? 14.953 -33.156 -2.121 1 76.25 33 ASN B O 1
ATOM 2651 N N . ARG B 1 34 ? 13.703 -31.469 -2.682 1 71.31 34 ARG B N 1
ATOM 2652 C CA . ARG B 1 34 ? 12.586 -32.375 -2.877 1 71.31 34 ARG B CA 1
ATOM 2653 C C . ARG B 1 34 ? 12.648 -33.031 -4.254 1 71.31 34 ARG B C 1
ATOM 2655 O O . ARG B 1 34 ? 12.945 -32.375 -5.25 1 71.31 34 ARG B O 1
ATOM 2662 N N . PRO B 1 35 ? 12.477 -34.406 -4.172 1 62.22 35 PRO B N 1
ATOM 2663 C CA . PRO B 1 35 ? 12.492 -35.125 -5.449 1 62.22 35 PRO B CA 1
ATOM 2664 C C . PRO B 1 35 ? 11.414 -34.625 -6.414 1 62.22 35 PRO B C 1
ATOM 2666 O O . PRO B 1 35 ? 10.312 -34.281 -5.988 1 62.22 35 PRO B O 1
ATOM 2669 N N . VAL B 1 36 ? 11.859 -34.156 -7.578 1 62.97 36 VAL B N 1
ATOM 2670 C CA . VAL B 1 36 ? 10.922 -33.688 -8.602 1 62.97 36 VAL B CA 1
ATOM 2671 C C . VAL B 1 36 ? 10.305 -34.906 -9.305 1 62.97 36 VAL B C 1
ATOM 2673 O O . VAL B 1 36 ? 10.992 -35.906 -9.555 1 62.97 36 VAL B O 1
ATOM 2676 N N . GLN B 1 37 ? 8.969 -35 -9.094 1 57.12 37 GLN B N 1
ATOM 2677 C CA . GLN B 1 37 ? 8.312 -36.062 -9.859 1 57.12 37 GLN B CA 1
ATOM 2678 C C . GLN B 1 37 ? 8.633 -35.969 -11.344 1 57.12 37 GLN B C 1
ATOM 2680 O O . GLN B 1 37 ? 8.875 -34.875 -11.852 1 57.12 37 GLN B O 1
ATOM 2685 N N . ARG B 1 38 ? 8.969 -37.062 -11.914 1 56.03 38 ARG B N 1
ATOM 2686 C CA . ARG B 1 38 ? 9.242 -37.25 -13.328 1 56.03 38 ARG B CA 1
ATOM 2687 C C . ARG B 1 38 ? 8.344 -36.375 -14.188 1 56.03 38 ARG B C 1
ATOM 2689 O O . ARG B 1 38 ? 7.348 -35.844 -13.703 1 56.03 38 ARG B O 1
ATOM 2696 N N . GLU B 1 39 ? 8.688 -36.25 -15.508 1 55.97 39 GLU B N 1
ATOM 2697 C CA . GLU B 1 39 ? 8.109 -35.594 -16.672 1 55.97 39 GLU B CA 1
ATOM 2698 C C . GLU B 1 39 ? 6.594 -35.719 -16.703 1 55.97 39 GLU B C 1
ATOM 2700 O O . GLU B 1 39 ? 6.074 -36.781 -17.031 1 55.97 39 GLU B O 1
ATOM 2705 N N . THR B 1 40 ? 5.938 -34.938 -15.688 1 61.34 40 THR B N 1
ATOM 2706 C CA . THR B 1 40 ? 4.488 -35.031 -15.836 1 61.34 40 THR B CA 1
ATOM 2707 C C . THR B 1 40 ? 4.02 -34.188 -17.016 1 61.34 40 THR B C 1
ATOM 2709 O O . THR B 1 40 ? 4.379 -33 -17.125 1 61.34 40 THR B O 1
ATOM 2712 N N . GLN B 1 41 ? 3.604 -34.844 -18.078 1 73 41 GLN B N 1
ATOM 2713 C CA . GLN B 1 41 ? 2.963 -34.156 -19.203 1 73 41 GLN B CA 1
ATOM 2714 C C . GLN B 1 41 ? 1.771 -33.344 -18.719 1 73 41 GLN B C 1
ATOM 2716 O O . GLN B 1 41 ? 0.983 -33.781 -17.891 1 73 41 GLN B O 1
ATOM 2721 N N . ILE B 1 42 ? 1.797 -32.031 -19 1 89.06 42 ILE B N 1
ATOM 2722 C CA . ILE B 1 42 ? 0.685 -31.156 -18.672 1 89.06 42 ILE B CA 1
ATOM 2723 C C . ILE B 1 42 ? -0.513 -31.484 -19.562 1 89.06 42 ILE B C 1
ATOM 2725 O O . ILE B 1 42 ? -0.425 -31.391 -20.797 1 89.06 42 ILE B O 1
ATOM 2729 N N . ASN B 1 43 ? -1.529 -31.938 -18.938 1 90.44 43 ASN B N 1
ATOM 2730 C CA . ASN B 1 43 ? -2.727 -32.25 -19.703 1 90.44 43 ASN B CA 1
ATOM 2731 C C . ASN B 1 43 ? -3.498 -30.984 -20.078 1 90.44 43 ASN B C 1
ATOM 2733 O O . ASN B 1 43 ? -3.145 -29.875 -19.625 1 90.44 43 ASN B O 1
ATOM 2737 N N . SER B 1 44 ? -4.48 -31.125 -20.922 1 91.06 44 SER B N 1
ATOM 2738 C CA . SER B 1 44 ? -5.211 -30.016 -21.5 1 91.06 44 SER B CA 1
ATOM 2739 C C . SER B 1 44 ? -5.965 -29.234 -20.438 1 91.06 44 SER B C 1
ATOM 2741 O O . SER B 1 44 ? -6.09 -28 -20.516 1 91.06 44 SER B O 1
ATOM 2743 N N . PHE B 1 45 ? -6.418 -29.906 -19.469 1 95.19 45 PHE B N 1
ATOM 2744 C CA . PHE B 1 45 ? -7.172 -29.25 -18.406 1 95.19 45 PHE B CA 1
ATOM 2745 C C . PHE B 1 45 ? -6.273 -28.328 -17.594 1 95.19 45 PHE B C 1
ATOM 2747 O O . PHE B 1 45 ? -6.613 -27.172 -17.359 1 95.19 45 PHE B O 1
ATOM 2754 N N . VAL B 1 46 ? -5.152 -28.812 -17.188 1 95.44 46 VAL B N 1
ATOM 2755 C CA . VAL B 1 46 ? -4.203 -28.031 -16.406 1 95.44 46 VAL B CA 1
ATOM 2756 C C . VAL B 1 46 ? -3.76 -26.812 -17.219 1 95.44 46 VAL B C 1
ATOM 2758 O O . VAL B 1 46 ? -3.725 -25.688 -16.703 1 95.44 46 VAL B O 1
ATOM 2761 N N . GLN B 1 47 ? -3.525 -27.031 -18.484 1 94.81 47 GLN B N 1
ATOM 2762 C CA . GLN B 1 47 ? -3.123 -25.938 -19.359 1 94.81 47 GLN B CA 1
ATOM 2763 C C . GLN B 1 47 ? -4.219 -24.875 -19.453 1 94.81 47 GLN B C 1
ATOM 2765 O O . GLN B 1 47 ? -3.938 -23.688 -19.438 1 94.81 47 GLN B O 1
ATOM 2770 N N . HIS B 1 48 ? -5.391 -25.406 -19.578 1 94.81 48 HIS B N 1
ATOM 2771 C CA . HIS B 1 48 ? -6.523 -24.484 -19.656 1 94.81 48 HIS B CA 1
ATOM 2772 C C . HIS B 1 48 ? -6.648 -23.641 -18.391 1 94.81 48 HIS B C 1
ATOM 2774 O O . HIS B 1 48 ? -6.82 -22.422 -18.469 1 94.81 48 HIS B O 1
ATOM 2780 N N . VAL B 1 49 ? -6.543 -24.281 -17.266 1 96.06 49 VAL B N 1
ATOM 2781 C CA . VAL B 1 49 ? -6.637 -23.578 -15.992 1 96.06 49 VAL B CA 1
ATOM 2782 C C . VAL B 1 49 ? -5.512 -22.562 -15.891 1 96.06 49 VAL B C 1
ATOM 2784 O O . VAL B 1 49 ? -5.738 -21.406 -15.484 1 96.06 49 VAL B O 1
ATOM 2787 N N . PHE B 1 50 ? -4.367 -22.906 -16.281 1 96.94 50 PHE B N 1
ATOM 2788 C CA . PHE B 1 50 ? -3.223 -22 -16.25 1 96.94 50 PHE B CA 1
ATOM 2789 C C . PHE B 1 50 ? -3.469 -20.781 -17.109 1 96.94 50 PHE B C 1
ATOM 2791 O O . PHE B 1 50 ? -3.213 -19.656 -16.688 1 96.94 50 PHE B O 1
ATOM 2798 N N . ASN B 1 51 ? -3.965 -21.016 -18.312 1 95.06 51 ASN B N 1
ATOM 2799 C CA . ASN B 1 51 ? -4.258 -19.922 -19.219 1 95.06 51 ASN B CA 1
ATOM 2800 C C . ASN B 1 51 ? -5.293 -18.969 -18.625 1 95.06 51 ASN B C 1
ATOM 2802 O O . ASN B 1 51 ? -5.156 -17.75 -18.719 1 95.06 51 ASN B O 1
ATOM 2806 N N . GLN B 1 52 ? -6.25 -19.531 -17.969 1 94.31 52 GLN B N 1
ATOM 2807 C CA . GLN B 1 52 ? -7.281 -18.719 -17.344 1 94.31 52 GLN B CA 1
ATOM 2808 C C . GLN B 1 52 ? -6.695 -17.875 -16.203 1 94.31 52 GLN B C 1
ATOM 2810 O O . GLN B 1 52 ? -6.992 -16.688 -16.109 1 94.31 52 GLN B O 1
ATOM 2815 N N . ILE B 1 53 ? -5.855 -18.5 -15.438 1 96.25 53 ILE B N 1
ATOM 2816 C CA . ILE B 1 53 ? -5.242 -17.828 -14.297 1 96.25 53 ILE B CA 1
ATOM 2817 C C . ILE B 1 53 ? -4.328 -16.703 -14.789 1 96.25 53 ILE B C 1
ATOM 2819 O O . ILE B 1 53 ? -4.344 -15.602 -14.242 1 96.25 53 ILE B O 1
ATOM 2823 N N . GLN B 1 54 ? -3.609 -17.016 -15.805 1 94.62 54 GLN B N 1
ATOM 2824 C CA . GLN B 1 54 ? -2.688 -16.031 -16.359 1 94.62 54 GLN B CA 1
ATOM 2825 C C 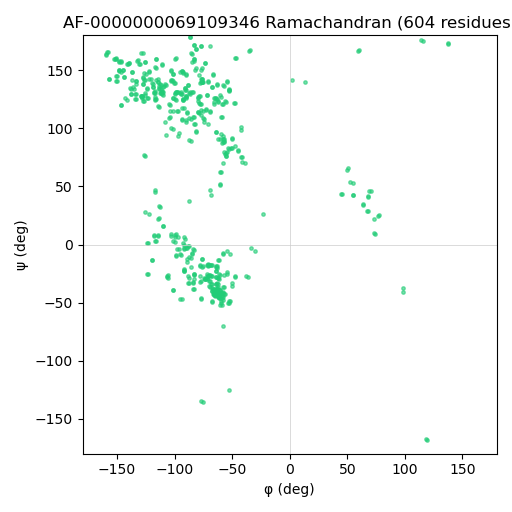. GLN B 1 54 ? -3.439 -14.812 -16.891 1 94.62 54 GLN B C 1
ATOM 2827 O O . GLN B 1 54 ? -3 -13.68 -16.703 1 94.62 54 GLN B O 1
ATOM 2832 N N . GLU B 1 55 ? -4.5 -15.07 -17.484 1 92.69 55 GLU B N 1
ATOM 2833 C CA . GLU B 1 55 ? -5.297 -14 -18.078 1 92.69 55 GLU B CA 1
ATOM 2834 C C . GLU B 1 55 ? -5.902 -13.102 -17 1 92.69 55 GLU B C 1
ATOM 2836 O O . GLU B 1 55 ? -6.012 -11.891 -17.188 1 92.69 55 GLU B O 1
ATOM 2841 N N . LYS B 1 56 ? -6.246 -13.672 -15.867 1 94 56 LYS B N 1
ATOM 2842 C CA . LYS B 1 56 ? -6.988 -12.938 -14.844 1 94 56 LYS B CA 1
ATOM 2843 C C . LYS B 1 56 ? -6.113 -12.664 -13.625 1 94 56 LYS B C 1
ATOM 2845 O O . LYS B 1 56 ? -6.625 -12.344 -12.547 1 94 56 LYS B O 1
ATOM 2850 N N . GLN B 1 57 ? -4.859 -12.797 -13.742 1 92.62 57 GLN B N 1
ATOM 2851 C CA . GLN B 1 57 ? -3.961 -12.812 -12.594 1 92.62 57 GLN B CA 1
ATOM 2852 C C . GLN B 1 57 ? -3.988 -11.469 -11.859 1 92.62 57 GLN B C 1
ATOM 2854 O O . GLN B 1 57 ? -3.703 -11.406 -10.664 1 92.62 57 GLN B O 1
ATOM 2859 N N . LYS B 1 58 ? -4.441 -10.391 -12.484 1 89.88 58 LYS B N 1
ATOM 2860 C CA . LYS B 1 58 ? -4.473 -9.07 -11.852 1 89.88 58 LYS B CA 1
ATOM 2861 C C . LYS B 1 58 ? -5.625 -8.969 -10.852 1 89.88 58 LYS B C 1
ATOM 2863 O O . LYS B 1 58 ? -5.562 -8.188 -9.906 1 89.88 58 LYS B O 1
ATOM 2868 N N . ASP B 1 59 ? -6.555 -9.805 -10.977 1 91.06 59 ASP B N 1
ATOM 2869 C CA . ASP B 1 59 ? -7.785 -9.664 -10.203 1 91.06 59 ASP B CA 1
ATOM 2870 C C . ASP B 1 59 ? -7.977 -10.836 -9.25 1 91.06 59 ASP B C 1
ATOM 2872 O O . ASP B 1 59 ? -8.953 -10.891 -8.5 1 91.06 59 ASP B O 1
ATOM 2876 N N . LEU B 1 60 ? -7.031 -11.719 -9.211 1 93.25 60 LEU B N 1
ATOM 2877 C CA . LEU B 1 60 ? -7.242 -12.977 -8.5 1 93.25 60 LEU B CA 1
ATOM 2878 C C . LEU B 1 60 ? -6.953 -12.805 -7.008 1 93.25 60 LEU B C 1
ATOM 2880 O O . LEU B 1 60 ? -7.551 -13.492 -6.176 1 93.25 60 LEU B O 1
ATOM 2884 N N . ARG B 1 61 ? -6.062 -11.992 -6.688 1 93.31 61 ARG B N 1
ATOM 2885 C CA . ARG B 1 61 ? -5.551 -11.914 -5.32 1 93.31 61 ARG B CA 1
ATOM 2886 C C . ARG B 1 61 ? -6.578 -11.281 -4.387 1 93.31 61 ARG B C 1
ATOM 2888 O O . ARG B 1 61 ? -7.082 -10.195 -4.66 1 93.31 61 ARG B O 1
ATOM 2895 N N . VAL B 1 62 ? -6.793 -12.031 -3.277 1 91 62 VAL B N 1
ATOM 2896 C CA . VAL B 1 62 ? -7.773 -11.57 -2.301 1 91 62 VAL B CA 1
ATOM 2897 C C . VAL B 1 62 ? -7.059 -11.031 -1.064 1 91 62 VAL B C 1
ATOM 2899 O O . VAL B 1 62 ? -7.594 -10.172 -0.358 1 91 62 VAL B O 1
ATOM 2902 N N . SER B 1 63 ? -5.879 -11.531 -0.815 1 90.19 63 SER B N 1
ATOM 2903 C CA . SER B 1 63 ? -5.066 -11.125 0.327 1 90.19 63 SER B CA 1
ATOM 2904 C C . SER B 1 63 ? -3.623 -10.852 -0.09 1 90.19 63 SER B C 1
ATOM 2906 O O . SER B 1 63 ? -3.055 -11.586 -0.899 1 90.19 63 SER B O 1
ATOM 2908 N N . PRO B 1 64 ? -3.08 -9.805 0.513 1 87.81 64 PRO B N 1
ATOM 2909 C CA . PRO B 1 64 ? -1.695 -9.492 0.153 1 87.81 64 PRO B CA 1
ATOM 2910 C C . PRO B 1 64 ? -0.699 -10.508 0.703 1 87.81 64 PRO B C 1
ATOM 2912 O O . PRO B 1 64 ? 0.401 -10.656 0.164 1 87.81 64 PRO B O 1
ATOM 2915 N N . ASP B 1 65 ? -1.067 -11.273 1.623 1 87.44 65 ASP B N 1
ATOM 2916 C CA . ASP B 1 65 ? -0.111 -12.109 2.338 1 87.44 65 ASP B CA 1
ATOM 2917 C C . ASP B 1 65 ? -0.116 -13.539 1.792 1 87.44 65 ASP B C 1
ATOM 2919 O O . ASP B 1 65 ? 0.737 -14.352 2.154 1 87.44 65 ASP B O 1
ATOM 2923 N N . ARG B 1 66 ? -1.054 -13.812 0.977 1 91.94 66 ARG B N 1
ATOM 2924 C CA . ARG B 1 66 ? -1.146 -15.172 0.448 1 91.94 66 ARG B CA 1
ATOM 2925 C C . ARG B 1 66 ? -1.207 -15.164 -1.076 1 91.94 66 ARG B C 1
ATOM 2927 O O . ARG B 1 66 ? -1.953 -14.383 -1.669 1 91.94 66 ARG B O 1
ATOM 2934 N N . ASP B 1 67 ? -0.521 -16.047 -1.621 1 93.44 67 ASP B N 1
ATOM 2935 C CA . ASP B 1 67 ? -0.538 -16.156 -3.076 1 93.44 67 ASP B CA 1
ATOM 2936 C C . ASP B 1 67 ? -1.689 -17.047 -3.541 1 93.44 67 ASP B C 1
ATOM 2938 O O . ASP B 1 67 ? -1.895 -18.141 -3.006 1 93.44 67 ASP B O 1
ATOM 2942 N N . PRO B 1 68 ? -2.447 -16.516 -4.516 1 94.69 68 PRO B N 1
ATOM 2943 C CA . PRO B 1 68 ? -3.391 -17.422 -5.16 1 94.69 68 PRO B CA 1
ATOM 2944 C C . PRO B 1 68 ? -2.713 -18.688 -5.703 1 94.69 68 PRO B C 1
ATOM 2946 O O . PRO B 1 68 ? -1.631 -18.594 -6.289 1 94.69 68 PRO B O 1
ATOM 2949 N N . ARG B 1 69 ? -3.428 -19.812 -5.512 1 94.94 69 ARG B N 1
ATOM 2950 C CA . ARG B 1 69 ? -2.83 -21.078 -5.934 1 94.94 69 ARG B CA 1
ATOM 2951 C C . ARG B 1 69 ? -3.896 -22.047 -6.422 1 94.94 69 ARG B C 1
ATOM 2953 O O . ARG B 1 69 ? -5.043 -22 -5.973 1 94.94 69 ARG B O 1
ATOM 2960 N N . VAL B 1 70 ? -3.471 -22.828 -7.348 1 96.31 70 VAL B N 1
ATOM 2961 C CA . VAL B 1 70 ? -4.25 -24 -7.77 1 96.31 70 VAL B CA 1
ATOM 2962 C C . VAL B 1 70 ? -3.391 -25.25 -7.695 1 96.31 70 VAL B C 1
ATOM 2964 O O . VAL B 1 70 ? -2.305 -25.297 -8.273 1 96.31 70 VAL B O 1
ATOM 2967 N N . GLN B 1 71 ? -3.854 -26.188 -6.961 1 94.5 71 GLN B N 1
ATOM 2968 C CA . GLN B 1 71 ? -3.141 -27.453 -6.828 1 94.5 71 GLN B CA 1
ATOM 2969 C C . GLN B 1 71 ? -3.863 -28.578 -7.578 1 94.5 71 GLN B C 1
ATOM 2971 O O . GLN B 1 71 ? -5.09 -28.672 -7.527 1 94.5 71 GLN B O 1
ATOM 2976 N N . PHE B 1 72 ? -3.062 -29.359 -8.25 1 94.5 72 PHE B N 1
ATOM 2977 C CA . PHE B 1 72 ? -3.641 -30.438 -9.039 1 94.5 72 PHE B CA 1
ATOM 2978 C C . PHE B 1 72 ? -3.24 -31.797 -8.477 1 94.5 72 PHE B C 1
ATOM 2980 O O . PHE B 1 72 ? -2.092 -32 -8.07 1 94.5 72 PHE B O 1
ATOM 2987 N N . TYR B 1 73 ? -4.258 -32.688 -8.492 1 91.69 73 TYR B N 1
ATOM 2988 C CA . TYR B 1 73 ? -4.039 -34.031 -7.977 1 91.69 73 TYR B CA 1
ATOM 2989 C C . TYR B 1 73 ? -4.473 -35.094 -8.984 1 91.69 73 TYR B C 1
ATOM 2991 O O . TYR B 1 73 ? -5.57 -35 -9.547 1 91.69 73 TYR B O 1
ATOM 2999 N N . ASN B 1 74 ? -3.574 -35.906 -9.18 1 84.81 74 ASN B N 1
ATOM 3000 C CA . ASN B 1 74 ? -3.932 -37.031 -10.031 1 84.81 74 ASN B CA 1
ATOM 3001 C C . ASN B 1 74 ? -4.629 -38.125 -9.234 1 84.81 74 ASN B C 1
ATOM 3003 O O . ASN B 1 74 ? -4.461 -38.219 -8.016 1 84.81 74 ASN B O 1
ATOM 3007 N N . SER B 1 75 ? -5.355 -38.906 -9.969 1 87.94 75 SER B N 1
ATOM 3008 C CA . SER B 1 75 ? -6.07 -40 -9.328 1 87.94 75 SER B CA 1
ATOM 3009 C C . SER B 1 75 ? -5.141 -41.156 -9.047 1 87.94 75 SER B C 1
ATOM 3011 O O . SER B 1 75 ? -4.195 -41.406 -9.805 1 87.94 75 SER B O 1
ATOM 3013 N N . MET B 1 76 ? -5.418 -41.812 -7.941 1 82.12 76 MET B N 1
ATOM 3014 C CA . MET B 1 76 ? -4.715 -43.031 -7.578 1 82.12 76 MET B CA 1
ATOM 3015 C C . MET B 1 76 ? -5.359 -44.25 -8.234 1 82.12 76 MET B C 1
ATOM 3017 O O . MET B 1 76 ? -4.746 -45.312 -8.32 1 82.12 76 MET B O 1
ATOM 3021 N N . SER B 1 77 ? -6.602 -44.094 -8.648 1 76.31 77 SER B N 1
ATOM 3022 C CA . SER B 1 77 ? -7.348 -45.188 -9.234 1 76.31 77 SER B CA 1
ATOM 3023 C C . SER B 1 77 ? -8.141 -44.75 -10.461 1 76.31 77 SER B C 1
ATOM 3025 O O . SER B 1 77 ? -8.391 -43.562 -10.633 1 76.31 77 SER B O 1
ATOM 3027 N N . GLU B 1 78 ? -8.266 -45.688 -11.688 1 66.75 78 GLU B N 1
ATOM 3028 C CA . GLU B 1 78 ? -8.945 -45.375 -12.945 1 66.75 78 GLU B CA 1
ATOM 3029 C C . GLU B 1 78 ? -10.43 -45.719 -12.875 1 66.75 78 GLU B C 1
ATOM 3031 O O . GLU B 1 78 ? -11.086 -45.875 -13.906 1 66.75 78 GLU B O 1
ATOM 3036 N N . ASN B 1 79 ? -11.211 -45.625 -12.016 1 63.28 79 ASN B N 1
ATOM 3037 C CA . ASN B 1 79 ? -12.656 -45.75 -11.867 1 63.28 79 ASN B CA 1
ATOM 3038 C C . ASN B 1 79 ? -13.086 -47.219 -11.945 1 63.28 79 ASN B C 1
ATOM 3040 O O . ASN B 1 79 ? -14.219 -47.531 -12.336 1 63.28 79 ASN B O 1
ATOM 3044 N N . SER B 1 80 ? -12.359 -48.219 -11.727 1 61.84 80 SER B N 1
ATOM 3045 C CA . SER B 1 80 ? -12.797 -49.562 -11.984 1 61.84 80 SER B CA 1
ATOM 3046 C C . SER B 1 80 ? -14.086 -49.906 -11.227 1 61.84 80 SER B C 1
ATOM 3048 O O . SER B 1 80 ? -14.969 -50.562 -11.758 1 61.84 80 SER B O 1
ATOM 3050 N N . ASN B 1 81 ? -14.406 -49.344 -10.18 1 69.38 81 ASN B N 1
ATOM 3051 C CA . ASN B 1 81 ? -15.57 -49.656 -9.352 1 69.38 81 ASN B CA 1
ATOM 3052 C C . ASN B 1 81 ? -16.438 -48.438 -9.094 1 69.38 81 ASN B C 1
ATOM 3054 O O . ASN B 1 81 ? -17.156 -48.375 -8.102 1 69.38 81 ASN B O 1
ATOM 3058 N N . GLY B 1 82 ? -16.391 -47.531 -10.031 1 80.75 82 GLY B N 1
ATOM 3059 C CA . GLY B 1 82 ? -17.188 -46.344 -9.859 1 80.75 82 GLY B CA 1
ATOM 3060 C C . GLY B 1 82 ? -16.625 -45.406 -8.812 1 80.75 82 GLY B C 1
ATOM 3061 O O . GLY B 1 82 ? -17.359 -44.562 -8.25 1 80.75 82 GLY B O 1
ATOM 3062 N N . ARG B 1 83 ? -15.469 -45.75 -8.445 1 87.94 83 ARG B N 1
ATOM 3063 C CA . ARG B 1 83 ? -14.844 -44.906 -7.406 1 87.94 83 ARG B CA 1
ATOM 3064 C C . ARG B 1 83 ? -13.547 -44.281 -7.91 1 87.94 83 ARG B C 1
ATOM 3066 O O . ARG B 1 83 ? -12.789 -44.938 -8.641 1 87.94 83 ARG B O 1
ATOM 3073 N N . VAL B 1 84 ? -13.367 -43.031 -7.566 1 91 84 VAL B N 1
ATOM 3074 C CA . VAL B 1 84 ? -12.117 -42.344 -7.875 1 91 84 VAL B CA 1
ATOM 3075 C C . VAL B 1 84 ? -11.5 -41.781 -6.59 1 91 84 VAL B C 1
ATOM 3077 O O . VAL B 1 84 ? -12.156 -41.062 -5.832 1 91 84 VAL B O 1
ATOM 3080 N N . ASP B 1 85 ? -10.234 -42.156 -6.391 1 91.19 85 ASP B N 1
ATOM 3081 C CA . ASP B 1 85 ? -9.531 -41.688 -5.191 1 91.19 85 ASP B CA 1
ATOM 3082 C C . ASP B 1 85 ? -8.383 -40.75 -5.551 1 91.19 85 ASP B C 1
ATOM 3084 O O . ASP B 1 85 ? -7.641 -41 -6.5 1 91.19 85 ASP B O 1
ATOM 3088 N N . PHE B 1 86 ? -8.352 -39.688 -4.824 1 92 86 PHE B N 1
ATOM 3089 C CA . PHE B 1 86 ? -7.25 -38.75 -4.965 1 92 86 PHE B CA 1
ATOM 3090 C C . PHE B 1 86 ? -6.395 -38.719 -3.705 1 92 86 PHE B C 1
ATOM 3092 O O . PHE B 1 86 ? -6.922 -38.688 -2.592 1 92 86 PHE B O 1
ATOM 3099 N N . ASP B 1 87 ? -5.094 -38.719 -3.918 1 89 87 ASP B N 1
ATOM 3100 C CA . ASP B 1 87 ? -4.16 -38.625 -2.803 1 89 87 ASP B CA 1
ATOM 3101 C C . ASP B 1 87 ? -3.871 -37.156 -2.451 1 89 87 ASP B C 1
ATOM 3103 O O . ASP B 1 87 ? -3.088 -36.5 -3.133 1 89 87 ASP B O 1
ATOM 3107 N N . LEU B 1 88 ? -4.41 -36.781 -1.323 1 90.31 88 LEU B N 1
ATOM 3108 C CA . LEU B 1 88 ? -4.254 -35.375 -0.932 1 90.31 88 LEU B CA 1
ATOM 3109 C C . LEU B 1 88 ? -2.986 -35.188 -0.108 1 90.31 88 LEU B C 1
ATOM 3111 O O . LEU B 1 88 ? -2.602 -34.031 0.19 1 90.31 88 LEU B O 1
ATOM 3115 N N . GLU B 1 89 ? -2.291 -36.188 0.178 1 83.88 89 GLU B N 1
ATOM 3116 C CA . GLU B 1 89 ? -1.084 -36.094 0.996 1 83.88 89 GLU B CA 1
ATOM 3117 C C . GLU B 1 89 ? 0.096 -35.562 0.183 1 83.88 89 GLU B C 1
ATOM 3119 O O . GLU B 1 89 ? 1.097 -35.125 0.749 1 83.88 89 GLU B O 1
ATOM 3124 N N . GLN B 1 90 ? -0.092 -35.656 -1.134 1 78.19 90 GLN B N 1
ATOM 3125 C CA . GLN B 1 90 ? 0.982 -35.219 -2.016 1 78.19 90 GLN B CA 1
ATOM 3126 C C . GLN B 1 90 ? 1.238 -33.719 -1.857 1 78.19 90 GLN B C 1
ATOM 3128 O O . GLN B 1 90 ? 2.359 -33.25 -2.061 1 78.19 90 GLN B O 1
ATOM 3133 N N . GLY B 1 91 ? 0.231 -33 -1.479 1 80.12 91 GLY B N 1
ATOM 3134 C CA . GLY B 1 91 ? 0.356 -31.578 -1.312 1 80.12 91 GLY B CA 1
ATOM 3135 C C . GLY B 1 91 ? -0.437 -31.031 -0.134 1 80.12 91 GLY B C 1
ATOM 3136 O O . GLY B 1 91 ? -1.596 -31.406 0.062 1 80.12 91 GLY B O 1
ATOM 3137 N N . SER B 1 92 ? 0.269 -30.328 0.699 1 81.06 92 SER B N 1
ATOM 3138 C CA . SER B 1 92 ? -0.419 -29.734 1.839 1 81.06 92 SER B CA 1
ATOM 3139 C C . SER B 1 92 ? -1.423 -28.672 1.389 1 81.06 92 SER B C 1
ATOM 3141 O O . SER B 1 92 ? -1.11 -27.828 0.543 1 81.06 92 SER B O 1
ATOM 3143 N N . ILE B 1 93 ? -2.68 -28.922 1.802 1 88.06 93 ILE B N 1
ATOM 3144 C CA . ILE B 1 93 ? -3.729 -27.953 1.514 1 88.06 93 ILE B CA 1
ATOM 3145 C C . ILE B 1 93 ? -3.775 -26.906 2.621 1 88.06 93 ILE B C 1
ATOM 3147 O O . ILE B 1 93 ? -4.438 -27.094 3.645 1 88.06 93 ILE B O 1
ATOM 3151 N N . VAL B 1 94 ? -3.014 -25.875 2.422 1 86.5 94 VAL B N 1
ATOM 3152 C CA . VAL B 1 94 ? -2.965 -24.797 3.396 1 86.5 94 VAL B CA 1
ATOM 3153 C C . VAL B 1 94 ? -3.572 -23.531 2.795 1 86.5 94 VAL B C 1
ATOM 3155 O O . VAL B 1 94 ? -3.232 -23.141 1.674 1 86.5 94 VAL B O 1
ATOM 3158 N N . GLY B 1 95 ? -4.516 -22.891 3.572 1 90.69 95 GLY B N 1
ATOM 3159 C CA . GLY B 1 95 ? -5.164 -21.688 3.096 1 90.69 95 GLY B CA 1
ATOM 3160 C C . GLY B 1 95 ? -6.668 -21.828 2.947 1 90.69 95 GLY B C 1
ATOM 3161 O O . GLY B 1 95 ? -7.254 -22.797 3.438 1 90.69 95 GLY B O 1
ATOM 3162 N N . ASN B 1 96 ? -7.234 -20.859 2.285 1 92.44 96 ASN B N 1
ATOM 3163 C CA . ASN B 1 96 ? -8.68 -20.844 2.084 1 92.44 96 ASN B CA 1
ATOM 3164 C C . ASN B 1 96 ? -9.062 -21.5 0.764 1 92.44 96 ASN B C 1
ATOM 3166 O O . ASN B 1 96 ? -8.695 -21.016 -0.308 1 92.44 96 ASN B O 1
ATOM 3170 N N . VAL B 1 97 ? -9.82 -22.594 0.856 1 94.06 97 VAL B N 1
ATOM 3171 C CA . VAL B 1 97 ? -10.32 -23.281 -0.342 1 94.06 97 VAL B CA 1
ATOM 3172 C C . VAL B 1 97 ? -11.508 -22.5 -0.914 1 94.06 97 VAL B C 1
ATOM 3174 O O . VAL B 1 97 ? -12.516 -22.312 -0.236 1 94.06 97 VAL B O 1
ATOM 3177 N N . THR B 1 98 ? -11.391 -22.062 -2.145 1 94.62 98 THR B N 1
ATOM 3178 C CA . THR B 1 98 ? -12.445 -21.266 -2.738 1 94.62 98 THR B CA 1
ATOM 3179 C C . THR B 1 98 ? -13.227 -22.062 -3.77 1 94.62 98 THR B C 1
ATOM 3181 O O . THR B 1 98 ? -14.398 -21.766 -4.039 1 94.62 98 THR B O 1
ATOM 3184 N N . LYS B 1 99 ? -12.602 -22.969 -4.348 1 95.31 99 LYS B N 1
ATOM 3185 C CA . LYS B 1 99 ? -13.234 -23.781 -5.391 1 95.31 99 LYS B CA 1
ATOM 3186 C C . LYS B 1 99 ? -12.531 -25.125 -5.539 1 95.31 99 LYS B C 1
ATOM 3188 O O . LYS B 1 99 ? -11.312 -25.234 -5.34 1 95.31 99 LYS B O 1
ATOM 3193 N N . VAL B 1 100 ? -13.297 -26.172 -5.785 1 96.25 100 VAL B N 1
ATOM 3194 C CA . VAL B 1 100 ? -12.781 -27.5 -6.109 1 96.25 100 VAL B CA 1
ATOM 3195 C C . VAL B 1 100 ? -13.43 -28.016 -7.391 1 96.25 100 VAL B C 1
ATOM 3197 O O . VAL B 1 100 ? -14.656 -28.016 -7.516 1 96.25 100 VAL B O 1
ATOM 3200 N N . GLU B 1 101 ? -12.555 -28.391 -8.312 1 96.5 101 GLU B N 1
ATOM 3201 C CA . GLU B 1 101 ? -13.047 -28.906 -9.594 1 96.5 101 GLU B CA 1
ATOM 3202 C C . GLU B 1 101 ? -12.422 -30.266 -9.922 1 96.5 101 GLU B C 1
ATOM 3204 O O . GLU B 1 101 ? -11.273 -30.516 -9.57 1 96.5 101 GLU B O 1
ATOM 3209 N N . VAL B 1 102 ? -13.25 -31.078 -10.523 1 95.75 102 VAL B N 1
ATOM 3210 C CA . VAL B 1 102 ? -12.742 -32.344 -11.055 1 95.75 102 VAL B CA 1
ATOM 3211 C C . VAL B 1 102 ? -12.953 -32.375 -12.57 1 95.75 102 VAL B C 1
ATOM 3213 O O . VAL B 1 102 ? -13.992 -31.938 -13.07 1 95.75 102 VAL B O 1
ATOM 3216 N N . ALA B 1 103 ? -11.906 -32.812 -13.227 1 95.88 103 ALA B N 1
ATOM 3217 C CA . ALA B 1 103 ? -11.969 -32.938 -14.68 1 95.88 103 ALA B CA 1
ATOM 3218 C C . ALA B 1 103 ? -11.633 -34.375 -15.117 1 95.88 103 ALA B C 1
ATOM 3220 O O . ALA B 1 103 ? -10.719 -35 -14.57 1 95.88 103 ALA B O 1
ATOM 3221 N N . PHE B 1 104 ? -12.422 -34.844 -15.984 1 93.25 104 PHE B N 1
ATOM 3222 C CA . PHE B 1 104 ? -12.148 -36.125 -16.656 1 93.25 104 PHE B CA 1
ATOM 3223 C C . PHE B 1 104 ? -11.672 -35.875 -18.078 1 93.25 104 PHE B C 1
ATOM 3225 O O . PHE B 1 104 ? -12.469 -35.531 -18.953 1 93.25 104 PHE B O 1
ATOM 3232 N N . ILE B 1 105 ? -10.406 -36.125 -18.297 1 93.06 105 ILE B N 1
ATOM 3233 C CA . ILE B 1 105 ? -9.797 -35.688 -19.531 1 93.06 105 ILE B CA 1
ATOM 3234 C C . ILE B 1 105 ? -9.695 -36.844 -20.531 1 93.06 105 ILE B C 1
ATOM 3236 O O . ILE B 1 105 ? -9.148 -36.688 -21.625 1 93.06 105 ILE B O 1
ATOM 3240 N N . GLY B 1 106 ? -10.195 -37.906 -20.094 1 89.5 106 GLY B N 1
ATOM 3241 C CA . GLY B 1 106 ? -10.281 -39.031 -21.016 1 89.5 106 GLY B CA 1
ATOM 3242 C C . GLY B 1 106 ? -11.484 -38.938 -21.938 1 89.5 106 GLY B C 1
ATOM 3243 O O . GLY B 1 106 ? -12.492 -38.312 -21.609 1 89.5 106 GLY B O 1
ATOM 3244 N N . HIS B 1 107 ? -11.352 -39.5 -23.078 1 88.12 107 HIS B N 1
ATOM 3245 C CA . HIS B 1 107 ? -12.445 -39.625 -24.047 1 88.12 107 HIS B CA 1
ATOM 3246 C C . HIS B 1 107 ? -13.102 -38.281 -24.312 1 88.12 107 HIS B C 1
ATOM 3248 O O . HIS B 1 107 ? -14.328 -38.156 -24.234 1 88.12 107 HIS B O 1
ATOM 3254 N N . LEU B 1 108 ? -12.328 -37.406 -24.656 1 86.88 108 LEU B N 1
ATOM 3255 C CA . LEU B 1 108 ? -12.781 -36.031 -24.859 1 86.88 108 LEU B CA 1
ATOM 3256 C C . LEU B 1 108 ? -13.828 -35.938 -25.969 1 86.88 108 LEU B C 1
ATOM 3258 O O . LEU B 1 108 ? -14.727 -35.094 -25.922 1 86.88 108 LEU B O 1
ATOM 3262 N N . HIS B 1 109 ? -13.82 -36.875 -26.891 1 85.69 109 HIS B N 1
ATOM 3263 C CA . HIS B 1 109 ? -14.656 -36.781 -28.078 1 85.69 109 HIS B CA 1
ATOM 3264 C C . HIS B 1 109 ? -15.945 -37.594 -27.906 1 85.69 109 HIS B C 1
ATOM 3266 O O . HIS B 1 109 ? -16.844 -37.531 -28.75 1 85.69 109 HIS B O 1
ATOM 3272 N N . ARG B 1 110 ? -16.016 -38.25 -26.812 1 86.69 110 ARG B N 1
ATOM 3273 C CA . ARG B 1 110 ? -17.203 -39.094 -26.609 1 86.69 110 ARG B CA 1
ATOM 3274 C C . ARG B 1 110 ? -18.297 -38.312 -25.859 1 86.69 110 ARG B C 1
ATOM 3276 O O . ARG B 1 110 ? -17.984 -37.5 -25 1 86.69 110 ARG B O 1
ATOM 3283 N N . ASN B 1 111 ? -19.484 -38.688 -26.219 1 84.69 111 ASN B N 1
ATOM 3284 C CA . ASN B 1 111 ? -20.625 -38 -25.609 1 84.69 111 ASN B CA 1
ATOM 3285 C C . ASN B 1 111 ? -21.172 -38.781 -24.422 1 84.69 111 ASN B C 1
ATOM 3287 O O . ASN B 1 111 ? -21.922 -39.75 -24.609 1 84.69 111 ASN B O 1
ATOM 3291 N N . PHE B 1 112 ? -20.781 -38.469 -23.25 1 87.38 112 PHE B N 1
ATOM 3292 C CA . PHE B 1 112 ? -21.344 -39 -22 1 87.38 112 PHE B CA 1
ATOM 3293 C C . PHE B 1 112 ? -21.172 -38 -20.875 1 87.38 112 PHE B C 1
ATOM 3295 O O . PHE B 1 112 ? -20.469 -37 -21.016 1 87.38 112 PHE B O 1
ATOM 3302 N N . THR B 1 113 ? -21.969 -38.188 -19.906 1 89.75 113 THR B N 1
ATOM 3303 C CA . THR B 1 113 ? -21.859 -37.375 -18.703 1 89.75 113 THR B CA 1
ATOM 3304 C C . THR B 1 113 ? -21.484 -38.219 -17.484 1 89.75 113 THR B C 1
ATOM 3306 O O . THR B 1 113 ? -21.719 -39.438 -17.484 1 89.75 113 THR B O 1
ATOM 3309 N N . ILE B 1 114 ? -20.844 -37.562 -16.594 1 91.31 114 ILE B N 1
ATOM 3310 C CA . ILE B 1 114 ? -20.453 -38.281 -15.375 1 91.31 114 ILE B CA 1
ATOM 3311 C C . ILE B 1 114 ? -21.172 -37.625 -14.18 1 91.31 114 ILE B C 1
ATOM 3313 O O . ILE B 1 114 ? -21.125 -36.406 -14 1 91.31 114 ILE B O 1
ATOM 3317 N N . GLU B 1 115 ? -21.828 -38.469 -13.469 1 92.31 115 GLU B N 1
ATOM 3318 C CA . GLU B 1 115 ? -22.422 -38.031 -12.203 1 92.31 115 GLU B CA 1
ATOM 3319 C C . GLU B 1 115 ? -21.516 -38.344 -11.023 1 92.31 115 GLU B C 1
ATOM 3321 O O . GLU B 1 115 ? -20.984 -39.469 -10.922 1 92.31 115 GLU B O 1
ATOM 3326 N N . ILE B 1 116 ? -21.312 -37.312 -10.188 1 93 116 ILE B N 1
ATOM 3327 C CA . ILE B 1 116 ? -20.375 -37.438 -9.078 1 93 116 ILE B CA 1
ATOM 3328 C C . ILE B 1 116 ? -21.109 -37.281 -7.754 1 93 116 ILE B C 1
ATOM 3330 O O . ILE B 1 116 ? -21.938 -36.375 -7.59 1 93 116 ILE B O 1
ATOM 3334 N N . THR B 1 117 ? -20.844 -38.188 -6.875 1 91.62 117 THR B N 1
ATOM 3335 C CA . THR B 1 117 ? -21.359 -38.125 -5.516 1 91.62 117 THR B CA 1
ATOM 3336 C C . THR B 1 117 ? -20.25 -38.344 -4.5 1 91.62 117 THR B C 1
ATOM 3338 O O . THR B 1 117 ? -19.156 -38.781 -4.859 1 91.62 117 THR B O 1
ATOM 3341 N N . SER B 1 118 ? -20.531 -37.812 -3.352 1 87.56 118 SER B N 1
ATOM 3342 C CA . SER B 1 118 ? -19.609 -38.094 -2.25 1 87.56 118 SER B CA 1
ATOM 3343 C C . SER B 1 118 ? -20.156 -39.188 -1.343 1 87.56 118 SER B C 1
ATOM 3345 O O . SER B 1 118 ? -21.359 -39.281 -1.102 1 87.56 118 SER B O 1
ATOM 3347 N N . PRO B 1 119 ? -19.266 -40.094 -0.917 1 79.06 119 PRO B N 1
ATOM 3348 C CA . PRO B 1 119 ? -19.734 -41.156 -0.048 1 79.06 119 PRO B CA 1
ATOM 3349 C C . PRO B 1 119 ? -20.453 -40.656 1.189 1 79.06 119 PRO B C 1
ATOM 3351 O O . PRO B 1 11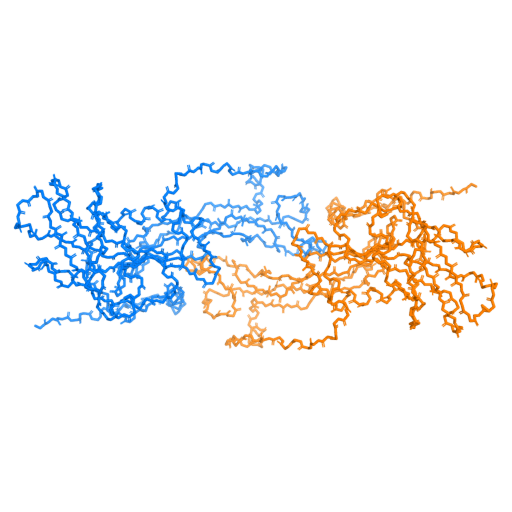9 ? -21.312 -41.344 1.746 1 79.06 119 PRO B O 1
ATOM 3354 N N . SER B 1 120 ? -20.141 -39.438 1.54 1 76.38 120 SER B N 1
ATOM 3355 C CA . SER B 1 120 ? -20.75 -38.875 2.746 1 76.38 120 SER B CA 1
ATOM 3356 C C . SER B 1 120 ? -22.031 -38.125 2.42 1 76.38 120 SER B C 1
ATOM 3358 O O . SER B 1 120 ? -22.844 -37.844 3.311 1 76.38 120 SER B O 1
ATOM 3360 N N . GLN B 1 121 ? -22.203 -37.688 1.252 1 75.06 121 GLN B N 1
ATOM 3361 C CA . GLN B 1 121 ? -23.375 -36.938 0.808 1 75.06 121 GLN B CA 1
ATOM 3362 C C . GLN B 1 121 ? -24 -37.594 -0.42 1 75.06 121 GLN B C 1
ATOM 3364 O O . GLN B 1 121 ? -24 -37.031 -1.508 1 75.06 121 GLN B O 1
ATOM 3369 N N . LEU B 1 122 ? -24.656 -38.625 -0.157 1 72.38 122 LEU B N 1
ATOM 3370 C CA . LEU B 1 122 ? -25.125 -39.438 -1.267 1 72.38 122 LEU B CA 1
ATOM 3371 C C . LEU B 1 122 ? -26.328 -38.781 -1.946 1 72.38 122 LEU B C 1
ATOM 3373 O O . LEU B 1 122 ? -26.625 -39.094 -3.105 1 72.38 122 LEU B O 1
ATOM 3377 N N . ASP B 1 123 ? -26.812 -37.812 -1.247 1 79.44 123 ASP B N 1
ATOM 3378 C CA . ASP B 1 123 ? -28.016 -37.219 -1.79 1 79.44 123 ASP B CA 1
ATOM 3379 C C . ASP B 1 123 ? -27.688 -36.062 -2.76 1 79.44 123 ASP B C 1
ATOM 3381 O O . ASP B 1 123 ? -28.531 -35.656 -3.547 1 79.44 123 ASP B O 1
ATOM 3385 N N . THR B 1 124 ? -26.484 -35.656 -2.734 1 86.44 124 THR B N 1
ATOM 3386 C CA . THR B 1 124 ? -26.109 -34.562 -3.621 1 86.44 124 THR B CA 1
ATOM 3387 C C . THR B 1 124 ? -25.312 -35.062 -4.816 1 86.44 124 THR B C 1
ATOM 3389 O O . THR B 1 124 ? -24.297 -35.75 -4.652 1 86.44 124 THR B O 1
ATOM 3392 N N . VAL B 1 125 ? -25.906 -34.906 -5.996 1 91.62 125 VAL B N 1
ATOM 3393 C CA . VAL B 1 125 ? -25.266 -35.375 -7.227 1 91.62 125 VAL B CA 1
ATOM 3394 C C . VAL B 1 125 ? -24.859 -34.156 -8.07 1 91.62 125 VAL B C 1
ATOM 3396 O O . VAL B 1 125 ? -25.641 -33.219 -8.258 1 91.62 125 VAL B O 1
ATOM 3399 N N . VAL B 1 126 ? -23.594 -34.156 -8.5 1 94.88 126 VAL B N 1
ATOM 3400 C CA . VAL B 1 126 ? -23.078 -33.125 -9.398 1 94.88 126 VAL B CA 1
ATOM 3401 C C . VAL B 1 126 ? -22.766 -33.75 -10.766 1 94.88 126 VAL B C 1
ATOM 3403 O O . VAL B 1 126 ? -22.141 -34.812 -10.844 1 94.88 126 VAL B O 1
ATOM 3406 N N . THR B 1 127 ? -23.234 -33.125 -11.82 1 94.31 127 THR B N 1
ATOM 3407 C CA . THR B 1 127 ? -23 -33.594 -13.172 1 94.31 127 THR B CA 1
ATOM 3408 C C . THR B 1 127 ? -21.922 -32.781 -13.867 1 94.31 127 THR B C 1
ATOM 3410 O O . THR B 1 127 ? -21.844 -31.578 -13.688 1 94.31 127 THR B O 1
ATOM 3413 N N . THR B 1 128 ? -21.156 -33.5 -14.602 1 95.12 128 THR B N 1
ATOM 3414 C CA . THR B 1 128 ? -20.078 -32.812 -15.312 1 95.12 128 THR B CA 1
ATOM 3415 C C . THR B 1 128 ? -20.609 -32.062 -16.531 1 95.12 128 THR B C 1
ATOM 3417 O O . THR B 1 128 ? -21.641 -32.438 -17.094 1 95.12 128 THR B O 1
ATOM 3420 N N . ALA B 1 129 ? -19.922 -31 -16.844 1 94.19 129 ALA B N 1
ATOM 3421 C CA . ALA B 1 129 ? -20.141 -30.281 -18.094 1 94.19 129 ALA B CA 1
ATOM 3422 C C . ALA B 1 129 ? -19.078 -30.625 -19.125 1 94.19 129 ALA B C 1
ATOM 3424 O O . ALA B 1 129 ? -17.906 -30.781 -18.797 1 94.19 129 ALA B O 1
ATOM 3425 N N . ARG B 1 130 ? -19.516 -30.75 -20.328 1 91.44 130 ARG B N 1
ATOM 3426 C CA . ARG B 1 130 ? -18.578 -31.031 -21.406 1 91.44 130 ARG B CA 1
ATOM 3427 C C . ARG B 1 130 ? -17.844 -29.781 -21.844 1 91.44 130 ARG B C 1
ATOM 3429 O O . ARG B 1 130 ? -18.469 -28.766 -22.172 1 91.44 130 ARG B O 1
ATOM 3436 N N . THR B 1 131 ? -16.516 -29.828 -21.766 1 91.56 131 THR B N 1
ATOM 3437 C CA . THR B 1 131 ? -15.648 -28.75 -22.234 1 91.56 131 THR B CA 1
ATOM 3438 C C . THR B 1 131 ? -14.57 -29.281 -23.188 1 91.56 131 THR B C 1
ATOM 3440 O O . THR B 1 131 ? -14.359 -30.5 -23.266 1 91.56 131 THR B O 1
ATOM 3443 N N . PRO B 1 132 ? -13.93 -28.375 -23.922 1 91.75 132 PRO B N 1
ATOM 3444 C CA . PRO B 1 132 ? -12.852 -28.812 -24.812 1 91.75 132 PRO B CA 1
ATOM 3445 C C . PRO B 1 132 ? -11.688 -29.453 -24.062 1 91.75 132 PRO B C 1
ATOM 3447 O O . PRO B 1 132 ? -10.852 -30.125 -24.656 1 91.75 132 PRO B O 1
ATOM 3450 N N . HIS B 1 133 ? -11.672 -29.297 -22.797 1 93.12 133 HIS B N 1
ATOM 3451 C CA . HIS B 1 133 ? -10.523 -29.781 -22.031 1 93.12 133 HIS B CA 1
ATOM 3452 C C . HIS B 1 133 ? -10.922 -30.922 -21.094 1 93.12 133 HIS B C 1
ATOM 3454 O O . HIS B 1 133 ? -10.141 -31.328 -20.25 1 93.12 133 HIS B O 1
ATOM 3460 N N . GLY B 1 134 ? -12.18 -31.359 -21.281 1 92.94 134 GLY B N 1
ATOM 3461 C CA . GLY B 1 134 ? -12.641 -32.469 -20.469 1 92.94 134 GLY B CA 1
ATOM 3462 C C . GLY B 1 134 ? -14.047 -32.281 -19.938 1 92.94 134 GLY B C 1
ATOM 3463 O O . GLY B 1 134 ? -14.688 -31.266 -20.219 1 92.94 134 GLY B O 1
ATOM 3464 N N . LYS B 1 135 ? -14.508 -33.344 -19.344 1 94.56 135 LYS B N 1
ATOM 3465 C CA . LYS B 1 135 ? -15.75 -33.25 -18.578 1 94.56 135 LYS B CA 1
ATOM 3466 C C . LYS B 1 135 ? -15.492 -32.75 -17.172 1 94.56 135 LYS B C 1
ATOM 3468 O O . LYS B 1 135 ? -14.914 -33.469 -16.344 1 94.56 135 LYS B O 1
ATOM 3473 N N . VAL B 1 136 ? -15.93 -31.516 -16.938 1 96.25 136 VAL B N 1
ATOM 3474 C CA . VAL B 1 136 ? -15.516 -30.812 -15.727 1 96.25 136 VAL B CA 1
ATOM 3475 C C . VAL B 1 136 ? -16.719 -30.578 -14.828 1 96.25 136 VAL B C 1
ATOM 3477 O O . VAL B 1 136 ? -17.828 -30.312 -15.312 1 96.25 136 VAL B O 1
ATOM 3480 N N . ALA B 1 137 ? -16.547 -30.688 -13.539 1 96.19 137 ALA B N 1
ATOM 3481 C CA . ALA B 1 137 ? -17.609 -30.406 -12.562 1 96.19 137 ALA B CA 1
ATOM 3482 C C . ALA B 1 137 ? -17.047 -29.641 -11.367 1 96.19 137 ALA B C 1
ATOM 3484 O O . ALA B 1 137 ? -15.945 -29.922 -10.891 1 96.19 137 ALA B O 1
ATOM 3485 N N . ASP B 1 138 ? -17.781 -28.609 -10.992 1 95.44 138 ASP B N 1
ATOM 3486 C CA . ASP B 1 138 ? -17.5 -27.938 -9.719 1 95.44 138 ASP B CA 1
ATOM 3487 C C . ASP B 1 138 ? -18.078 -28.75 -8.555 1 95.44 138 ASP B C 1
ATOM 3489 O O . ASP B 1 138 ? -19.281 -28.844 -8.391 1 95.44 138 ASP B O 1
ATOM 3493 N N . ILE B 1 139 ? -17.188 -29.297 -7.723 1 95.38 139 ILE B N 1
ATOM 3494 C CA . ILE B 1 139 ? -17.656 -30.172 -6.656 1 95.38 139 ILE B CA 1
ATOM 3495 C C . ILE B 1 139 ? -17.375 -29.531 -5.297 1 95.38 139 ILE B C 1
ATOM 3497 O O . ILE B 1 139 ? -17.219 -30.219 -4.293 1 95.38 139 ILE B O 1
ATOM 3501 N N . THR B 1 140 ? -17.219 -28.234 -5.25 1 93.62 140 THR B N 1
ATOM 3502 C CA . THR B 1 140 ? -16.859 -27.5 -4.039 1 93.62 140 THR B CA 1
ATOM 3503 C C . THR B 1 140 ? -17.828 -27.859 -2.9 1 93.62 140 THR B C 1
ATOM 3505 O O . THR B 1 140 ? -17.391 -28.203 -1.801 1 93.62 140 THR B O 1
ATOM 3508 N N . THR B 1 141 ? -19.047 -27.828 -3.121 1 90.06 141 THR B N 1
ATOM 3509 C CA . THR B 1 141 ? -20.047 -28.062 -2.086 1 90.06 141 THR B CA 1
ATOM 3510 C C . THR B 1 141 ? -20.062 -29.531 -1.674 1 90.06 141 THR B C 1
ATOM 3512 O O . THR B 1 141 ? -20.406 -29.859 -0.536 1 90.06 141 THR B O 1
ATOM 3515 N N . LEU B 1 142 ? -19.672 -30.375 -2.607 1 91.75 142 LEU B N 1
ATOM 3516 C CA . LEU B 1 142 ? -19.703 -31.812 -2.357 1 91.75 142 LEU B CA 1
ATOM 3517 C C . LEU B 1 142 ? -18.578 -32.219 -1.415 1 91.75 142 LEU B C 1
ATOM 3519 O O . LEU B 1 142 ? -18.734 -33.156 -0.64 1 91.75 142 LEU B O 1
ATOM 3523 N N . VAL B 1 143 ? -17.453 -31.453 -1.474 1 91.56 143 VAL B N 1
ATOM 3524 C CA . VAL B 1 143 ? -16.266 -31.984 -0.813 1 91.56 143 VAL B CA 1
ATOM 3525 C C . VAL B 1 143 ? -15.758 -30.984 0.22 1 91.56 143 VAL B C 1
ATOM 3527 O O . VAL B 1 143 ? -14.703 -31.188 0.829 1 91.56 143 VAL B O 1
ATOM 3530 N N . ALA B 1 144 ? -16.312 -29.922 0.446 1 77.44 144 ALA B N 1
ATOM 3531 C CA . ALA B 1 144 ? -15.812 -28.844 1.277 1 77.44 144 ALA B CA 1
ATOM 3532 C C . ALA B 1 144 ? -15.359 -29.344 2.639 1 77.44 144 ALA B C 1
ATOM 3534 O O . ALA B 1 144 ? -14.336 -28.906 3.164 1 77.44 144 ALA B O 1
ATOM 3535 N N . ASP B 1 145 ? -15.938 -30.312 3.188 1 78.88 145 ASP B N 1
ATOM 3536 C CA . ASP B 1 145 ? -15.633 -30.781 4.531 1 78.88 145 ASP B CA 1
ATOM 3537 C C . ASP B 1 145 ? -14.719 -32 4.488 1 78.88 145 ASP B C 1
ATOM 3539 O O . ASP B 1 145 ? -14.336 -32.531 5.535 1 78.88 145 ASP B O 1
ATOM 3543 N N . LYS B 1 146 ? -14.258 -32.344 3.346 1 83.06 146 LYS B N 1
ATOM 3544 C CA . LYS B 1 146 ? -13.523 -33.625 3.234 1 83.06 146 LYS B CA 1
ATOM 3545 C C . LYS B 1 146 ? -12.086 -33.375 2.795 1 83.06 146 LYS B C 1
ATOM 3547 O O . LYS B 1 146 ? -11.352 -34.344 2.516 1 83.06 146 LYS B O 1
ATOM 3552 N N . LEU B 1 147 ? -11.695 -32.156 2.76 1 88.88 147 LEU B N 1
ATOM 3553 C CA . LEU B 1 147 ? -10.383 -31.859 2.191 1 88.88 147 LEU B CA 1
ATOM 3554 C C . LEU B 1 147 ? -9.297 -31.938 3.26 1 88.88 147 LEU B C 1
ATOM 3556 O O . LEU B 1 147 ? -8.109 -31.812 2.953 1 88.88 147 LEU B O 1
ATOM 3560 N N . SER B 1 148 ? -9.633 -32.188 4.375 1 81.56 148 SER B N 1
ATOM 3561 C CA . SER B 1 148 ? -8.672 -32.25 5.465 1 81.56 148 SER B CA 1
ATOM 3562 C C . SER B 1 148 ? -8.062 -33.656 5.574 1 81.56 148 SER B C 1
ATOM 3564 O O . SER B 1 148 ? -7.035 -33.844 6.223 1 81.56 148 SER B O 1
ATOM 3566 N N . GLY B 1 149 ? -8.602 -34.594 4.875 1 78.62 149 GLY B N 1
ATOM 3567 C CA . GLY B 1 149 ? -8.102 -35.969 4.949 1 78.62 149 GLY B CA 1
ATOM 3568 C C . GLY B 1 149 ? -6.957 -36.219 3.988 1 78.62 149 GLY B C 1
ATOM 3569 O O . GLY B 1 149 ? -6.539 -35.344 3.248 1 78.62 149 GLY B O 1
ATOM 3570 N N . SER B 1 150 ? -6.516 -37.5 4.121 1 84.75 150 SER B N 1
ATOM 3571 C CA . SER B 1 150 ? -5.391 -37.906 3.289 1 84.75 150 SER B CA 1
ATOM 3572 C C . SER B 1 150 ? -5.859 -38.312 1.897 1 84.75 150 SER B C 1
ATOM 3574 O O . SER B 1 150 ? -5.078 -38.281 0.942 1 84.75 150 SER B O 1
ATOM 3576 N N . THR B 1 151 ? -7.121 -38.719 1.881 1 89.31 151 THR B N 1
ATOM 3577 C CA . THR B 1 151 ? -7.652 -39.188 0.611 1 89.31 151 THR B CA 1
ATOM 3578 C C . THR B 1 151 ? -9.047 -38.625 0.359 1 89.31 151 THR B C 1
ATOM 3580 O O . THR B 1 151 ? -9.852 -38.5 1.287 1 89.31 151 THR B O 1
ATOM 3583 N N . LEU B 1 152 ? -9.234 -38.188 -0.824 1 92.06 152 LEU B N 1
ATOM 3584 C CA . LEU B 1 152 ? -10.57 -37.812 -1.259 1 92.06 152 LEU B CA 1
ATOM 3585 C C . LEU B 1 152 ? -11.164 -38.844 -2.189 1 92.06 152 LEU B C 1
ATOM 3587 O O . LEU B 1 152 ? -10.586 -39.156 -3.23 1 92.06 152 LEU B O 1
ATOM 3591 N N . SER B 1 153 ? -12.289 -39.375 -1.759 1 90.75 153 SER B N 1
ATOM 3592 C CA . SER B 1 153 ? -12.953 -40.406 -2.553 1 90.75 153 SER B CA 1
ATOM 3593 C C . SER B 1 153 ? -14.25 -39.875 -3.154 1 90.75 153 SER B C 1
ATOM 3595 O O . SER B 1 153 ? -15.07 -39.281 -2.455 1 90.75 153 SER B O 1
ATOM 3597 N N . LEU B 1 154 ? -14.398 -40.094 -4.383 1 91.5 154 LEU B N 1
ATOM 3598 C CA . LEU B 1 154 ? -15.617 -39.75 -5.094 1 91.5 154 LEU B CA 1
ATOM 3599 C C . LEU B 1 154 ? -16.266 -40.969 -5.738 1 91.5 154 LEU B C 1
ATOM 3601 O O . LEU B 1 154 ? -15.562 -41.875 -6.191 1 91.5 154 LEU B O 1
ATOM 3605 N N . SER B 1 155 ? -17.547 -40.969 -5.695 1 90.81 155 SER B N 1
ATOM 3606 C CA . SER B 1 155 ? -18.297 -41.969 -6.457 1 90.81 155 SER B CA 1
ATOM 3607 C C . SER B 1 155 ? -18.781 -41.406 -7.793 1 90.81 155 SER B C 1
ATOM 3609 O O . SER B 1 155 ? -19.312 -40.312 -7.844 1 90.81 155 SER B O 1
ATOM 3611 N N . ILE B 1 156 ? -18.516 -42.219 -8.875 1 90.56 156 ILE B N 1
ATOM 3612 C CA . ILE B 1 156 ? -18.875 -41.688 -10.188 1 90.56 156 ILE B CA 1
ATOM 3613 C C . ILE B 1 156 ? -19.766 -42.688 -10.914 1 90.56 156 ILE B C 1
ATOM 3615 O O . ILE B 1 156 ? -19.672 -43.875 -10.711 1 90.56 156 ILE B O 1
ATOM 3619 N N . SER B 1 157 ? -20.656 -42.156 -11.703 1 88 157 SER B N 1
ATOM 3620 C CA . SER B 1 157 ? -21.516 -42.938 -12.594 1 88 157 SER B CA 1
ATOM 3621 C C . SER B 1 157 ? -21.562 -42.312 -13.984 1 88 157 SER B C 1
ATOM 3623 O O . SER B 1 157 ? -21.844 -41.125 -14.133 1 88 157 SER B O 1
ATOM 3625 N N . VAL B 1 158 ? -21.234 -43.125 -15.008 1 89.19 158 VAL B N 1
ATOM 3626 C CA . VAL B 1 158 ? -21.234 -42.656 -16.375 1 89.19 158 VAL B CA 1
ATOM 3627 C C . VAL B 1 158 ? -22.594 -42.875 -17.016 1 89.19 158 VAL B C 1
ATOM 3629 O O . VAL B 1 158 ? -23.156 -43.969 -16.953 1 89.19 158 VAL B O 1
ATOM 3632 N N . LYS B 1 159 ? -23.062 -41.812 -17.516 1 85.19 159 LYS B N 1
ATOM 3633 C CA . LYS B 1 159 ? -24.359 -41.875 -18.188 1 85.19 159 LYS B CA 1
ATOM 3634 C C . LYS B 1 159 ? -24.203 -41.656 -19.688 1 85.19 159 LYS B C 1
ATOM 3636 O O . LYS B 1 159 ? -23.547 -40.688 -20.109 1 85.19 159 LYS B O 1
ATOM 3641 N N . GLY B 1 160 ? -24.906 -42.438 -20.547 1 75.5 160 GLY B N 1
ATOM 3642 C CA . GLY B 1 160 ? -24.984 -42.219 -21.984 1 75.5 160 GLY B CA 1
ATOM 3643 C C . GLY B 1 160 ? -24.016 -43.094 -22.75 1 75.5 160 GLY B C 1
ATOM 3644 O O . GLY B 1 160 ? -24.125 -43.219 -23.969 1 75.5 160 GLY B O 1
ATOM 3645 N N . ALA B 1 161 ? -22.797 -43.25 -22.219 1 63.25 161 ALA B N 1
ATOM 3646 C CA . ALA B 1 161 ? -21.875 -44.062 -23 1 63.25 161 ALA B CA 1
ATOM 3647 C C . ALA B 1 161 ? -21.656 -45.406 -22.344 1 63.25 161 ALA B C 1
ATOM 3649 O O . ALA B 1 161 ? -21.734 -45.531 -21.125 1 63.25 161 ALA B O 1
ATOM 3650 N N . GLY B 1 162 ? -22.312 -46.469 -22.641 1 59.19 162 GLY B N 1
ATOM 3651 C CA . GLY B 1 162 ? -22.156 -47.812 -22.094 1 59.19 162 GLY B CA 1
ATOM 3652 C C . GLY B 1 162 ? -21.312 -47.844 -20.844 1 59.19 162 GLY B C 1
ATOM 3653 O O . GLY B 1 162 ? -20.531 -46.938 -20.578 1 59.19 162 GLY B O 1
ATOM 3654 N N . ASN B 1 163 ? -21.609 -48.656 -19.734 1 58.53 163 ASN B N 1
ATOM 3655 C CA . ASN B 1 163 ? -21.141 -48.844 -18.359 1 58.53 163 ASN B CA 1
ATOM 3656 C C . ASN B 1 163 ? -19.641 -49.094 -18.297 1 58.53 163 ASN B C 1
ATOM 3658 O O . ASN B 1 163 ? -19.047 -49.094 -17.219 1 58.53 163 ASN B O 1
ATOM 3662 N N . TRP B 1 164 ? -18.969 -49.219 -19.5 1 62.16 164 TRP B N 1
ATOM 3663 C CA . TRP B 1 164 ? -17.625 -49.812 -19.391 1 62.16 164 TRP B CA 1
ATOM 3664 C C . TRP B 1 164 ? -16.562 -48.781 -19.766 1 62.16 164 TRP B C 1
ATOM 3666 O O . TRP B 1 164 ? -15.5 -49.156 -20.281 1 62.16 164 TRP B O 1
ATOM 3676 N N . ILE B 1 165 ? -16.906 -47.469 -19.422 1 68 165 ILE B N 1
ATOM 3677 C CA . ILE B 1 165 ? -15.852 -46.562 -19.875 1 68 165 ILE B CA 1
ATOM 3678 C C . ILE B 1 165 ? -14.688 -46.594 -18.891 1 68 165 ILE B C 1
ATOM 3680 O O . ILE B 1 165 ? -14.867 -46.312 -17.703 1 68 165 ILE B O 1
ATOM 3684 N N . ARG B 1 166 ? -13.523 -47.125 -19.453 1 77.25 166 ARG B N 1
ATOM 3685 C CA . ARG B 1 166 ? -12.266 -47.125 -18.719 1 77.25 166 ARG B CA 1
ATOM 3686 C C . ARG B 1 166 ? -11.383 -45.969 -19.141 1 77.25 166 ARG B C 1
ATOM 3688 O O . ARG B 1 166 ? -11.719 -45.25 -20.078 1 77.25 166 ARG B O 1
ATOM 3695 N N . HIS B 1 167 ? -10.398 -45.594 -18.312 1 84.94 167 HIS B N 1
ATOM 3696 C CA . HIS B 1 167 ? -9.375 -44.625 -18.625 1 84.94 167 HIS B CA 1
ATOM 3697 C C . HIS B 1 167 ? -9.961 -43.219 -18.688 1 84.94 167 HIS B C 1
ATOM 3699 O O . HIS B 1 167 ? -9.719 -42.469 -19.656 1 84.94 167 HIS B O 1
ATOM 3705 N N . LEU B 1 168 ? -10.82 -42.812 -17.672 1 89.81 168 LEU B N 1
ATOM 3706 C CA . LEU B 1 168 ? -11.414 -41.5 -17.594 1 89.81 168 LEU B CA 1
ATOM 3707 C C . LEU B 1 168 ? -10.359 -40.438 -17.219 1 89.81 168 LEU B C 1
ATOM 3709 O O . LEU B 1 168 ? -10.578 -39.25 -17.422 1 89.81 168 LEU B O 1
ATOM 3713 N N . ARG B 1 169 ? -9.242 -40.844 -16.703 1 90.38 169 ARG B N 1
ATOM 3714 C CA . ARG B 1 169 ? -8.102 -39.969 -16.359 1 90.38 169 ARG B CA 1
ATOM 3715 C C . ARG B 1 169 ? -8.555 -38.781 -15.547 1 90.38 169 ARG B C 1
ATOM 3717 O O . ARG B 1 169 ? -8.375 -37.625 -15.977 1 90.38 169 ARG B O 1
ATOM 3724 N N . PRO B 1 170 ? -9.062 -38.969 -14.352 1 93.44 170 PRO B N 1
ATOM 3725 C CA . PRO B 1 170 ? -9.539 -37.875 -13.508 1 93.44 170 PRO B CA 1
ATOM 3726 C C . PRO B 1 170 ? -8.398 -37 -12.961 1 93.44 170 PRO B C 1
ATOM 3728 O O . PRO B 1 170 ? -7.328 -37.531 -12.633 1 93.44 170 PRO B O 1
ATOM 3731 N N . VAL B 1 171 ? -8.633 -35.688 -12.93 1 93.94 171 VAL B N 1
ATOM 3732 C CA . VAL B 1 171 ? -7.719 -34.719 -12.344 1 93.94 171 VAL B CA 1
ATOM 3733 C C . VAL B 1 171 ? -8.484 -33.812 -11.375 1 93.94 171 VAL B C 1
ATOM 3735 O O . VAL B 1 171 ? -9.555 -33.281 -11.703 1 93.94 171 VAL B O 1
ATOM 3738 N N . LEU B 1 172 ? -7.973 -33.719 -10.195 1 95.12 172 LEU B N 1
ATOM 3739 C CA . LEU B 1 172 ? -8.57 -32.844 -9.18 1 95.12 172 LEU B CA 1
ATOM 3740 C C . LEU B 1 172 ? -7.832 -31.531 -9.078 1 95.12 172 LEU B C 1
ATOM 3742 O O . LEU B 1 172 ? -6.602 -31.5 -9.023 1 95.12 172 LEU B O 1
ATOM 3746 N N . ALA B 1 173 ? -8.586 -30.422 -9.125 1 96.31 173 ALA B N 1
ATOM 3747 C CA . ALA B 1 173 ? -8.023 -29.094 -8.953 1 96.31 173 ALA B CA 1
ATOM 3748 C C . ALA B 1 173 ? -8.586 -28.406 -7.715 1 96.31 173 ALA B C 1
ATOM 3750 O O . ALA B 1 173 ? -9.805 -28.297 -7.559 1 96.31 173 ALA B O 1
ATOM 3751 N N . ILE B 1 174 ? -7.742 -27.984 -6.855 1 96.38 174 ILE B N 1
ATOM 3752 C CA . ILE B 1 174 ? -8.148 -27.25 -5.66 1 96.38 174 ILE B CA 1
ATOM 3753 C C . ILE B 1 174 ? -7.641 -25.812 -5.738 1 96.38 174 ILE B C 1
ATOM 3755 O O . ILE B 1 174 ? -6.434 -25.562 -5.828 1 96.38 174 ILE B O 1
ATOM 3759 N N . PHE B 1 175 ? -8.586 -24.891 -5.734 1 96.44 175 PHE B N 1
ATOM 3760 C CA . PHE B 1 175 ? -8.281 -23.469 -5.805 1 96.44 175 PHE B CA 1
ATOM 3761 C C . PHE B 1 175 ? -8.18 -22.859 -4.406 1 96.44 175 PHE B C 1
ATOM 3763 O O . PHE B 1 175 ? -9.102 -22.984 -3.6 1 96.44 175 PHE B O 1
ATOM 3770 N N . LEU B 1 176 ? -7.039 -22.219 -4.176 1 95.56 176 LEU B N 1
ATOM 3771 C CA . LEU B 1 176 ? -6.742 -21.734 -2.832 1 95.56 176 LEU B CA 1
ATOM 3772 C C . LEU B 1 176 ? -6.41 -20.25 -2.848 1 95.56 176 LEU B C 1
ATOM 3774 O O . LEU B 1 176 ? -5.609 -19.797 -3.668 1 95.56 176 LEU B O 1
ATOM 3778 N N . ASP B 1 177 ? -7.043 -19.469 -2.014 1 95.94 177 ASP B N 1
ATOM 3779 C CA . ASP B 1 177 ? -6.711 -18.078 -1.704 1 95.94 177 ASP B CA 1
ATOM 3780 C C . ASP B 1 177 ? -6.871 -17.188 -2.934 1 95.94 177 ASP B C 1
ATOM 3782 O O . ASP B 1 177 ? -6.039 -16.312 -3.188 1 95.94 177 ASP B O 1
ATOM 3786 N N . LEU B 1 178 ? -7.812 -17.469 -3.764 1 94.62 178 LEU B N 1
ATOM 3787 C CA . LEU B 1 178 ? -8.086 -16.641 -4.934 1 94.62 178 LEU B CA 1
ATOM 3788 C C . LEU B 1 178 ? -9.578 -16.344 -5.051 1 94.62 178 LEU B C 1
ATOM 3790 O O . LEU B 1 178 ? -10.406 -17.031 -4.438 1 94.62 178 LEU B O 1
ATOM 3794 N N . ASP B 1 179 ? -9.867 -15.305 -5.742 1 93.44 179 ASP B N 1
ATOM 3795 C CA . ASP B 1 179 ? -11.25 -14.992 -6.074 1 93.44 179 ASP B CA 1
ATOM 3796 C C . ASP B 1 179 ? -11.719 -15.805 -7.281 1 93.44 179 ASP B C 1
ATOM 3798 O O . ASP B 1 179 ? -11.508 -15.406 -8.43 1 93.44 179 ASP B O 1
ATOM 3802 N N . ALA B 1 180 ? -12.359 -16.844 -7.004 1 90.06 180 ALA B N 1
ATOM 3803 C CA . ALA B 1 180 ? -12.773 -17.766 -8.055 1 90.06 180 ALA B CA 1
ATOM 3804 C C . ALA B 1 180 ? -13.852 -17.141 -8.938 1 90.06 180 ALA B C 1
ATOM 3806 O O . ALA B 1 180 ? -14.07 -17.578 -10.07 1 90.06 180 ALA B O 1
ATOM 3807 N N . SER B 1 181 ? -14.477 -16.109 -8.453 1 88.31 181 SER B N 1
ATOM 3808 C CA . SER B 1 181 ? -15.547 -15.484 -9.219 1 88.31 181 SER B CA 1
ATOM 3809 C C . SER B 1 181 ? -14.992 -14.781 -10.453 1 88.31 181 SER B C 1
ATOM 3811 O O . SER B 1 181 ? -15.711 -14.602 -11.438 1 88.31 181 SER B O 1
ATOM 3813 N N . VAL B 1 182 ? -13.773 -14.383 -10.367 1 88.62 182 VAL B N 1
ATOM 3814 C CA . VAL B 1 182 ? -13.156 -13.633 -11.453 1 88.62 182 VAL B CA 1
ATOM 3815 C C . VAL B 1 182 ? -12.898 -14.562 -12.641 1 88.62 182 VAL B C 1
ATOM 3817 O O . VAL B 1 182 ? -12.828 -14.109 -13.789 1 88.62 182 VAL B O 1
ATOM 3820 N N . LEU B 1 183 ? -12.727 -15.836 -12.391 1 85.31 183 LEU B N 1
ATOM 3821 C CA . LEU B 1 183 ? -12.352 -16.781 -13.43 1 85.31 183 LEU B CA 1
ATOM 3822 C C . LEU B 1 183 ? -13.477 -16.969 -14.438 1 85.31 183 LEU B C 1
ATOM 3824 O O . LEU B 1 183 ? -13.227 -17.281 -15.602 1 85.31 183 LEU B O 1
ATOM 3828 N N . ASN B 1 184 ? -14.664 -16.781 -14.047 1 74.81 184 ASN B N 1
ATOM 3829 C CA . ASN B 1 184 ? -15.812 -16.969 -14.93 1 74.81 184 ASN B CA 1
ATOM 3830 C C . ASN B 1 184 ? -16.25 -15.664 -15.578 1 74.81 184 ASN B C 1
ATOM 3832 O O . ASN B 1 184 ? -17.125 -15.656 -16.438 1 74.81 184 ASN B O 1
ATOM 3836 N N . ARG B 1 185 ? -15.625 -14.586 -15.094 1 64.81 185 ARG B N 1
ATOM 3837 C CA . ARG B 1 185 ? -16.016 -13.297 -15.648 1 64.81 185 ARG B CA 1
ATOM 3838 C C . ARG B 1 185 ? -15.391 -13.062 -17.016 1 64.81 185 ARG B C 1
ATOM 3840 O O . ARG B 1 185 ? -14.242 -13.453 -17.25 1 64.81 185 ARG B O 1
ATOM 3847 N N . ARG B 1 186 ? -16.281 -12.688 -18.094 1 52.22 186 ARG B N 1
ATOM 3848 C CA . ARG B 1 186 ? -15.773 -12.266 -19.391 1 52.22 186 ARG B CA 1
ATOM 3849 C C . ARG B 1 186 ? -14.891 -11.031 -19.266 1 52.22 186 ARG B C 1
ATOM 3851 O O . ARG B 1 186 ? -15.141 -10.164 -18.422 1 52.22 186 ARG B O 1
ATOM 3858 N N . GLN B 1 187 ? -13.688 -11.031 -19.781 1 50.84 187 GLN B N 1
ATOM 3859 C CA . GLN B 1 187 ? -12.68 -9.984 -19.672 1 50.84 187 GLN B CA 1
ATOM 3860 C C . GLN B 1 187 ? -13.258 -8.625 -20.047 1 50.84 187 GLN B C 1
ATOM 3862 O O . GLN B 1 187 ? -13.797 -8.445 -21.141 1 50.84 187 GLN B O 1
ATOM 3867 N N . LYS B 1 188 ? -13.891 -7.996 -19.172 1 39.69 188 LYS B N 1
ATOM 3868 C CA . LYS B 1 188 ? -14.094 -6.617 -19.609 1 39.69 188 LYS B CA 1
ATOM 3869 C C . LYS B 1 188 ? -12.766 -5.891 -19.797 1 39.69 188 LYS B C 1
ATOM 3871 O O . LYS B 1 188 ? -11.852 -6.039 -18.984 1 39.69 188 LYS B O 1
ATOM 3876 N N . ARG B 1 189 ? -12.477 -5.395 -20.875 1 35.59 189 ARG B N 1
ATOM 3877 C CA . ARG B 1 189 ? -11.336 -4.605 -21.328 1 35.59 189 ARG B CA 1
ATOM 3878 C C . ARG B 1 189 ? -11.133 -3.375 -20.453 1 35.59 189 ARG B C 1
ATOM 3880 O O . ARG B 1 189 ? -12.008 -2.504 -20.391 1 35.59 189 ARG B O 1
ATOM 3887 N N . PHE B 1 190 ? -10.609 -3.461 -19.422 1 31.48 190 PHE B N 1
ATOM 3888 C CA . PHE B 1 190 ? -10.328 -2.273 -18.625 1 31.48 190 PHE B CA 1
ATOM 3889 C C . PHE B 1 190 ? -9.438 -1.305 -19.391 1 31.48 190 PHE B C 1
ATOM 3891 O O . PHE B 1 190 ? -8.445 -1.714 -20 1 31.48 190 PHE B O 1
ATOM 3898 N N . ILE B 1 191 ? -10.062 -0.265 -19.734 1 29.95 191 ILE B N 1
ATOM 3899 C CA . ILE B 1 191 ? -9.375 0.883 -20.312 1 29.95 191 ILE B CA 1
ATOM 3900 C C . ILE B 1 191 ? -8.406 1.477 -19.281 1 29.95 191 ILE B C 1
ATOM 3902 O O . ILE B 1 191 ? -8.82 1.875 -18.188 1 29.95 191 ILE B O 1
ATOM 3906 N N . ALA B 1 192 ? -7.211 1.097 -19.391 1 32.53 192 ALA B N 1
ATOM 3907 C CA . ALA B 1 192 ? -6.121 1.719 -18.641 1 32.53 192 ALA B CA 1
ATOM 3908 C C . ALA B 1 192 ? -6.258 3.238 -18.625 1 32.53 192 ALA B C 1
ATOM 3910 O O . ALA B 1 192 ? -6.348 3.865 -19.688 1 32.53 192 ALA B O 1
ATOM 3911 N N . GLN B 1 193 ? -6.738 3.838 -17.688 1 32.56 193 GLN B N 1
ATOM 3912 C CA . GLN B 1 193 ? -6.777 5.293 -17.562 1 32.56 193 GLN B CA 1
ATOM 3913 C C . GLN B 1 193 ? -5.371 5.883 -17.562 1 32.56 193 GLN B C 1
ATOM 3915 O O . GLN B 1 193 ? -4.551 5.559 -16.703 1 32.56 193 GLN B O 1
ATOM 3920 N N . THR B 1 194 ? -4.867 6.223 -18.656 1 32.62 194 THR B N 1
ATOM 3921 C CA . THR B 1 194 ? -3.629 6.961 -18.891 1 32.62 194 THR B CA 1
ATOM 3922 C C . THR B 1 194 ? -3.67 8.312 -18.172 1 32.62 194 THR B C 1
ATOM 3924 O O . THR B 1 194 ? -4.555 9.125 -18.438 1 32.62 194 THR B O 1
ATOM 3927 N N . GLY B 1 195 ? -3.26 8.344 -17.094 1 34.41 195 GLY B N 1
ATOM 3928 C CA . GLY B 1 195 ? -3.133 9.664 -16.5 1 34.41 195 GLY B CA 1
ATOM 3929 C C . GLY B 1 195 ? -2.348 10.641 -17.359 1 34.41 195 GLY B C 1
ATOM 3930 O O . GLY B 1 195 ? -1.56 10.227 -18.203 1 34.41 195 GLY B O 1
ATOM 3931 N N . ASN B 1 196 ? -2.854 11.867 -17.562 1 35 196 ASN B N 1
ATOM 3932 C CA . ASN B 1 196 ? -2.432 13.008 -18.359 1 35 196 ASN B CA 1
ATOM 3933 C C . ASN B 1 196 ? -1.062 13.523 -17.922 1 35 196 ASN B C 1
ATOM 3935 O O . ASN B 1 196 ? -0.96 14.289 -16.969 1 35 196 ASN B O 1
ATOM 3939 N N . SER B 1 197 ? -0.069 12.812 -17.812 1 43.03 197 SER B N 1
ATOM 3940 C CA . SER B 1 197 ? 1.215 13.438 -17.5 1 43.03 197 SER B CA 1
ATOM 3941 C C . SER B 1 197 ? 1.681 14.328 -18.641 1 43.03 197 SER B C 1
ATOM 3943 O O . SER B 1 197 ? 1.44 14.023 -19.812 1 43.03 197 SER B O 1
ATOM 3945 N N . SER B 1 198 ? 1.952 15.469 -18.375 1 47.47 198 SER B N 1
ATOM 3946 C CA . SER B 1 198 ? 2.463 16.422 -19.359 1 47.47 198 SER B CA 1
ATOM 3947 C C . SER B 1 198 ? 3.682 15.875 -20.078 1 47.47 198 SER B C 1
ATOM 3949 O O . 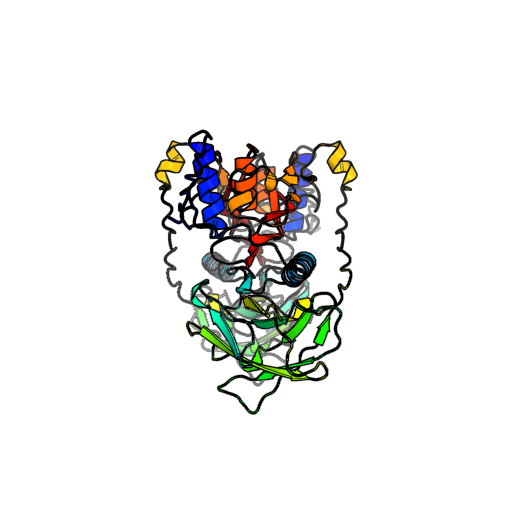SER B 1 198 ? 3.945 16.234 -21.234 1 47.47 198 SER B O 1
ATOM 3951 N N . VAL B 1 199 ? 4.605 15.422 -19.359 1 49.25 199 VAL B N 1
ATOM 3952 C CA . VAL B 1 199 ? 5.719 14.914 -20.156 1 49.25 199 VAL B CA 1
ATOM 3953 C C . VAL B 1 199 ? 5.305 13.625 -20.859 1 49.25 199 VAL B C 1
ATOM 3955 O O . VAL B 1 199 ? 4.938 12.641 -20.219 1 49.25 199 VAL B O 1
ATOM 3958 N N . SER B 1 200 ? 5.059 13.695 -22.047 1 53.5 200 SER B N 1
ATOM 3959 C CA . SER B 1 200 ? 4.66 12.555 -22.859 1 53.5 200 SER B CA 1
ATOM 3960 C C . SER B 1 200 ? 5.695 11.438 -22.797 1 53.5 200 SER B C 1
ATOM 3962 O O . SER B 1 200 ? 6.883 11.703 -22.594 1 53.5 200 SER B O 1
ATOM 3964 N N . ALA B 1 201 ? 5.398 10.266 -22.672 1 60.88 201 ALA B N 1
ATOM 3965 C CA . ALA B 1 201 ? 6.246 9.078 -22.719 1 60.88 201 ALA B CA 1
ATOM 3966 C C . ALA B 1 201 ? 7.363 9.234 -23.75 1 60.88 201 ALA B C 1
ATOM 3968 O O . ALA B 1 201 ? 8.492 8.805 -23.516 1 60.88 201 ALA B O 1
ATOM 3969 N N . ASP B 1 202 ? 7.066 10 -24.688 1 59.03 202 ASP B N 1
ATOM 3970 C CA . ASP B 1 202 ? 8.023 10.203 -25.781 1 59.03 202 ASP B CA 1
ATOM 3971 C C . ASP B 1 202 ? 9.141 11.148 -25.344 1 59.03 202 ASP B C 1
ATOM 3973 O O . ASP B 1 202 ? 10.312 10.906 -25.656 1 59.03 202 ASP B O 1
ATOM 3977 N N . LEU B 1 203 ? 8.773 12.203 -24.734 1 57.69 203 LEU B N 1
ATOM 3978 C CA . LEU B 1 203 ? 9.781 13.156 -24.281 1 57.69 203 LEU B CA 1
ATOM 3979 C C . LEU B 1 203 ? 10.695 12.539 -23.234 1 57.69 203 LEU B C 1
ATOM 3981 O O . LEU B 1 203 ? 11.906 12.773 -23.234 1 57.69 203 LEU B O 1
ATOM 3985 N N . ALA B 1 204 ? 10.148 11.789 -22.438 1 62.12 204 ALA B N 1
ATOM 3986 C CA . ALA B 1 204 ? 10.961 11.125 -21.422 1 62.12 204 ALA B CA 1
ATOM 3987 C C . ALA B 1 204 ? 12 10.211 -22.062 1 62.12 204 ALA B C 1
ATOM 3989 O O . ALA B 1 204 ? 13.133 10.125 -21.594 1 62.12 204 ALA B O 1
ATOM 3990 N N . GLU B 1 205 ? 11.547 9.539 -23.047 1 66.75 205 GLU B N 1
ATOM 3991 C CA . GLU B 1 205 ? 12.461 8.648 -23.766 1 66.75 205 GLU B CA 1
ATOM 3992 C C . GLU B 1 205 ? 13.617 9.422 -24.391 1 66.75 205 GLU B C 1
ATOM 3994 O O . GLU B 1 205 ? 14.766 8.984 -24.328 1 66.75 205 GLU B O 1
ATOM 3999 N N . SER B 1 206 ? 13.312 10.547 -24.891 1 69.75 206 SER B N 1
ATOM 4000 C CA . SER B 1 206 ? 14.344 11.312 -25.578 1 69.75 206 SER B CA 1
ATOM 4001 C C . SER B 1 206 ? 15.359 11.891 -24.609 1 69.75 206 SER B C 1
ATOM 4003 O O . SER B 1 206 ? 16.547 11.953 -24.906 1 69.75 206 SER B O 1
ATOM 4005 N N . ARG B 1 207 ? 14.984 12.172 -23.422 1 77.19 207 ARG B N 1
ATOM 4006 C CA . ARG B 1 207 ? 15.891 12.797 -22.469 1 77.19 207 ARG B CA 1
ATOM 4007 C C . ARG B 1 207 ? 16.406 11.781 -21.453 1 77.19 207 ARG B C 1
ATOM 4009 O O . ARG B 1 207 ? 17.094 12.141 -20.5 1 77.19 207 ARG B O 1
ATOM 4016 N N . ASN B 1 208 ? 16.203 10.523 -21.547 1 87.06 208 ASN B N 1
ATOM 4017 C CA . ASN B 1 208 ? 16.609 9.414 -20.688 1 87.06 208 ASN B CA 1
ATOM 4018 C C . ASN B 1 208 ? 16.156 9.633 -19.25 1 87.06 208 ASN B C 1
ATOM 4020 O O . ASN B 1 208 ? 16.938 9.438 -18.312 1 87.06 208 ASN B O 1
ATOM 4024 N N . TYR B 1 209 ? 14.945 10.094 -19.156 1 88.94 209 TYR B N 1
ATOM 4025 C CA . TYR B 1 209 ? 14.359 10.266 -17.828 1 88.94 209 TYR B CA 1
ATOM 4026 C C . TYR B 1 209 ? 13.773 8.953 -17.312 1 88.94 209 TYR B C 1
ATOM 4028 O O . TYR B 1 209 ? 13.547 8.023 -18.094 1 88.94 209 TYR B O 1
ATOM 4036 N N . CYS B 1 210 ? 13.641 8.945 -16.031 1 92.12 210 CYS B N 1
ATOM 4037 C CA . CYS B 1 210 ? 13.07 7.793 -15.336 1 92.12 210 CYS B CA 1
ATOM 4038 C C . CYS B 1 210 ? 11.781 7.332 -16.016 1 92.12 210 CYS B C 1
ATOM 4040 O O . CYS B 1 210 ? 10.844 8.117 -16.188 1 92.12 210 CYS B O 1
ATOM 4042 N N . ARG B 1 211 ? 11.758 6.102 -16.438 1 92.44 211 ARG B N 1
ATOM 4043 C CA . ARG B 1 211 ? 10.602 5.531 -17.125 1 92.44 211 ARG B CA 1
ATOM 4044 C C . ARG B 1 211 ? 10.609 4.008 -17.047 1 92.44 211 ARG B C 1
ATOM 4046 O O . ARG B 1 211 ? 11.625 3.408 -16.688 1 92.44 211 ARG B O 1
ATOM 4053 N N . LEU B 1 212 ? 9.438 3.48 -17.391 1 94.94 212 LEU B N 1
ATOM 4054 C CA . LEU B 1 212 ? 9.312 2.033 -17.516 1 94.94 212 LEU B CA 1
ATOM 4055 C C . LEU B 1 212 ? 9.859 1.549 -18.844 1 94.94 212 LEU B C 1
ATOM 4057 O O . LEU B 1 212 ? 9.5 2.078 -19.906 1 94.94 212 LEU B O 1
ATOM 4061 N N . ILE B 1 213 ? 10.773 0.581 -18.828 1 95.56 213 ILE B N 1
ATOM 4062 C CA . ILE B 1 213 ? 11.289 0.023 -20.062 1 95.56 213 ILE B CA 1
ATOM 4063 C C . ILE B 1 213 ? 11.039 -1.482 -20.094 1 95.56 213 ILE B C 1
ATOM 4065 O O . ILE B 1 213 ? 11.016 -2.139 -19.062 1 95.56 213 ILE B O 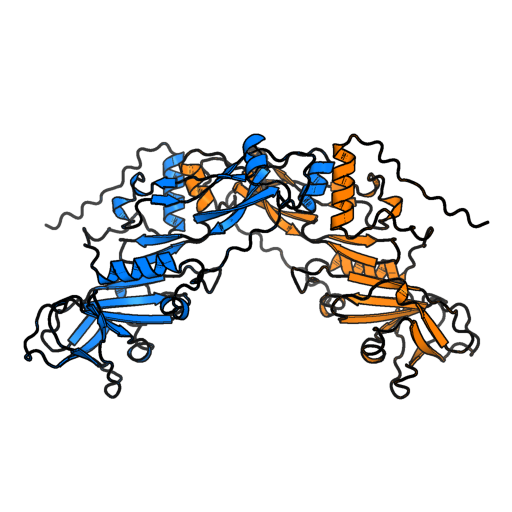1
ATOM 4069 N N . PRO B 1 214 ? 10.844 -1.996 -21.281 1 96.38 214 PRO B N 1
ATOM 4070 C CA . PRO B 1 214 ? 10.617 -3.441 -21.375 1 96.38 214 PRO B CA 1
ATOM 4071 C C . PRO B 1 214 ? 11.852 -4.258 -21.016 1 96.38 214 PRO B C 1
ATOM 4073 O O . PRO B 1 214 ? 12.977 -3.865 -21.344 1 96.38 214 PRO B O 1
ATOM 4076 N N . TRP B 1 215 ? 11.672 -5.262 -20.266 1 97.12 215 TRP B N 1
ATOM 4077 C CA . TRP B 1 215 ? 12.672 -6.258 -19.891 1 97.12 215 TRP B CA 1
ATOM 4078 C C . TRP B 1 215 ? 12.039 -7.633 -19.734 1 97.12 215 TRP B C 1
ATOM 4080 O O . TRP B 1 215 ? 11.125 -7.809 -18.922 1 97.12 215 TRP B O 1
ATOM 4090 N N . THR B 1 216 ? 12.484 -8.562 -20.5 1 97.69 216 THR B N 1
ATOM 4091 C CA . THR B 1 216 ? 11.961 -9.922 -20.453 1 97.69 216 THR B CA 1
ATOM 4092 C C . THR B 1 216 ? 12.914 -10.836 -19.672 1 97.69 216 THR B C 1
ATOM 4094 O O . THR B 1 216 ? 14.109 -10.867 -19.953 1 97.69 216 THR B O 1
ATOM 4097 N N . VAL B 1 217 ? 12.391 -11.5 -18.688 1 96.31 217 VAL B N 1
ATOM 4098 C CA . VAL B 1 217 ? 13.141 -12.508 -17.953 1 96.31 217 VAL B CA 1
ATOM 4099 C C . VAL B 1 217 ? 12.906 -13.891 -18.578 1 96.31 217 VAL B C 1
ATOM 4101 O O . VAL B 1 217 ? 11.766 -14.328 -18.703 1 96.31 217 VAL B O 1
ATOM 4104 N N . SER B 1 218 ? 13.969 -14.508 -18.922 1 95.44 218 SER B N 1
ATOM 4105 C CA . SER B 1 218 ? 13.891 -15.875 -19.438 1 95.44 218 SER B CA 1
ATOM 4106 C C . SER B 1 218 ? 14.008 -16.891 -18.312 1 95.44 218 SER B C 1
ATOM 4108 O O . SER B 1 218 ? 15.109 -17.172 -17.828 1 95.44 218 SER B O 1
ATOM 4110 N N . LEU B 1 219 ? 12.93 -17.484 -18.016 1 94 219 LEU B N 1
ATOM 4111 C CA . LEU B 1 219 ? 12.945 -18.5 -16.969 1 94 219 LEU B CA 1
ATOM 4112 C C . LEU B 1 219 ? 13.617 -19.781 -17.484 1 94 219 LEU B C 1
ATOM 4114 O O . LEU B 1 219 ? 14.25 -20.5 -16.703 1 94 219 LEU B O 1
ATOM 4118 N N . ARG B 1 220 ? 13.523 -20.016 -18.734 1 92.81 220 ARG B N 1
ATOM 4119 C CA . ARG B 1 220 ? 14.062 -21.219 -19.344 1 92.81 220 ARG B CA 1
ATOM 4120 C C . ARG B 1 220 ? 15.578 -21.281 -19.219 1 92.81 220 ARG B C 1
ATOM 4122 O O . ARG B 1 220 ? 16.172 -22.359 -19.219 1 92.81 220 ARG B O 1
ATOM 4129 N N . ASP B 1 221 ? 16.141 -20.109 -19.047 1 90.94 221 ASP B N 1
ATOM 4130 C CA . ASP B 1 221 ? 17.609 -20.031 -18.984 1 90.94 221 ASP B CA 1
ATOM 4131 C C . ASP B 1 221 ? 18.094 -20.312 -17.562 1 90.94 221 ASP B C 1
ATOM 4133 O O . ASP B 1 221 ? 19.312 -20.438 -17.328 1 90.94 221 ASP B O 1
ATOM 4137 N N . LEU B 1 222 ? 17.172 -20.422 -16.656 1 88.75 222 LEU B N 1
ATOM 4138 C CA . LEU B 1 222 ? 17.547 -20.766 -15.281 1 88.75 222 LEU B CA 1
ATOM 4139 C C . LEU B 1 222 ? 17.844 -22.25 -15.148 1 88.75 222 LEU B C 1
ATOM 4141 O O . LEU B 1 222 ? 17.141 -23.094 -15.719 1 88.75 222 LEU B O 1
ATOM 4145 N N . GLU B 1 223 ? 18.828 -22.562 -14.445 1 84.69 223 GLU B N 1
ATOM 4146 C CA . GLU B 1 223 ? 19.266 -23.953 -14.297 1 84.69 223 GLU B CA 1
ATOM 4147 C C . GLU B 1 223 ? 18.188 -24.812 -13.648 1 84.69 223 GLU B C 1
ATOM 4149 O O . GLU B 1 223 ? 18.047 -26 -13.977 1 84.69 223 GLU B O 1
ATOM 4154 N N . TRP B 1 224 ? 17.484 -24.203 -12.797 1 85 224 TRP B N 1
ATOM 4155 C CA . TRP B 1 224 ? 16.516 -24.984 -12.047 1 85 224 TRP B CA 1
ATOM 4156 C C . TRP B 1 224 ? 15.156 -24.969 -12.734 1 85 224 TRP B C 1
ATOM 4158 O O . TRP B 1 224 ? 14.203 -25.594 -12.258 1 85 224 TRP B O 1
ATOM 4168 N N . TYR B 1 225 ? 14.984 -24.359 -13.82 1 85.38 225 TYR B N 1
ATOM 4169 C CA . TYR B 1 225 ? 13.727 -24.219 -14.539 1 85.38 225 TYR B CA 1
ATOM 4170 C C . TYR B 1 225 ? 13.172 -25.594 -14.93 1 85.38 225 TYR B C 1
ATOM 4172 O O . TYR B 1 225 ? 12.039 -25.922 -14.586 1 85.38 225 TYR B O 1
ATOM 4180 N N . PRO B 1 226 ? 13.969 -26.422 -15.578 1 83.81 226 PRO B N 1
ATOM 4181 C CA . PRO B 1 226 ? 13.391 -27.688 -16.031 1 83.81 226 PRO B CA 1
ATOM 4182 C C . PRO B 1 226 ? 12.93 -28.578 -14.875 1 83.81 226 PRO B C 1
ATOM 4184 O O . PRO B 1 226 ? 12.078 -29.453 -15.055 1 83.81 226 PRO B O 1
ATOM 4187 N N . GLN B 1 227 ? 13.469 -28.234 -13.789 1 84.44 227 GLN B N 1
ATOM 4188 C CA . GLN B 1 227 ? 13.164 -29.078 -12.648 1 84.44 227 GLN B CA 1
ATOM 4189 C C . GLN B 1 227 ? 11.891 -28.625 -11.953 1 84.44 227 GLN B C 1
ATOM 4191 O O . GLN B 1 227 ? 11.109 -29.453 -11.469 1 84.44 227 GLN B O 1
ATOM 4196 N N . PHE B 1 228 ? 11.695 -27.359 -11.984 1 89.25 228 PHE B N 1
ATOM 4197 C CA . PHE B 1 228 ? 10.68 -26.906 -11.047 1 89.25 228 PHE B CA 1
ATOM 4198 C C . PHE B 1 228 ? 9.57 -26.141 -11.766 1 89.25 228 PHE B C 1
ATOM 4200 O O . PHE B 1 228 ? 8.461 -26.016 -11.242 1 89.25 228 PHE B O 1
ATOM 4207 N N . ILE B 1 229 ? 9.812 -25.562 -12.883 1 90.44 229 ILE B N 1
ATOM 4208 C CA . ILE B 1 229 ? 8.828 -24.719 -13.547 1 90.44 229 ILE B CA 1
ATOM 4209 C C . ILE B 1 229 ? 8.469 -25.312 -14.906 1 90.44 229 ILE B C 1
ATOM 4211 O O . ILE B 1 229 ? 9.344 -25.75 -15.656 1 90.44 229 ILE B O 1
ATOM 4215 N N . ASN B 1 230 ? 7.215 -25.406 -15.164 1 91.38 230 ASN B N 1
ATOM 4216 C CA . ASN B 1 230 ? 6.742 -25.875 -16.469 1 91.38 230 ASN B CA 1
ATOM 4217 C C . ASN B 1 230 ? 6.438 -24.703 -17.391 1 91.38 230 ASN B C 1
ATOM 4219 O O . ASN B 1 230 ? 6.77 -24.75 -18.578 1 91.38 230 ASN B O 1
ATOM 4223 N N . SER B 1 231 ? 5.727 -23.75 -16.828 1 93.06 231 SER B N 1
ATOM 4224 C CA . SER B 1 231 ? 5.305 -22.594 -17.609 1 93.06 231 SER B CA 1
ATOM 4225 C C . SER B 1 231 ? 5.211 -21.344 -16.734 1 93.06 231 SER B C 1
ATOM 4227 O O . SER B 1 231 ? 4.961 -21.438 -15.523 1 93.06 231 SER B O 1
ATOM 4229 N N . PRO B 1 232 ? 5.441 -20.125 -17.312 1 95.38 232 PRO B N 1
ATOM 4230 C CA . PRO B 1 232 ? 5.867 -19.859 -18.688 1 95.38 232 PRO B CA 1
ATOM 4231 C C . PRO B 1 232 ? 7.379 -19.969 -18.875 1 95.38 232 PRO B C 1
ATOM 4233 O O . PRO B 1 232 ? 8.109 -20.156 -17.891 1 95.38 232 PRO B O 1
ATOM 4236 N N . GLU B 1 233 ? 7.805 -19.906 -20.141 1 95.38 233 GLU B N 1
ATOM 4237 C CA . GLU B 1 233 ? 9.234 -19.953 -20.438 1 95.38 233 GLU B CA 1
ATOM 4238 C C . GLU B 1 233 ? 9.891 -18.594 -20.172 1 95.38 233 GLU B C 1
ATOM 4240 O O . GLU B 1 233 ? 11.102 -18.531 -19.938 1 95.38 233 GLU B O 1
ATOM 4245 N N . SER B 1 234 ? 9.109 -17.594 -20.391 1 96.94 234 SER B N 1
ATOM 4246 C CA . SER B 1 234 ? 9.562 -16.234 -20.141 1 96.94 234 SER B CA 1
ATOM 4247 C C . SER B 1 234 ? 8.398 -15.32 -19.766 1 96.94 234 SER B C 1
ATOM 4249 O O . SER B 1 234 ? 7.238 -15.688 -19.938 1 96.94 234 SER B O 1
ATOM 4251 N N . TYR B 1 235 ? 8.703 -14.266 -19.156 1 96.31 235 TYR B N 1
ATOM 4252 C CA . TYR B 1 235 ? 7.672 -13.281 -18.844 1 96.31 235 TYR B CA 1
ATOM 4253 C C . TYR B 1 235 ? 8.242 -11.867 -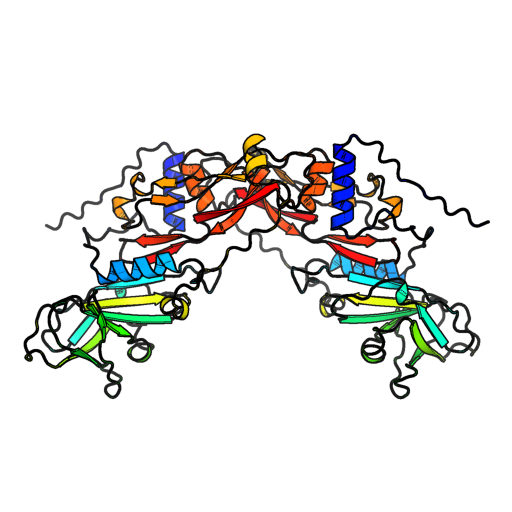18.891 1 96.31 235 TYR B C 1
ATOM 4255 O O . TYR B 1 235 ? 9.461 -11.68 -18.828 1 96.31 235 TYR B O 1
ATOM 4263 N N . GLN B 1 236 ? 7.328 -10.922 -19.094 1 97.25 236 GLN B N 1
ATOM 4264 C CA . GLN B 1 236 ? 7.719 -9.516 -19.156 1 97.25 236 GLN B CA 1
ATOM 4265 C C . GLN B 1 236 ? 7.848 -8.922 -17.75 1 97.25 236 GLN B C 1
ATOM 4267 O O . GLN B 1 236 ? 6.848 -8.523 -17.156 1 97.25 236 GLN B O 1
ATOM 4272 N N . ALA B 1 237 ? 9.039 -8.75 -17.281 1 97.75 237 ALA B N 1
ATOM 4273 C CA . ALA B 1 237 ? 9.312 -8.266 -15.938 1 97.75 237 ALA B CA 1
ATOM 4274 C C . ALA B 1 237 ? 9.359 -6.738 -15.906 1 97.75 237 ALA B C 1
ATOM 4276 O O . ALA B 1 237 ? 9.078 -6.121 -14.883 1 97.75 237 ALA B O 1
ATOM 4277 N N . ASN B 1 238 ? 9.719 -6.082 -16.969 1 97.81 238 ASN B N 1
ATOM 4278 C CA . ASN B 1 238 ? 9.891 -4.641 -17.094 1 97.81 238 ASN B CA 1
ATOM 4279 C C . ASN B 1 238 ? 10.953 -4.121 -16.125 1 97.81 238 ASN B C 1
ATOM 4281 O O . ASN B 1 238 ? 11.461 -4.871 -15.289 1 97.81 238 ASN B O 1
ATOM 4285 N N . LEU B 1 239 ? 11.344 -2.916 -16.359 1 96.19 239 LEU B N 1
ATOM 4286 C CA . LEU B 1 239 ? 12.414 -2.299 -15.586 1 96.19 239 LEU B CA 1
ATOM 4287 C C . LEU B 1 239 ? 12.234 -0.786 -15.523 1 96.19 239 LEU B C 1
ATOM 4289 O O . LEU B 1 239 ? 11.711 -0.178 -16.453 1 96.19 239 LEU B O 1
ATOM 4293 N N . CYS B 1 240 ? 12.531 -0.224 -14.352 1 95.25 240 CYS B N 1
ATOM 4294 C CA . CYS B 1 240 ? 12.625 1.228 -14.242 1 95.25 240 CYS B CA 1
ATOM 4295 C C . CYS B 1 240 ? 14.039 1.709 -14.523 1 95.25 240 CYS B C 1
ATOM 4297 O O . CYS B 1 240 ? 15 1.204 -13.938 1 95.25 240 CYS B O 1
ATOM 4299 N N . SER B 1 241 ? 14.141 2.641 -15.43 1 93.19 241 SER B N 1
ATOM 4300 C CA . SER B 1 241 ? 15.461 3.143 -15.805 1 93.19 241 SER B CA 1
ATOM 4301 C C . SER B 1 241 ? 15.398 4.613 -16.203 1 93.19 241 SER B C 1
ATOM 4303 O O . SER B 1 241 ? 14.344 5.117 -16.594 1 93.19 241 SER B O 1
ATOM 4305 N N . GLY B 1 242 ? 16.578 5.262 -16.078 1 91.69 242 GLY B N 1
ATOM 4306 C CA . GLY B 1 242 ? 16.672 6.664 -16.453 1 91.69 242 GLY B CA 1
ATOM 4307 C C . GLY B 1 242 ? 16.984 7.574 -15.289 1 91.69 242 GLY B C 1
ATOM 4308 O O . GLY B 1 242 ? 17.031 7.129 -14.141 1 91.69 242 GLY B O 1
ATOM 4309 N N . GLU B 1 243 ? 17.172 8.844 -15.578 1 89.81 243 GLU B N 1
ATOM 4310 C CA . GLU B 1 243 ? 17.562 9.836 -14.578 1 89.81 243 GLU B CA 1
ATOM 4311 C C . GLU B 1 243 ? 16.328 10.531 -13.992 1 89.81 243 GLU B C 1
ATOM 4313 O O . GLU B 1 243 ? 15.305 10.656 -14.664 1 89.81 243 GLU B O 1
ATOM 4318 N N . CYS B 1 244 ? 16.484 10.906 -12.781 1 89.25 244 CYS B N 1
ATOM 4319 C CA . CYS B 1 244 ? 15.5 11.758 -12.117 1 89.25 244 CYS B CA 1
ATOM 4320 C C . CYS B 1 244 ? 15.992 13.195 -12.039 1 89.25 244 CYS B C 1
ATOM 4322 O O . CYS B 1 244 ? 16.781 13.547 -11.164 1 89.25 244 CYS B O 1
ATOM 4324 N N . PRO B 1 245 ? 15.477 13.914 -12.93 1 82.75 245 PRO B N 1
ATOM 4325 C CA . PRO B 1 245 ? 15.984 15.289 -12.953 1 82.75 245 PRO B CA 1
ATOM 4326 C C . PRO B 1 245 ? 15.594 16.094 -11.711 1 82.75 245 PRO B C 1
ATOM 4328 O O . PRO B 1 245 ? 14.547 15.828 -11.117 1 82.75 245 PRO B O 1
ATOM 4331 N N . ARG B 1 246 ? 16.453 17 -11.281 1 75.5 246 ARG B N 1
ATOM 4332 C CA . ARG B 1 246 ? 16.203 17.828 -10.109 1 75.5 246 ARG B CA 1
ATOM 4333 C C . ARG B 1 246 ? 14.938 18.656 -10.297 1 75.5 246 ARG B C 1
ATOM 4335 O O . ARG B 1 246 ? 14.195 18.891 -9.336 1 75.5 246 ARG B O 1
ATOM 4342 N N . ALA B 1 247 ? 14.906 19.297 -11.469 1 62.94 247 ALA B N 1
ATOM 4343 C CA . ALA B 1 247 ? 13.727 20.141 -11.695 1 62.94 247 ALA B CA 1
ATOM 4344 C C . ALA B 1 247 ? 12.477 19.281 -11.883 1 62.94 247 ALA B C 1
ATOM 4346 O O . ALA B 1 247 ? 11.43 19.797 -12.281 1 62.94 247 ALA B O 1
ATOM 4347 N N . ILE B 1 248 ? 12.422 18.328 -10.922 1 58.66 248 ILE B N 1
ATOM 4348 C CA . ILE B 1 248 ? 11.383 17.312 -11.023 1 58.66 248 ILE B CA 1
ATOM 4349 C C . ILE B 1 248 ? 10.008 17.984 -11.047 1 58.66 248 ILE B C 1
ATOM 4351 O O . ILE B 1 248 ? 9.625 18.641 -10.078 1 58.66 248 ILE B O 1
ATOM 4355 N N . LEU B 1 249 ? 9.648 18.656 -12.062 1 53.28 249 LEU B N 1
ATOM 4356 C CA . LEU B 1 249 ? 8.391 19.375 -12.023 1 53.28 249 LEU B CA 1
ATOM 4357 C C . LEU B 1 249 ? 7.223 18.438 -11.758 1 53.28 249 LEU B C 1
ATOM 4359 O O . LEU B 1 249 ? 6.379 18.703 -10.898 1 53.28 249 LEU B O 1
ATOM 4363 N N . GLU B 1 250 ? 6.906 17.531 -12.875 1 56.66 250 GLU B N 1
ATOM 4364 C CA . GLU B 1 250 ? 5.539 17.125 -13.188 1 56.66 250 GLU B CA 1
ATOM 4365 C C . GLU B 1 250 ? 5.195 15.789 -12.555 1 56.66 250 GLU B C 1
ATOM 4367 O O . GLU B 1 250 ? 6.086 15.047 -12.141 1 56.66 250 GLU B O 1
ATOM 4372 N N . SER B 1 251 ? 3.984 15.68 -12.242 1 60.41 251 SER B N 1
ATOM 4373 C CA . SER B 1 251 ? 3.229 14.484 -11.883 1 60.41 251 SER B CA 1
ATOM 4374 C C . SER B 1 251 ? 3.781 13.25 -12.578 1 60.41 251 SER B C 1
ATOM 4376 O O . SER B 1 251 ? 3.607 12.125 -12.094 1 60.41 251 SER B O 1
ATOM 4378 N N . TYR B 1 252 ? 4.789 13.516 -13.5 1 63.69 252 TYR B N 1
ATOM 4379 C CA . TYR B 1 252 ? 5.227 12.383 -14.305 1 63.69 252 TYR B CA 1
ATOM 4380 C C . TYR B 1 252 ? 6.148 11.469 -13.508 1 63.69 252 TYR B C 1
ATOM 4382 O O . TYR B 1 252 ? 6.145 10.25 -13.695 1 63.69 252 TYR B O 1
ATOM 4390 N N . PHE B 1 253 ? 6.828 11.953 -12.562 1 83.06 253 PHE B N 1
ATOM 4391 C CA . PHE B 1 253 ? 7.859 11.148 -11.93 1 83.06 253 PHE B CA 1
ATOM 4392 C C . PHE B 1 253 ? 7.355 10.555 -10.617 1 83.06 253 PHE B C 1
ATOM 4394 O O . PHE B 1 253 ? 8.094 9.867 -9.914 1 83.06 253 PHE B O 1
ATOM 4401 N N . ASN B 1 254 ? 6.16 10.703 -10.367 1 87.44 254 ASN B N 1
ATOM 4402 C CA . ASN B 1 254 ? 5.543 10.141 -9.172 1 87.44 254 ASN B CA 1
ATOM 4403 C C . ASN B 1 254 ? 6.402 10.375 -7.938 1 87.44 254 ASN B C 1
ATOM 4405 O O . ASN B 1 254 ? 6.625 9.453 -7.145 1 87.44 254 ASN B O 1
ATOM 4409 N N . VAL B 1 255 ? 6.902 11.578 -7.863 1 90.88 255 VAL B N 1
ATOM 4410 C CA . VAL B 1 255 ? 7.793 11.891 -6.75 1 90.88 255 VAL B CA 1
ATOM 4411 C C . VAL B 1 255 ? 6.98 12.086 -5.473 1 90.88 255 VAL B C 1
ATOM 4413 O O . VAL B 1 255 ? 5.875 12.633 -5.508 1 90.88 255 VAL B O 1
ATOM 4416 N N . THR B 1 256 ? 7.492 11.586 -4.328 1 92.25 256 THR B N 1
ATOM 4417 C CA . THR B 1 256 ? 6.855 11.766 -3.029 1 92.25 256 THR B CA 1
ATOM 4418 C C . THR B 1 256 ? 7.203 13.133 -2.441 1 92.25 256 THR B C 1
ATOM 4420 O O . THR B 1 256 ? 8.078 13.836 -2.959 1 92.25 256 THR B O 1
ATOM 4423 N N . ASN B 1 257 ? 6.477 13.508 -1.378 1 93.06 257 ASN B N 1
ATOM 4424 C CA . ASN B 1 257 ? 6.848 14.727 -0.667 1 93.06 257 ASN B CA 1
ATOM 4425 C C . ASN B 1 257 ? 8.281 14.656 -0.153 1 93.06 257 ASN B C 1
ATOM 4427 O O . ASN B 1 257 ? 9.031 15.633 -0.259 1 93.06 257 ASN B O 1
ATOM 4431 N N . HIS B 1 258 ? 8.641 13.523 0.346 1 95.38 258 HIS B N 1
ATOM 4432 C CA . HIS B 1 258 ? 10.023 13.312 0.754 1 95.38 258 HIS B CA 1
ATOM 4433 C C . HIS B 1 258 ? 10.984 13.555 -0.406 1 95.38 258 HIS B C 1
ATOM 4435 O O . HIS B 1 258 ? 12.023 14.195 -0.233 1 95.38 258 HIS B O 1
ATOM 4441 N N . GLY B 1 259 ? 10.57 13.047 -1.562 1 93.44 259 GLY B N 1
ATOM 4442 C CA . GLY B 1 259 ? 11.398 13.203 -2.75 1 93.44 259 GLY B CA 1
ATOM 4443 C C . GLY B 1 259 ? 11.578 14.648 -3.16 1 93.44 259 GLY B C 1
ATOM 4444 O O . GLY B 1 259 ? 12.656 15.039 -3.635 1 93.44 259 GLY B O 1
ATOM 4445 N N . ILE B 1 260 ? 10.609 15.438 -3.037 1 91.69 260 ILE B N 1
ATOM 4446 C CA . ILE B 1 260 ? 10.68 16.844 -3.375 1 91.69 260 ILE B CA 1
ATOM 4447 C C . ILE B 1 260 ? 11.711 17.547 -2.48 1 91.69 260 ILE B C 1
ATOM 4449 O O . ILE B 1 260 ? 12.555 18.297 -2.963 1 91.69 260 ILE B O 1
ATOM 4453 N N . PHE B 1 261 ? 11.664 17.234 -1.214 1 92.25 261 PHE B N 1
ATOM 4454 C CA . PHE B 1 261 ? 12.602 17.859 -0.285 1 92.25 261 PHE B CA 1
ATOM 4455 C C . PHE B 1 261 ? 14.016 17.344 -0.529 1 92.25 261 PHE B C 1
ATOM 4457 O O . PHE B 1 261 ? 14.992 18.078 -0.37 1 92.25 261 PHE B O 1
ATOM 4464 N N . LYS B 1 262 ? 14.125 16.094 -0.876 1 92.44 262 LYS B N 1
ATOM 4465 C CA . LYS B 1 262 ? 15.422 15.555 -1.275 1 92.44 262 LYS B CA 1
ATOM 4466 C C . LYS B 1 262 ? 15.992 16.312 -2.467 1 92.44 262 LYS B C 1
ATOM 4468 O O . LYS B 1 262 ? 17.156 16.719 -2.455 1 92.44 262 LYS B O 1
ATOM 4473 N N . ALA B 1 263 ? 15.148 16.516 -3.426 1 90.5 263 ALA B N 1
ATOM 4474 C CA . ALA B 1 263 ? 15.57 17.234 -4.625 1 90.5 263 ALA B CA 1
ATOM 4475 C C . ALA B 1 263 ? 15.969 18.672 -4.289 1 90.5 263 ALA B C 1
ATOM 4477 O O . ALA B 1 263 ? 16.969 19.172 -4.805 1 90.5 263 ALA B O 1
ATOM 4478 N N . MET B 1 264 ? 15.219 19.281 -3.484 1 89.25 264 MET B N 1
ATOM 4479 C CA . MET B 1 264 ? 15.508 20.656 -3.082 1 89.25 264 MET B CA 1
ATOM 4480 C C . MET B 1 264 ? 16.844 20.75 -2.346 1 89.25 264 MET B C 1
ATOM 4482 O O . MET B 1 264 ? 17.516 21.781 -2.385 1 89.25 264 MET B O 1
ATOM 4486 N N . SER B 1 265 ? 17.219 19.703 -1.702 1 89.75 265 SER B N 1
ATOM 4487 C CA . SER B 1 265 ? 18.484 19.641 -0.975 1 89.75 265 SER B CA 1
ATOM 4488 C C . SER B 1 265 ? 19.594 19.094 -1.854 1 89.75 265 SER B C 1
ATOM 4490 O O . SER B 1 265 ? 20.656 18.734 -1.354 1 89.75 265 SER B O 1
ATOM 4492 N N . GLU B 1 266 ? 19.297 18.891 -3.121 1 88.5 266 GLU B N 1
ATOM 4493 C CA . GLU B 1 266 ? 20.266 18.469 -4.133 1 88.5 266 GLU B CA 1
ATOM 4494 C C . GLU B 1 266 ? 20.766 17.062 -3.869 1 88.5 266 GLU B C 1
ATOM 4496 O O . GLU B 1 266 ? 21.953 16.766 -4.102 1 88.5 266 GLU B O 1
ATOM 4501 N N . LYS B 1 267 ? 19.953 16.359 -3.289 1 90.19 267 LYS B N 1
ATOM 4502 C CA . LYS B 1 267 ? 20.25 14.945 -3.137 1 90.19 267 LYS B CA 1
ATOM 4503 C C . LYS B 1 267 ? 19.703 14.133 -4.309 1 90.19 267 LYS B C 1
ATOM 4505 O O . LYS B 1 267 ? 18.641 14.445 -4.844 1 90.19 267 LYS B O 1
ATOM 4510 N N . LYS B 1 268 ? 20.359 13.164 -4.633 1 88.5 268 LYS B N 1
ATOM 4511 C CA . LYS B 1 268 ? 20.031 12.398 -5.828 1 88.5 268 LYS B CA 1
ATOM 4512 C C . LYS B 1 268 ? 18.828 11.5 -5.586 1 88.5 268 LYS B C 1
ATOM 4514 O O . LYS B 1 268 ? 18.688 10.898 -4.516 1 88.5 268 LYS B O 1
ATOM 4519 N N . LEU B 1 269 ? 18 11.438 -6.598 1 91.94 269 LEU B N 1
ATOM 4520 C CA . LEU B 1 269 ? 16.859 10.531 -6.613 1 91.94 269 LEU B CA 1
ATOM 4521 C C . LEU B 1 269 ? 17.141 9.328 -7.504 1 91.94 269 LEU B C 1
ATOM 4523 O O . LEU B 1 269 ? 17.906 9.414 -8.453 1 91.94 269 LEU B O 1
ATOM 4527 N N . CYS B 1 270 ? 16.547 8.234 -7.152 1 92.19 270 CYS B N 1
ATOM 4528 C CA . CYS B 1 270 ? 16.703 7.012 -7.941 1 92.19 270 CYS B CA 1
ATOM 4529 C C . CYS B 1 270 ? 15.391 6.668 -8.656 1 92.19 270 CYS B C 1
ATOM 4531 O O . CYS B 1 270 ? 14.312 6.801 -8.078 1 92.19 270 CYS B O 1
ATOM 4533 N N . CYS B 1 271 ? 15.531 6.312 -9.891 1 94.06 271 CYS B N 1
ATOM 4534 C CA . CYS B 1 271 ? 14.391 5.762 -10.609 1 94.06 271 CYS B CA 1
ATOM 4535 C C . CYS B 1 271 ? 14.078 4.348 -10.133 1 94.06 271 CYS B C 1
ATOM 4537 O O . CYS B 1 271 ? 14.891 3.436 -10.305 1 94.06 271 CYS B O 1
ATOM 4539 N N . THR B 1 272 ? 12.883 4.164 -9.539 1 95.44 272 THR B N 1
ATOM 4540 C CA . THR B 1 272 ? 12.602 2.889 -8.883 1 95.44 272 THR B CA 1
ATOM 4541 C C . THR B 1 272 ? 11.164 2.459 -9.125 1 95.44 272 THR B C 1
ATOM 4543 O O . THR B 1 272 ? 10.305 3.291 -9.422 1 95.44 272 THR B O 1
ATOM 4546 N N . PRO B 1 273 ? 10.93 1.118 -9.039 1 96.44 273 PRO B N 1
ATOM 4547 C CA . PRO B 1 273 ? 9.539 0.657 -9.125 1 96.44 273 PRO B CA 1
ATOM 4548 C C . PRO B 1 273 ? 8.68 1.167 -7.973 1 96.44 273 PRO B C 1
ATOM 4550 O O . PRO B 1 273 ? 9.125 1.176 -6.824 1 96.44 273 PRO B O 1
ATOM 4553 N N . ILE B 1 274 ? 7.438 1.602 -8.305 1 94.94 274 ILE B N 1
ATOM 4554 C CA . ILE B 1 274 ? 6.547 2.049 -7.238 1 94.94 274 ILE B CA 1
ATOM 4555 C C . ILE B 1 274 ? 5.289 1.181 -7.219 1 94.94 274 ILE B C 1
ATOM 4557 O O . ILE B 1 274 ? 4.504 1.236 -6.273 1 94.94 274 ILE B O 1
ATOM 4561 N N . GLU B 1 275 ? 5.109 0.428 -8.258 1 95.5 275 GLU B N 1
ATOM 4562 C CA . GLU B 1 275 ? 4.012 -0.526 -8.367 1 95.5 275 GLU B CA 1
ATOM 4563 C C . GLU B 1 275 ? 4.449 -1.789 -9.102 1 95.5 275 GLU B C 1
ATOM 4565 O O . GLU B 1 275 ? 5.223 -1.721 -10.062 1 95.5 275 GLU B O 1
ATOM 4570 N N . TYR B 1 276 ? 3.877 -2.896 -8.625 1 96.38 276 TYR B N 1
ATOM 4571 C CA . TYR B 1 276 ? 4.254 -4.176 -9.211 1 96.38 276 TYR B CA 1
ATOM 4572 C C . TYR B 1 276 ? 3.025 -4.941 -9.688 1 96.38 276 TYR B C 1
ATOM 4574 O O . TYR B 1 276 ? 1.904 -4.652 -9.258 1 96.38 276 TYR B O 1
ATOM 4582 N N . ASN B 1 277 ? 3.283 -5.793 -10.586 1 96.44 277 ASN B N 1
ATOM 4583 C CA . ASN B 1 277 ? 2.305 -6.805 -10.977 1 96.44 277 ASN B CA 1
ATOM 4584 C C . ASN B 1 277 ? 2.744 -8.203 -10.555 1 96.44 277 ASN B C 1
ATOM 4586 O O . ASN B 1 277 ? 3.936 -8.453 -10.367 1 96.44 277 ASN B O 1
ATOM 4590 N N . ASP B 1 278 ? 1.753 -9.023 -10.398 1 96.44 278 ASP B N 1
ATOM 4591 C CA . ASP B 1 278 ? 2.01 -10.43 -10.086 1 96.44 278 ASP B CA 1
ATOM 4592 C C . ASP B 1 278 ? 2.26 -11.242 -11.352 1 96.44 278 ASP B C 1
ATOM 4594 O O . ASP B 1 278 ? 2.033 -10.75 -12.461 1 96.44 278 ASP B O 1
ATOM 4598 N N . GLN B 1 279 ? 2.797 -12.398 -11.18 1 96.69 279 GLN B N 1
ATOM 4599 C CA . GLN B 1 279 ? 3.008 -13.344 -12.273 1 96.69 279 GLN B CA 1
ATOM 4600 C C . GLN B 1 279 ? 2.658 -14.766 -11.844 1 96.69 279 GLN B C 1
ATOM 4602 O O . GLN B 1 279 ? 3.115 -15.234 -10.797 1 96.69 279 GLN B O 1
ATOM 4607 N N . SER B 1 280 ? 1.854 -15.414 -12.648 1 96.81 280 SER B N 1
ATOM 4608 C CA . SER B 1 280 ? 1.51 -16.812 -12.367 1 96.81 280 SER B CA 1
ATOM 4609 C C . SER B 1 280 ? 2.52 -17.766 -12.992 1 96.81 280 SER B C 1
ATOM 4611 O O . SER B 1 280 ? 2.951 -17.562 -14.125 1 96.81 280 SER B O 1
ATOM 4613 N N . LEU B 1 281 ? 2.867 -18.766 -12.18 1 96 281 LEU B N 1
ATOM 4614 C CA . LEU B 1 281 ? 3.785 -19.812 -12.617 1 96 281 LEU B CA 1
ATOM 4615 C C . LEU B 1 281 ? 3.176 -21.188 -12.414 1 96 281 LEU B C 1
ATOM 4617 O O . LEU B 1 281 ? 2.443 -21.422 -11.445 1 96 281 LEU B O 1
ATOM 4621 N N . LEU B 1 282 ? 3.439 -22.047 -13.359 1 95.56 282 LEU B N 1
ATOM 4622 C CA . LEU B 1 282 ? 3.074 -23.453 -13.234 1 95.56 282 LEU B CA 1
ATOM 4623 C C . LEU B 1 282 ? 4.262 -24.281 -12.766 1 95.56 282 LEU B C 1
ATOM 4625 O O . LEU B 1 282 ? 5.238 -24.453 -13.5 1 95.56 282 LEU B O 1
ATOM 4629 N N . PHE B 1 283 ? 4.129 -24.812 -11.602 1 91.62 283 PHE B N 1
ATOM 4630 C CA . PHE B 1 283 ? 5.223 -25.547 -10.977 1 91.62 283 PHE B CA 1
ATOM 4631 C C . PHE B 1 283 ? 5.02 -27.062 -11.117 1 91.62 283 PHE B C 1
ATOM 4633 O O . PHE B 1 283 ? 3.883 -27.531 -11.172 1 91.62 283 PHE B O 1
ATOM 4640 N N . ARG B 1 284 ? 6.199 -27.812 -11.242 1 84.31 284 ARG B N 1
ATOM 4641 C CA . ARG B 1 284 ? 6.16 -29.281 -11.242 1 84.31 284 ARG B CA 1
ATOM 4642 C C . ARG B 1 284 ? 6.914 -29.844 -10.047 1 84.31 284 ARG B C 1
ATOM 4644 O O . ARG B 1 284 ? 8.055 -30.297 -10.18 1 84.31 284 ARG B O 1
ATOM 4651 N N . ASN B 1 285 ? 6.719 -29.328 -8.938 1 72.44 285 ASN B N 1
ATOM 4652 C CA . ASN B 1 285 ? 7.387 -29.812 -7.738 1 72.44 285 ASN B CA 1
ATOM 4653 C C . ASN B 1 285 ? 6.773 -31.125 -7.246 1 72.44 285 ASN B C 1
ATOM 4655 O O . ASN B 1 285 ? 6.559 -32.031 -8.031 1 72.44 285 ASN B O 1
ATOM 4659 N N . THR B 1 286 ? 6.531 -31.297 -5.988 1 69.75 286 THR B N 1
ATOM 4660 C CA . THR B 1 286 ? 5.883 -32.469 -5.441 1 69.75 286 THR B CA 1
ATOM 4661 C C . THR B 1 286 ? 4.504 -32.688 -6.066 1 69.75 286 THR B C 1
ATOM 4663 O O . THR B 1 286 ? 4.145 -33.812 -6.438 1 69.75 286 THR B O 1
ATOM 4666 N N . ILE B 1 287 ? 3.877 -31.562 -6.297 1 82.12 287 ILE B N 1
ATOM 4667 C CA . ILE B 1 287 ? 2.59 -31.594 -6.98 1 82.12 287 ILE B CA 1
ATOM 4668 C C . ILE B 1 287 ? 2.541 -30.469 -8.023 1 82.12 287 ILE B C 1
ATOM 4670 O O . ILE B 1 287 ? 3.221 -29.453 -7.891 1 82.12 287 ILE B O 1
ATOM 4674 N N . LEU B 1 288 ? 1.802 -30.812 -9.07 1 90.31 288 LEU B N 1
ATOM 4675 C CA . LEU B 1 288 ? 1.554 -29.766 -10.055 1 90.31 288 LEU B CA 1
ATOM 4676 C C . LEU B 1 288 ? 0.741 -28.625 -9.445 1 90.31 288 LEU B C 1
ATOM 4678 O O . LEU B 1 288 ? -0.305 -28.859 -8.836 1 90.31 288 LEU B O 1
ATOM 4682 N N . ARG B 1 289 ? 1.259 -27.406 -9.555 1 93.5 289 ARG B N 1
ATOM 4683 C CA . ARG B 1 289 ? 0.529 -26.297 -8.953 1 93.5 289 ARG B CA 1
ATOM 4684 C C . ARG B 1 289 ? 0.771 -25 -9.719 1 93.5 289 ARG B C 1
ATOM 4686 O O . ARG B 1 289 ? 1.863 -24.781 -10.242 1 93.5 289 ARG B O 1
ATOM 4693 N N . ILE B 1 290 ? -0.26 -24.234 -9.758 1 95.88 290 ILE B N 1
ATOM 4694 C CA . ILE B 1 290 ? -0.169 -22.859 -10.242 1 95.88 290 ILE B CA 1
ATOM 4695 C C . ILE B 1 290 ? -0.081 -21.906 -9.055 1 95.88 290 ILE B C 1
ATOM 4697 O O . ILE B 1 290 ? -0.83 -22.031 -8.078 1 95.88 290 ILE B O 1
ATOM 4701 N N . GLN B 1 291 ? 0.863 -21.047 -9.141 1 95.31 291 GLN B N 1
ATOM 4702 C CA . GLN B 1 291 ? 1.009 -20.047 -8.086 1 95.31 291 GLN B CA 1
ATOM 4703 C C . GLN B 1 291 ? 1.217 -18.656 -8.672 1 95.31 291 GLN B C 1
ATOM 4705 O O . GLN B 1 291 ? 2.023 -18.469 -9.586 1 95.31 291 GLN B O 1
ATOM 4710 N N . THR B 1 292 ? 0.391 -17.734 -8.164 1 96.31 292 THR B N 1
ATOM 4711 C CA . THR B 1 292 ? 0.558 -16.344 -8.586 1 96.31 292 THR B CA 1
ATOM 4712 C C . THR B 1 292 ? 1.458 -15.586 -7.609 1 96.31 292 THR B C 1
ATOM 4714 O O . THR B 1 292 ? 1.015 -15.188 -6.531 1 96.31 292 THR B O 1
ATOM 4717 N N . VAL B 1 293 ? 2.621 -15.328 -8.086 1 96 293 VAL B N 1
ATOM 4718 C CA . VAL B 1 293 ? 3.672 -14.789 -7.23 1 96 293 VAL B CA 1
ATOM 4719 C C . VAL B 1 293 ? 3.627 -13.266 -7.266 1 96 293 VAL B C 1
ATOM 4721 O O . VAL B 1 293 ? 3.523 -12.656 -8.336 1 96 293 VAL B O 1
ATOM 4724 N N . LYS B 1 294 ? 3.719 -12.711 -6.105 1 95.12 294 LYS B N 1
ATOM 4725 C CA . LYS B 1 294 ? 3.594 -11.266 -5.961 1 95.12 294 LYS B CA 1
ATOM 4726 C C . LYS B 1 294 ? 4.863 -10.555 -6.418 1 95.12 294 LYS B C 1
ATOM 4728 O O . LYS B 1 294 ? 5.973 -11.031 -6.172 1 95.12 294 LYS B O 1
ATOM 4733 N N . GLY B 1 295 ? 4.656 -9.383 -7.07 1 95.06 295 GLY B N 1
ATOM 4734 C CA . GLY B 1 295 ? 5.75 -8.453 -7.312 1 95.06 295 GLY B CA 1
ATOM 4735 C C . GLY B 1 295 ? 6.777 -8.984 -8.297 1 95.06 295 GLY B C 1
ATOM 4736 O O . GLY B 1 295 ? 7.98 -8.828 -8.086 1 95.06 295 GLY B O 1
ATOM 4737 N N . MET B 1 296 ? 6.34 -9.609 -9.344 1 96.25 296 MET B N 1
ATOM 4738 C CA . MET B 1 296 ? 7.242 -10.25 -10.297 1 96.25 296 MET B CA 1
ATOM 4739 C C . MET B 1 296 ? 7.605 -9.297 -11.43 1 96.25 296 MET B C 1
ATOM 4741 O O . MET B 1 296 ? 8.633 -9.477 -12.086 1 96.25 296 MET B O 1
ATOM 4745 N N . SER B 1 297 ? 6.785 -8.305 -11.664 1 97.38 297 SER B N 1
ATOM 4746 C CA . SER B 1 297 ? 7.043 -7.348 -12.734 1 97.38 297 SER B CA 1
ATOM 4747 C C . SER B 1 297 ? 6.707 -5.926 -12.305 1 97.38 297 SER B C 1
ATOM 4749 O O . SER B 1 297 ? 5.91 -5.723 -11.383 1 97.38 297 SER B O 1
ATOM 4751 N N . VAL B 1 298 ? 7.355 -5.008 -13 1 97.62 298 VAL B N 1
ATOM 4752 C CA . VAL B 1 298 ? 7.141 -3.607 -12.648 1 97.62 298 VAL B CA 1
ATOM 4753 C C . VAL B 1 298 ? 5.984 -3.041 -13.469 1 97.62 298 VAL B C 1
ATOM 4755 O O . VAL B 1 298 ? 5.922 -3.24 -14.688 1 97.62 298 VAL B O 1
ATOM 4758 N N . ALA B 1 299 ? 5.09 -2.352 -12.734 1 96.56 299 ALA B N 1
ATOM 4759 C CA . ALA B 1 299 ? 3.951 -1.729 -13.406 1 96.56 299 ALA B CA 1
ATOM 4760 C C . ALA B 1 299 ? 4.18 -0.232 -13.602 1 96.56 299 ALA B C 1
ATOM 4762 O O . ALA B 1 299 ? 3.764 0.34 -14.609 1 96.56 299 ALA B O 1
ATOM 4763 N N . ARG B 1 300 ? 4.77 0.39 -12.609 1 95.56 300 ARG B N 1
ATOM 4764 C CA . ARG B 1 300 ? 4.984 1.832 -12.648 1 95.56 300 ARG B CA 1
ATOM 4765 C C . ARG B 1 300 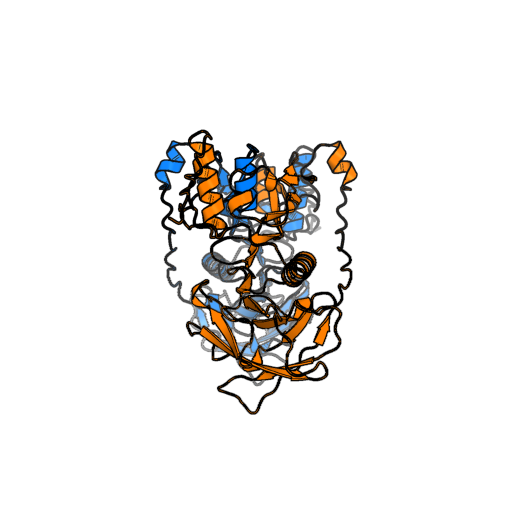? 6.301 2.207 -11.969 1 95.56 300 ARG B C 1
ATOM 4767 O O . ARG B 1 300 ? 6.754 1.514 -11.055 1 95.56 300 ARG B O 1
ATOM 4774 N N . CYS B 1 301 ? 6.859 3.273 -12.461 1 94.75 301 CYS B N 1
ATOM 4775 C CA . CYS B 1 301 ? 8.117 3.768 -11.922 1 94.75 301 CYS B CA 1
ATOM 4776 C C . CYS B 1 301 ? 7.941 5.145 -11.289 1 94.75 301 CYS B C 1
ATOM 4778 O O . CYS B 1 301 ? 6.941 5.824 -11.547 1 94.75 301 CYS B O 1
ATOM 4780 N N . GLY B 1 302 ? 8.789 5.496 -10.492 1 93.5 302 GLY B N 1
ATOM 4781 C CA . GLY B 1 302 ? 8.836 6.812 -9.875 1 93.5 302 GLY B CA 1
ATOM 4782 C C . GLY B 1 302 ? 10.203 7.172 -9.328 1 93.5 302 GLY B C 1
ATOM 4783 O O . GLY B 1 302 ? 11.078 6.309 -9.211 1 93.5 302 GLY B O 1
ATOM 4784 N N . CYS B 1 303 ? 10.359 8.414 -9.086 1 93.06 303 CYS B N 1
ATOM 4785 C CA . CYS B 1 303 ? 11.617 8.898 -8.523 1 93.06 303 CYS B CA 1
ATOM 4786 C C . CYS B 1 303 ? 11.531 8.984 -7.004 1 93.06 303 CYS B C 1
ATOM 4788 O O . CYS B 1 303 ? 10.57 9.516 -6.461 1 93.06 303 CYS B O 1
ATOM 4790 N N . ARG B 1 304 ? 12.57 8.375 -6.352 1 93.38 304 ARG B N 1
ATOM 4791 C CA . ARG B 1 304 ? 12.609 8.344 -4.895 1 93.38 304 ARG B CA 1
ATOM 4792 C C . ARG B 1 304 ? 13.984 8.766 -4.379 1 93.38 304 ARG B C 1
ATOM 4794 O O . ARG B 1 304 ? 14.984 8.617 -5.078 1 93.38 304 ARG B O 1
#

Radius of gyration: 32.56 Å; Cα contacts (8 Å, |Δi|>4): 1238; chains: 2; bounding box: 62×104×67 Å

InterPro domains:
  IPR001839 Transforming growth factor-beta, C-terminal [PF00019] (210-303)
  IPR001839 Transforming growth factor-beta, C-terminal [PS51362] (186-304)
  IPR001839 Transforming growth factor-beta, C-terminal [SM00204] (210-304)
  IPR015615 Transforming growth factor-beta-like [PTHR11848] (21-304)
  IPR017948 Transforming growth factor beta, conserved site [PS00250] (229-244)
  IPR029034 Cystine-knot cytokine [G3DSA:2.10.90.10] (200-304)
  IPR029034 Cystine-knot cytokine [SSF57501] (205-304)

Secondary structure (DSSP, 8-state):
------------S-HHHHHHHHHHHHHTT--TTS---S-----HHHHHHHHHHHHTHHHHBS-TTS--EEEEEEBSS-STTSEEEEEGGGS---S-EEEEEEEE-S-TTS--EEEEEETTEEEEEEEPEEETTEEEEE-HHHHGGGTTSSEEEEEEEEESS-TT-----EEEEEEESB-GGGGGS------------SS-HHHHHHHTBSEEE--EEEGGGSTTHHHHEEE-SEEE--EEESB--TT--SGGG---HHHHHHHHTTPPP-EEEEEEEEEEEEEESSSEEEEEEEEEEEEEEEE-/------------S-HHHHHHHHHHHHHTT--TTS---S-----HHHHHHHHHHHHTTTT-BS-TTS--EEEEEEBSS-STTSEEEEEGGGS---S-EEEEEEEE-S-TTS--EEEEEETTEEEEEEEPEEETTEEEEE-HHHHGGGTTSSEEEEEEEEESS-TT-----EEEEEEESB-GGGGGS------------SS-HHHHHHHTBSEEE--EEEGGGSTTHHHHEEE-SEEE--EEESB--TT--SGGG---HHHHHHHHTTPPP-EEEEEEEEEEEEEESSSEEEEEEEEEEEEEEEE-

Nearest PDB structures (foldseek):
  3hh2-assembly1_B  TM=8.021E-01  e=2.359E-05  Mus musculus
  5ffo-assembly1_H  TM=2.788E-01  e=9.249E-10  Homo sapiens
  6wm2-assembly1_F  TM=2.441E-01  e=1.567E-01  Homo sapiens
  6uwi-assembly2_d  TM=2.532E-01  e=7.120E-01  Clostridioides difficile
  6uwi-assembly1_E  TM=2.532E-01  e=6.732E-01  Clostridioides difficile

Organism: Magallana gigas (NCBI:txid29159)